Protein AF-A0AAP4X4M7-F1 (afdb_monomer_lite)

Sequence (647 aa):
MRHGDELGTQESTASNMTSALRTALSWCGLPADTWATHHRGFGGEKTPNKGYSDAEEEVLVARLSELFFILAPQLIAAKKENLVLPDELPVVIDLGDHQEIISIKTSLNTKTHGQSKTGTSVKPAAAFNMAMGAAYHLMCFFTSLNDGDVQSIAHPITIHTDERDKSLQVVKVSSFKPRANKEVDAVLTNQSFDVDKRDGVKFIKTLETLSALYGGGEEGSELLFTLNNQGEKSNSFNLPQINQQLTVELNLLSPTRASCLPWFKELFYSYRNQHVIELKKETNTLGRVVVSKVTRPCSKTKASQGATNAAYCILSCYTDLPLKGILLPLTYSDKDAEGNINVSFKYRNGESHHFSVPAADKALIKDIEQFATELADKQESKNYERLLLKRGHQKEAPKDWDGISPISSNLMNTWSIEPNEYFISLQSSRWREMTSNQVYSVSGAGGAQSLLQNLLQTIDKHYANGDPRLNKIIISQALQVMELLDEDTGLELAKEIVAAKLGITMLTHDEWKKKQEEERAKTNPNGIHCNGQQSIAGGKNTQRETNNAMALQLHCAEYDMCHKCQSAKAVDETQSIYKLISFIDVLKEAVNLYPNAQQEVHERIAAFEVTLDSASKDVHDNAIALFNKNGRHPRVSMDHAILALHR

Structure (mmCIF, N/CA/C/O backbone):
data_AF-A0AAP4X4M7-F1
#
_entry.id   AF-A0AAP4X4M7-F1
#
loop_
_atom_site.group_PDB
_atom_site.id
_atom_site.type_symbol
_atom_site.label_atom_id
_atom_site.label_alt_id
_atom_site.label_comp_id
_atom_site.label_asym_id
_atom_site.label_entity_id
_atom_site.label_seq_id
_atom_site.pdbx_PDB_ins_code
_atom_site.Cartn_x
_atom_site.Cartn_y
_atom_site.Cartn_z
_atom_site.occupancy
_atom_site.B_iso_or_equiv
_atom_site.auth_seq_id
_atom_site.auth_comp_id
_atom_site.auth_asym_id
_atom_site.auth_atom_id
_atom_site.pdbx_PDB_model_num
ATOM 1 N N . MET A 1 1 ? 15.063 7.163 -12.693 1.00 66.75 1 MET A N 1
ATOM 2 C CA . MET A 1 1 ? 15.932 8.348 -12.880 1.00 66.75 1 MET A CA 1
ATOM 3 C C . MET A 1 1 ? 17.392 7.945 -12.715 1.00 66.75 1 MET A C 1
ATOM 5 O O . MET A 1 1 ? 17.678 7.015 -11.964 1.00 66.75 1 MET A O 1
ATOM 9 N N . ARG A 1 2 ? 18.301 8.590 -13.442 1.00 80.31 2 ARG A N 1
ATOM 10 C CA . ARG A 1 2 ? 19.753 8.374 -13.430 1.00 80.31 2 ARG A CA 1
ATOM 11 C C . ARG A 1 2 ? 20.457 9.518 -12.698 1.00 80.31 2 ARG A C 1
ATOM 13 O O . ARG A 1 2 ? 19.877 10.566 -12.436 1.00 80.31 2 ARG A O 1
ATOM 20 N N . HIS A 1 3 ? 21.717 9.294 -12.333 1.00 85.56 3 HIS A N 1
ATOM 21 C CA . HIS A 1 3 ? 22.549 10.352 -11.768 1.00 85.56 3 HIS A CA 1
ATOM 22 C C . HIS A 1 3 ? 22.703 11.502 -12.769 1.00 85.56 3 HIS A C 1
ATOM 24 O O . HIS A 1 3 ? 23.022 11.256 -13.930 1.00 85.56 3 HIS A O 1
ATOM 30 N N . GLY A 1 4 ? 22.507 12.734 -12.306 1.00 85.38 4 GLY A N 1
ATOM 31 C CA . GLY A 1 4 ? 22.601 13.940 -13.121 1.00 85.38 4 GLY A CA 1
ATOM 32 C C . GLY A 1 4 ? 21.295 14.343 -13.805 1.00 85.38 4 GLY A C 1
ATOM 33 O O . GLY A 1 4 ? 21.251 15.437 -14.361 1.00 85.38 4 GLY A O 1
ATOM 34 N N . ASP A 1 5 ? 20.237 13.524 -13.730 1.00 87.50 5 ASP A N 1
ATOM 35 C CA . ASP A 1 5 ? 18.921 13.891 -14.261 1.00 87.50 5 ASP A CA 1
ATOM 36 C C . ASP A 1 5 ? 18.409 15.154 -13.553 1.00 87.50 5 ASP A C 1
ATOM 38 O O . ASP A 1 5 ? 18.395 15.224 -12.321 1.00 87.50 5 ASP A O 1
ATOM 42 N N . GLU A 1 6 ? 17.984 16.150 -14.329 1.00 87.31 6 GLU A N 1
ATOM 43 C CA . GLU A 1 6 ? 17.379 17.375 -13.808 1.00 87.31 6 GLU A CA 1
ATOM 44 C C . GLU A 1 6 ? 15.974 17.084 -13.270 1.00 87.31 6 GLU A C 1
ATOM 46 O O . GLU A 1 6 ? 15.133 16.494 -13.949 1.00 87.31 6 GLU A O 1
ATOM 51 N N . LEU A 1 7 ? 15.719 17.503 -12.032 1.00 84.25 7 LEU A N 1
ATOM 52 C CA . LEU A 1 7 ? 14.400 17.459 -11.426 1.00 84.25 7 LEU A CA 1
ATOM 53 C C . LEU A 1 7 ? 13.694 18.779 -11.720 1.00 84.25 7 LEU A C 1
ATOM 55 O O . LEU A 1 7 ? 14.092 19.832 -11.221 1.00 84.25 7 LEU A O 1
ATOM 59 N N . GLY A 1 8 ? 12.630 18.712 -12.520 1.00 82.00 8 GLY A N 1
ATOM 60 C CA . GLY A 1 8 ? 11.757 19.858 -12.752 1.00 82.00 8 GLY A CA 1
ATOM 61 C C . GLY A 1 8 ? 11.046 20.324 -11.475 1.00 82.00 8 GLY A C 1
ATOM 62 O O . GLY A 1 8 ? 10.913 19.585 -10.495 1.00 82.00 8 GLY A O 1
ATOM 63 N N . THR A 1 9 ? 10.544 21.556 -11.501 1.00 77.94 9 THR A N 1
ATOM 64 C CA . THR A 1 9 ? 9.699 22.112 -10.437 1.00 77.94 9 THR A CA 1
ATOM 65 C C . THR A 1 9 ? 8.236 21.815 -10.745 1.00 77.94 9 THR A C 1
ATOM 67 O O . THR A 1 9 ? 7.755 22.144 -11.826 1.00 77.94 9 THR A O 1
ATOM 70 N N . GLN A 1 10 ? 7.510 21.219 -9.795 1.00 78.44 10 GLN A N 1
ATOM 71 C CA . GLN A 1 10 ? 6.062 21.032 -9.934 1.00 78.44 10 GLN A CA 1
ATOM 72 C C . GLN A 1 10 ? 5.355 22.389 -10.036 1.00 78.44 10 GLN A C 1
ATOM 74 O O . GLN A 1 10 ? 5.696 23.318 -9.303 1.00 78.44 10 GLN A O 1
ATOM 79 N N . GLU A 1 11 ? 4.324 22.492 -10.875 1.00 79.06 11 GLU A N 1
ATOM 80 C CA . GLU A 1 11 ? 3.583 23.744 -11.084 1.00 79.06 11 GLU A CA 1
ATOM 81 C C . GLU A 1 11 ? 2.953 24.275 -9.782 1.00 79.06 11 GLU A C 1
ATOM 83 O O . GLU A 1 11 ? 3.012 25.469 -9.491 1.00 79.06 11 GLU A O 1
ATOM 88 N N . SER A 1 12 ? 2.477 23.378 -8.913 1.00 76.44 12 SER A N 1
ATOM 89 C CA . SER A 1 12 ? 2.003 23.708 -7.562 1.00 76.44 12 SER A CA 1
ATOM 90 C C . SER A 1 12 ? 3.095 24.320 -6.670 1.00 76.44 12 SER A C 1
ATOM 92 O O . SER A 1 12 ? 2.843 25.267 -5.924 1.00 76.44 12 SER A O 1
ATOM 94 N N . THR A 1 13 ? 4.327 23.809 -6.764 1.00 81.19 13 THR A N 1
ATOM 95 C CA . THR A 1 13 ? 5.487 24.347 -6.038 1.00 81.19 13 THR A CA 1
ATOM 96 C C . THR A 1 13 ? 5.860 25.720 -6.584 1.00 81.19 13 THR A C 1
ATOM 98 O O . THR A 1 13 ? 6.071 26.644 -5.800 1.00 81.19 13 THR A O 1
ATOM 101 N N . ALA A 1 14 ? 5.861 25.881 -7.910 1.00 82.88 14 ALA A N 1
ATOM 102 C CA . ALA A 1 14 ? 6.090 27.169 -8.554 1.00 82.88 14 ALA A CA 1
ATOM 103 C C . ALA A 1 14 ? 5.033 28.202 -8.124 1.00 82.88 14 ALA A C 1
ATOM 105 O O . ALA A 1 14 ? 5.399 29.298 -7.712 1.00 82.88 14 ALA A O 1
ATOM 106 N N . SER A 1 15 ? 3.748 27.829 -8.088 1.00 82.19 15 SER A N 1
ATOM 107 C CA . SER A 1 15 ? 2.669 28.690 -7.585 1.00 82.19 15 SER A CA 1
ATOM 108 C C . SER A 1 15 ? 2.915 29.145 -6.143 1.00 82.19 15 SER A C 1
ATOM 110 O O . SER A 1 15 ? 2.766 30.328 -5.844 1.00 82.19 15 SER A O 1
ATOM 112 N N . ASN A 1 16 ? 3.316 28.236 -5.248 1.00 82.75 16 ASN A N 1
ATOM 113 C CA . ASN A 1 16 ? 3.625 28.585 -3.858 1.00 82.75 16 ASN A CA 1
ATOM 114 C C . ASN A 1 16 ? 4.826 29.537 -3.757 1.00 82.75 16 ASN A C 1
ATOM 116 O O . ASN A 1 16 ? 4.789 30.495 -2.983 1.00 82.75 16 ASN A O 1
ATOM 120 N N . MET A 1 17 ? 5.876 29.304 -4.553 1.00 84.12 17 MET A N 1
ATOM 121 C CA . MET A 1 17 ? 7.036 30.197 -4.628 1.00 84.12 17 MET A CA 1
ATOM 122 C C . MET A 1 17 ? 6.634 31.588 -5.128 1.00 84.12 17 MET A C 1
ATOM 124 O O . MET A 1 17 ? 7.034 32.586 -4.534 1.00 84.12 17 MET A O 1
ATOM 128 N N . THR A 1 18 ? 5.794 31.670 -6.162 1.00 83.50 18 THR A N 1
ATOM 129 C CA . THR A 1 18 ? 5.247 32.931 -6.679 1.00 83.50 18 THR A CA 1
ATOM 130 C C . THR A 1 18 ? 4.434 33.665 -5.615 1.00 83.50 18 THR A C 1
ATOM 132 O O . THR A 1 18 ? 4.613 34.869 -5.440 1.00 83.50 18 THR A O 1
ATOM 135 N N . SER A 1 19 ? 3.583 32.966 -4.858 1.00 84.06 19 SER A N 1
ATOM 136 C CA . SER A 1 19 ? 2.837 33.562 -3.743 1.00 84.06 19 SER A CA 1
ATOM 137 C C . SER A 1 19 ? 3.766 34.109 -2.656 1.00 84.06 19 SER A C 1
ATOM 139 O O . SER A 1 19 ? 3.585 35.243 -2.220 1.00 84.06 19 SER A O 1
ATOM 141 N N . ALA A 1 20 ? 4.790 33.350 -2.254 1.00 86.88 20 ALA A N 1
ATOM 142 C CA . ALA A 1 20 ? 5.771 33.805 -1.270 1.00 86.88 20 ALA A CA 1
ATOM 143 C C . ALA A 1 20 ? 6.558 35.035 -1.761 1.00 86.88 20 ALA A C 1
ATOM 145 O O . ALA A 1 20 ? 6.757 35.982 -1.001 1.00 86.88 20 ALA A O 1
ATOM 146 N N . LEU A 1 21 ? 6.946 35.055 -3.041 1.00 87.50 21 LEU A N 1
ATOM 147 C CA . LEU A 1 21 ? 7.609 36.197 -3.672 1.00 87.50 21 LEU A CA 1
ATOM 148 C C . LEU A 1 21 ? 6.717 37.440 -3.684 1.00 87.50 21 LEU A C 1
ATOM 150 O O . LEU A 1 21 ? 7.192 38.519 -3.347 1.00 87.50 21 LEU A O 1
ATOM 154 N N . ARG A 1 22 ? 5.424 37.307 -4.005 1.00 86.38 22 ARG A N 1
ATOM 155 C CA . ARG A 1 22 ? 4.474 38.433 -3.955 1.00 86.38 22 ARG A CA 1
ATOM 156 C C . ARG A 1 22 ? 4.367 39.023 -2.554 1.00 86.38 22 ARG A C 1
ATOM 158 O O . ARG A 1 22 ? 4.421 40.242 -2.407 1.00 86.38 22 ARG A O 1
ATOM 165 N N . THR A 1 23 ? 4.263 38.171 -1.537 1.00 88.38 23 THR A N 1
ATOM 166 C CA . THR A 1 23 ? 4.251 38.606 -0.136 1.00 88.38 23 THR A CA 1
ATOM 167 C C . THR A 1 23 ? 5.541 39.343 0.221 1.00 88.38 23 THR A C 1
ATOM 169 O O . THR A 1 23 ? 5.484 40.427 0.794 1.00 88.38 23 THR A O 1
ATOM 172 N N . ALA A 1 24 ? 6.701 38.813 -0.177 1.00 91.56 24 ALA A N 1
ATOM 173 C CA . ALA A 1 24 ? 7.990 39.455 0.070 1.00 91.56 24 ALA A CA 1
ATOM 174 C C . ALA A 1 24 ? 8.119 40.814 -0.644 1.00 91.56 24 ALA A C 1
ATOM 176 O O . ALA A 1 24 ? 8.530 41.791 -0.026 1.00 91.56 24 ALA A O 1
ATOM 177 N N . LEU A 1 25 ? 7.715 40.907 -1.917 1.00 91.44 25 LEU A N 1
ATOM 178 C CA . LEU A 1 25 ? 7.690 42.165 -2.671 1.00 91.44 25 LEU A CA 1
ATOM 179 C C . LEU A 1 25 ? 6.800 43.205 -1.984 1.00 91.44 25 LEU A C 1
ATOM 181 O O . LEU A 1 25 ? 7.214 44.352 -1.826 1.00 91.44 25 LEU A O 1
ATOM 185 N N . SER A 1 26 ? 5.618 42.788 -1.520 1.00 90.94 26 SER A N 1
ATOM 186 C CA . SER A 1 26 ? 4.705 43.645 -0.762 1.00 90.94 26 SER A CA 1
ATOM 187 C C . SER A 1 26 ? 5.343 44.146 0.538 1.00 90.94 26 SER A C 1
ATOM 189 O O . SER A 1 26 ? 5.296 45.343 0.816 1.00 90.94 26 SER A O 1
ATOM 191 N N . TRP A 1 27 ? 6.016 43.273 1.295 1.00 94.00 27 TRP A N 1
ATOM 192 C CA . TRP A 1 27 ? 6.740 43.657 2.514 1.00 94.00 27 TRP A CA 1
ATOM 193 C C . TRP A 1 27 ? 7.904 44.616 2.252 1.00 94.00 27 TRP A C 1
ATOM 195 O O . TRP A 1 27 ? 8.198 45.463 3.092 1.00 94.00 27 TRP A O 1
ATOM 205 N N . CYS A 1 28 ? 8.544 44.526 1.087 1.00 94.75 28 CYS A N 1
ATOM 206 C CA . CYS A 1 28 ? 9.595 45.450 0.663 1.00 94.75 28 CYS A CA 1
ATOM 207 C C . CYS A 1 28 ? 9.063 46.767 0.064 1.00 94.75 28 CYS A C 1
ATOM 209 O O . CYS A 1 28 ? 9.865 47.584 -0.383 1.00 94.75 28 CYS A O 1
ATOM 211 N N . GLY A 1 29 ? 7.741 46.983 0.019 1.00 91.44 29 GLY A N 1
ATOM 212 C CA . GLY A 1 29 ? 7.136 48.175 -0.589 1.00 91.44 29 GLY A CA 1
ATOM 213 C C . GLY A 1 29 ? 7.253 48.224 -2.118 1.00 91.44 29 GLY A C 1
ATOM 214 O O . GLY A 1 29 ? 7.119 49.291 -2.714 1.00 91.44 29 GLY A O 1
ATOM 215 N N . LEU A 1 30 ? 7.523 47.085 -2.760 1.00 91.25 30 LEU A N 1
ATOM 216 C CA . LEU A 1 30 ? 7.621 46.950 -4.212 1.00 91.25 30 LEU A CA 1
ATOM 217 C C . LEU A 1 30 ? 6.248 46.595 -4.821 1.00 91.25 30 LEU A C 1
ATOM 219 O O . LEU A 1 30 ? 5.412 45.989 -4.145 1.00 91.25 30 LEU A O 1
ATOM 223 N N . PRO A 1 31 ? 5.990 46.934 -6.101 1.00 85.19 31 PRO A N 1
ATOM 224 C CA . PRO A 1 31 ? 4.685 46.735 -6.738 1.00 85.19 31 PRO A CA 1
ATOM 225 C C . PRO A 1 31 ? 4.403 45.251 -7.050 1.00 85.19 31 PRO A C 1
ATOM 227 O O . PRO A 1 31 ? 4.596 44.776 -8.170 1.00 85.19 31 PRO A O 1
ATOM 230 N N . ALA A 1 32 ? 3.925 44.513 -6.045 1.00 84.94 32 ALA A N 1
ATOM 231 C CA . ALA A 1 32 ? 3.658 43.075 -6.120 1.00 84.94 32 ALA A CA 1
ATOM 232 C C . ALA A 1 32 ? 2.540 42.696 -7.112 1.00 84.94 32 ALA A C 1
ATOM 234 O O . ALA A 1 32 ? 2.623 41.647 -7.753 1.00 84.94 32 ALA A O 1
ATOM 235 N N . ASP A 1 33 ? 1.512 43.537 -7.262 1.00 79.94 33 ASP A N 1
ATOM 236 C CA . ASP A 1 33 ? 0.373 43.254 -8.149 1.00 79.94 33 ASP A CA 1
ATOM 237 C C . ASP A 1 33 ? 0.713 43.479 -9.622 1.00 79.94 33 ASP A C 1
ATOM 239 O O . ASP A 1 33 ? 0.392 42.636 -10.458 1.00 79.94 33 ASP A O 1
ATOM 243 N N . THR A 1 34 ? 1.454 44.546 -9.936 1.00 80.69 34 THR A N 1
ATOM 244 C CA . THR A 1 34 ? 1.999 44.777 -11.282 1.00 80.69 34 THR A CA 1
ATOM 245 C C . THR A 1 34 ? 2.994 43.686 -11.665 1.00 80.69 34 THR A C 1
ATOM 247 O O . THR A 1 34 ? 3.030 43.234 -12.804 1.00 80.69 34 THR A O 1
ATOM 250 N N . TRP A 1 35 ? 3.799 43.211 -10.710 1.00 81.06 35 TRP A N 1
ATOM 251 C CA . TRP A 1 35 ? 4.676 42.071 -10.954 1.00 81.06 35 TRP A CA 1
ATOM 252 C C . TRP A 1 35 ? 3.865 40.814 -11.301 1.00 81.06 35 TRP A C 1
ATOM 254 O O . TRP A 1 35 ? 4.166 40.155 -12.292 1.00 81.06 35 TRP A O 1
ATOM 264 N N . ALA A 1 36 ? 2.797 40.510 -10.560 1.00 74.44 36 ALA A N 1
ATOM 265 C CA . ALA A 1 36 ? 1.980 39.319 -10.795 1.00 74.44 36 ALA A CA 1
ATOM 266 C C . ALA A 1 36 ? 1.315 39.288 -12.184 1.00 74.44 36 ALA A C 1
ATOM 268 O O . ALA A 1 36 ? 1.225 38.218 -12.778 1.00 74.44 36 ALA A O 1
ATOM 269 N N . THR A 1 37 ? 0.879 40.431 -12.720 1.00 76.31 37 THR A N 1
ATOM 270 C CA . THR A 1 37 ? 0.239 40.506 -14.047 1.00 76.31 37 THR A CA 1
ATOM 271 C C . THR A 1 37 ? 1.218 40.342 -15.211 1.00 76.31 37 THR A C 1
ATOM 273 O O . THR A 1 37 ? 0.807 39.941 -16.298 1.00 76.31 37 THR A O 1
ATOM 276 N N . HIS A 1 38 ? 2.510 40.610 -14.999 1.00 79.56 38 HIS A N 1
ATOM 277 C CA . HIS A 1 38 ? 3.555 40.449 -16.017 1.00 79.56 38 HIS A CA 1
ATOM 278 C C . HIS A 1 38 ? 4.192 39.054 -16.055 1.00 79.56 38 HIS A C 1
ATOM 280 O O . HIS A 1 38 ? 5.031 38.794 -16.918 1.00 79.56 38 HIS A O 1
ATOM 286 N N . HIS A 1 39 ? 3.815 38.153 -15.147 1.00 73.19 39 HIS A N 1
ATOM 287 C CA . HIS A 1 39 ? 4.382 36.809 -15.069 1.00 73.19 39 HIS A CA 1
ATOM 288 C C . HIS A 1 39 ? 3.297 35.757 -15.289 1.00 73.19 39 HIS A C 1
ATOM 290 O O . HIS A 1 39 ? 2.146 35.927 -14.891 1.00 73.19 39 HIS A O 1
ATOM 296 N N . ARG A 1 40 ? 3.672 34.641 -15.926 1.00 72.50 40 ARG A N 1
ATOM 297 C CA . ARG A 1 40 ? 2.772 33.501 -16.114 1.00 72.50 40 ARG A CA 1
ATOM 298 C C . ARG A 1 40 ? 2.268 33.023 -14.748 1.00 72.50 40 ARG A C 1
ATOM 300 O O . ARG A 1 40 ? 3.066 32.703 -13.869 1.00 72.50 40 ARG A O 1
ATOM 307 N N . GLY A 1 41 ? 0.949 32.942 -14.597 1.00 68.81 41 GLY A N 1
ATOM 308 C CA . GLY A 1 41 ? 0.331 32.244 -13.477 1.00 68.81 41 GLY A CA 1
ATOM 309 C C . GLY A 1 41 ? 0.588 30.743 -13.588 1.00 68.81 41 GLY A C 1
ATOM 310 O O . GLY A 1 41 ? 0.472 30.170 -14.671 1.00 68.81 41 GLY A O 1
ATOM 311 N N . PHE A 1 42 ? 0.944 30.116 -12.474 1.00 76.94 42 PHE A N 1
ATOM 312 C CA . PHE A 1 42 ? 1.076 28.667 -12.384 1.00 76.94 42 PHE A CA 1
ATOM 313 C C . PHE A 1 42 ? -0.252 28.084 -11.895 1.00 76.94 42 PHE A C 1
ATOM 315 O O . PHE A 1 42 ? -0.755 28.472 -10.838 1.00 76.94 42 PHE A O 1
ATOM 322 N N . GLY A 1 43 ? -0.839 27.182 -12.677 1.00 63.91 43 GLY A N 1
ATOM 323 C CA . GLY A 1 43 ? -2.038 26.448 -12.303 1.00 63.91 43 GLY A CA 1
ATOM 324 C C . GLY A 1 43 ? -1.700 25.401 -11.249 1.00 63.91 43 GLY A C 1
ATOM 325 O O . GLY A 1 43 ? -0.965 24.454 -11.498 1.00 63.91 43 GLY A O 1
ATOM 326 N N . GLY A 1 44 ? -2.241 25.540 -10.042 1.00 55.62 44 GLY A N 1
ATOM 327 C CA . GLY A 1 44 ? -2.121 24.521 -8.997 1.00 55.62 44 GLY A CA 1
ATOM 328 C C . GLY A 1 44 ? -3.063 23.337 -9.225 1.00 55.62 44 GLY A C 1
ATOM 329 O O . GLY A 1 44 ? -3.778 22.964 -8.292 1.00 55.62 44 GLY A O 1
ATOM 330 N N . GLU A 1 45 ? -3.142 22.794 -10.443 1.00 54.97 45 GLU A N 1
ATOM 331 C CA . GLU A 1 45 ? -3.974 21.622 -10.701 1.00 54.97 45 GLU A CA 1
ATOM 332 C C . GLU A 1 45 ? -3.386 20.440 -9.927 1.00 54.97 45 GLU A C 1
ATOM 334 O O . GLU A 1 45 ? -2.276 19.971 -10.176 1.00 54.97 45 GLU A O 1
ATOM 339 N N . LYS A 1 46 ? -4.096 20.031 -8.876 1.00 55.81 46 LYS A N 1
ATOM 340 C CA . LYS A 1 46 ? -3.736 18.848 -8.106 1.00 55.81 46 LYS A CA 1
ATOM 341 C C . LYS A 1 46 ? -4.324 17.662 -8.836 1.00 55.81 46 LYS A C 1
ATOM 343 O O . LYS A 1 46 ? -5.547 17.572 -8.928 1.00 55.81 46 LYS A O 1
ATOM 348 N N . THR A 1 47 ? -3.465 16.760 -9.293 1.00 57.44 47 THR A N 1
ATOM 349 C CA . THR A 1 47 ? -3.890 15.440 -9.746 1.00 57.44 47 THR A CA 1
ATOM 350 C C . THR A 1 47 ? -4.760 14.818 -8.649 1.00 57.44 47 THR A C 1
ATOM 352 O O . THR A 1 47 ? -4.327 14.791 -7.488 1.00 57.44 47 THR A O 1
ATOM 355 N N . PRO A 1 48 ? -5.994 14.386 -8.961 1.00 61.16 48 PRO A N 1
ATOM 356 C CA . PRO A 1 48 ? -6.829 13.668 -8.009 1.00 61.16 48 PRO A CA 1
ATOM 357 C C . PRO A 1 48 ? -6.080 12.469 -7.424 1.00 61.16 48 PRO A C 1
ATOM 359 O O . PRO A 1 48 ? -5.249 11.848 -8.092 1.00 61.16 48 PRO A O 1
ATOM 362 N N . ASN A 1 49 ? -6.344 12.156 -6.155 1.00 68.25 49 ASN A N 1
ATOM 363 C CA . ASN A 1 49 ? -5.768 10.956 -5.555 1.00 68.25 49 ASN A CA 1
ATOM 364 C C . ASN A 1 49 ? -6.403 9.743 -6.226 1.00 68.25 49 ASN A C 1
ATOM 366 O O . ASN A 1 49 ? -7.620 9.685 -6.320 1.00 68.25 49 ASN A O 1
ATOM 370 N N . LYS A 1 50 ? -5.604 8.759 -6.637 1.00 78.94 50 LYS A N 1
ATOM 371 C CA . LYS A 1 50 ? -6.143 7.516 -7.191 1.00 78.94 50 LYS A CA 1
ATOM 372 C C . LYS A 1 50 ? -6.855 6.714 -6.095 1.00 78.94 50 LYS A C 1
ATOM 374 O O . LYS A 1 50 ? -6.257 6.450 -5.048 1.00 78.94 50 LYS A O 1
ATOM 379 N N . GLY A 1 51 ? -8.094 6.299 -6.351 1.00 83.44 51 GLY A N 1
ATOM 380 C CA . GLY A 1 51 ? -8.842 5.403 -5.467 1.00 83.44 51 GLY A CA 1
ATOM 381 C C . GLY A 1 51 ? -8.129 4.069 -5.231 1.00 83.44 51 GLY A C 1
ATOM 382 O O . GLY A 1 51 ? -7.167 3.722 -5.926 1.00 83.44 51 GLY A O 1
ATOM 383 N N . TYR A 1 52 ? -8.562 3.337 -4.209 1.00 88.44 52 TYR A N 1
ATOM 384 C CA . TYR A 1 52 ? -8.226 1.918 -4.098 1.00 88.44 52 TYR A CA 1
ATOM 385 C C . TYR A 1 52 ? -8.852 1.148 -5.262 1.00 88.44 52 TYR A C 1
ATOM 387 O O . TYR A 1 52 ? -9.967 1.452 -5.677 1.00 88.44 52 TYR A O 1
ATOM 395 N N . SER A 1 53 ? -8.096 0.209 -5.821 1.00 85.50 53 SER A N 1
ATOM 396 C CA . SER A 1 53 ? -8.635 -0.820 -6.717 1.00 85.50 53 SER A CA 1
ATOM 397 C C . SER A 1 53 ? -9.439 -1.852 -5.928 1.00 85.50 53 SER A C 1
ATOM 399 O O . SER A 1 53 ? -9.213 -1.996 -4.730 1.00 85.50 53 SER A O 1
ATOM 401 N N . ASP A 1 54 ? -10.300 -2.615 -6.599 1.00 84.06 54 ASP A N 1
ATOM 402 C CA . ASP A 1 54 ? -11.132 -3.643 -5.955 1.00 84.06 54 ASP A CA 1
ATOM 403 C C . ASP A 1 54 ? -10.288 -4.666 -5.167 1.00 84.06 54 ASP A C 1
ATOM 405 O O . ASP A 1 54 ? -10.606 -5.002 -4.031 1.00 84.06 54 ASP A O 1
ATOM 409 N N . ALA A 1 55 ? -9.137 -5.076 -5.716 1.00 85.81 55 ALA A N 1
ATOM 410 C CA . ALA A 1 55 ? -8.201 -5.972 -5.030 1.00 85.81 55 ALA A CA 1
ATOM 411 C C . ALA A 1 55 ? -7.543 -5.327 -3.792 1.00 85.81 55 ALA A C 1
ATOM 413 O O . ALA A 1 55 ? -7.285 -6.003 -2.799 1.00 85.81 55 ALA A O 1
ATOM 414 N N . GLU A 1 56 ? -7.249 -4.020 -3.832 1.00 91.12 56 GLU A N 1
ATOM 415 C CA . GLU A 1 56 ? -6.776 -3.306 -2.639 1.00 91.12 56 GLU A CA 1
ATOM 416 C C . GLU A 1 56 ? -7.902 -3.187 -1.605 1.00 91.12 56 GLU A C 1
ATOM 418 O O . GLU A 1 56 ? -7.651 -3.400 -0.424 1.00 91.12 56 GLU A O 1
ATOM 423 N N . GLU A 1 57 ? -9.124 -2.852 -2.028 1.00 90.56 57 GLU A N 1
ATOM 424 C CA . GLU A 1 57 ? -10.290 -2.730 -1.150 1.00 90.56 57 GLU A CA 1
ATOM 425 C C . GLU A 1 57 ? -10.546 -4.027 -0.385 1.00 90.56 57 GLU A C 1
ATOM 427 O O . GLU A 1 57 ? -10.619 -3.987 0.842 1.00 90.56 57 GLU A O 1
ATOM 432 N N . GLU A 1 58 ? -10.613 -5.162 -1.081 1.00 88.25 58 GLU A N 1
ATOM 433 C CA . GLU A 1 58 ? -10.863 -6.472 -0.476 1.00 88.25 58 GLU A CA 1
ATOM 434 C C . GLU A 1 58 ? -9.840 -6.784 0.628 1.00 88.25 58 GLU A C 1
ATOM 436 O O . GLU A 1 58 ? -10.208 -7.049 1.776 1.00 88.25 58 GLU A O 1
ATOM 441 N N . VAL A 1 59 ? -8.545 -6.647 0.320 1.00 90.69 59 VAL A N 1
ATOM 442 C CA . VAL A 1 59 ? -7.454 -6.892 1.278 1.00 90.69 59 VAL A CA 1
ATOM 443 C C . VAL A 1 59 ? -7.510 -5.922 2.460 1.00 90.69 59 VAL A C 1
ATOM 445 O O . VAL A 1 59 ? -7.298 -6.320 3.610 1.00 90.69 59 VAL A O 1
ATOM 448 N N . LEU A 1 60 ? -7.769 -4.639 2.198 1.00 94.62 60 LEU A N 1
ATOM 449 C CA . LEU A 1 60 ? -7.830 -3.611 3.232 1.00 94.62 60 LEU A CA 1
ATOM 450 C C . LEU A 1 60 ? -9.009 -3.835 4.178 1.00 94.62 60 LEU A C 1
ATOM 452 O O . LEU A 1 60 ? -8.815 -3.835 5.394 1.00 94.62 60 LEU A O 1
ATOM 456 N N . VAL A 1 61 ? -10.216 -4.017 3.640 1.00 92.38 61 VAL A N 1
ATOM 457 C CA . VAL A 1 61 ? -11.436 -4.193 4.434 1.00 92.38 61 VAL A CA 1
ATOM 458 C C . VAL A 1 61 ? -11.341 -5.469 5.259 1.00 92.38 61 VAL A C 1
ATOM 460 O O . VAL A 1 61 ? -11.614 -5.406 6.459 1.00 92.38 61 VAL A O 1
ATOM 463 N N . ALA A 1 62 ? -10.887 -6.582 4.672 1.00 91.19 62 ALA A N 1
ATOM 464 C CA . ALA A 1 62 ? -10.719 -7.845 5.386 1.00 91.19 62 ALA A CA 1
ATOM 465 C C . ALA A 1 62 ? -9.769 -7.691 6.584 1.00 91.19 62 ALA A C 1
ATOM 467 O O . ALA A 1 62 ? -10.176 -7.863 7.734 1.00 91.19 62 ALA A O 1
ATOM 468 N N . ARG A 1 63 ? -8.527 -7.251 6.348 1.00 93.12 63 ARG A N 1
ATOM 469 C CA . ARG A 1 63 ? -7.492 -7.220 7.397 1.00 93.12 63 ARG A CA 1
ATOM 470 C C . ARG A 1 63 ? -7.724 -6.143 8.453 1.00 93.12 63 ARG A C 1
ATOM 472 O O . ARG A 1 63 ? -7.418 -6.354 9.627 1.00 93.12 63 ARG A O 1
ATOM 479 N N . LEU A 1 64 ? -8.264 -4.982 8.072 1.00 95.62 64 LEU A N 1
ATOM 480 C CA . LEU A 1 64 ? -8.621 -3.940 9.042 1.00 95.62 64 LEU A CA 1
ATOM 481 C C . LEU A 1 64 ? -9.811 -4.375 9.906 1.00 95.62 64 LEU A C 1
ATOM 483 O O . LEU A 1 64 ? -9.805 -4.112 11.112 1.00 95.62 64 LEU A O 1
ATOM 487 N N . SER A 1 65 ? -10.799 -5.058 9.315 1.00 93.75 65 SER A N 1
ATOM 488 C CA . SER A 1 65 ? -11.945 -5.605 10.049 1.00 93.75 65 SER A CA 1
ATOM 489 C C . SER A 1 65 ? -11.516 -6.709 11.005 1.00 93.75 65 SER A C 1
ATOM 491 O O . SER A 1 65 ? -11.887 -6.653 12.174 1.00 93.75 65 SER A O 1
ATOM 493 N N . GLU A 1 66 ? -10.692 -7.662 10.560 1.00 93.00 66 GLU A N 1
ATOM 494 C CA . GLU A 1 66 ? -10.122 -8.714 11.411 1.00 93.00 66 GLU A CA 1
ATOM 495 C C . GLU A 1 66 ? -9.383 -8.119 12.609 1.00 93.00 66 GLU A C 1
ATOM 497 O O . GLU A 1 66 ? -9.708 -8.427 13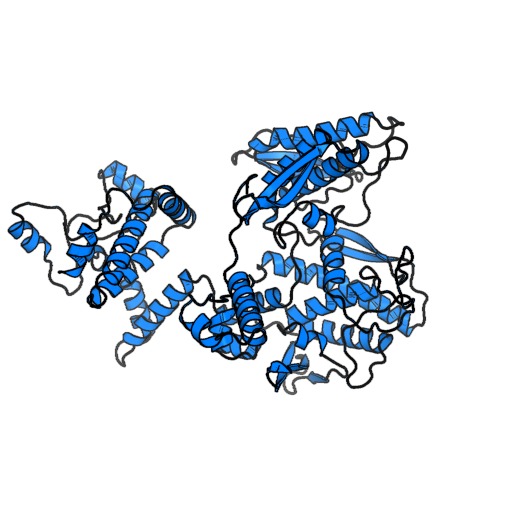.757 1.00 93.00 66 GLU A O 1
ATOM 502 N N . LEU A 1 67 ? -8.453 -7.189 12.365 1.00 95.94 67 LEU A N 1
ATOM 503 C CA . LEU A 1 67 ? -7.707 -6.527 13.432 1.00 95.94 67 LEU A CA 1
ATOM 504 C C . LEU A 1 67 ? -8.646 -5.845 14.438 1.00 95.94 67 LEU A C 1
ATOM 506 O O . LEU A 1 67 ? -8.496 -6.021 15.650 1.00 95.94 67 LEU A O 1
ATOM 510 N N . PHE A 1 68 ? -9.619 -5.069 13.952 1.00 97.06 68 PHE A N 1
ATOM 511 C CA . PHE A 1 68 ? -10.547 -4.342 14.813 1.00 97.06 68 PHE A CA 1
ATOM 512 C C . PHE A 1 68 ? -11.450 -5.287 15.613 1.00 97.06 68 PHE A C 1
ATOM 514 O O . PHE A 1 68 ? -11.539 -5.159 16.834 1.00 97.06 68 PHE A O 1
ATOM 521 N N . PHE A 1 69 ? -12.097 -6.251 14.956 1.00 95.44 69 PHE A N 1
ATOM 522 C CA . PHE A 1 69 ? -13.045 -7.160 15.598 1.00 95.44 69 PHE A CA 1
ATOM 523 C C . PHE A 1 69 ? -12.380 -8.241 16.452 1.00 95.44 69 PHE A C 1
ATOM 525 O O . PHE A 1 69 ? -13.060 -8.821 17.296 1.00 95.44 69 PHE A O 1
ATOM 532 N N . ILE A 1 70 ? -11.075 -8.481 16.314 1.00 94.94 70 ILE A N 1
ATOM 533 C CA . ILE A 1 70 ? -10.319 -9.318 17.252 1.00 94.94 70 ILE A CA 1
ATOM 534 C C . ILE A 1 70 ? -9.877 -8.502 18.473 1.00 94.94 70 ILE A C 1
ATOM 536 O O . ILE A 1 70 ? -10.056 -8.952 19.608 1.00 94.94 70 ILE A O 1
ATOM 540 N N . LEU A 1 71 ? -9.318 -7.302 18.277 1.00 96.88 71 LEU A N 1
ATOM 541 C CA . LEU A 1 71 ? -8.777 -6.505 19.383 1.00 96.88 71 LEU A CA 1
ATOM 542 C C . LEU A 1 71 ? -9.866 -5.825 20.220 1.00 96.88 71 LEU A C 1
ATOM 544 O O . LEU A 1 71 ? -9.804 -5.867 21.449 1.00 96.88 71 LEU A O 1
ATOM 548 N N . ALA A 1 72 ? -10.863 -5.196 19.590 1.00 97.19 72 ALA A N 1
ATOM 549 C CA . ALA A 1 72 ? -11.845 -4.376 20.298 1.00 97.19 72 ALA A CA 1
ATOM 550 C C . ALA A 1 72 ? -12.651 -5.169 21.343 1.00 97.19 72 ALA A C 1
ATOM 552 O O . ALA A 1 72 ? -12.726 -4.699 22.479 1.00 97.19 72 ALA A O 1
ATOM 553 N N . PRO A 1 73 ? -13.190 -6.376 21.063 1.00 95.94 73 PRO A N 1
ATOM 554 C CA . PRO A 1 73 ? -13.910 -7.150 22.074 1.00 95.94 73 PRO A CA 1
ATOM 555 C C . PRO A 1 73 ? -13.034 -7.564 23.259 1.00 95.94 73 PRO A C 1
ATOM 557 O O . PRO A 1 73 ? -13.491 -7.490 24.397 1.00 95.94 73 PRO A O 1
ATOM 560 N N . GLN A 1 74 ? -11.773 -7.941 23.015 1.00 95.38 74 GLN A N 1
ATOM 561 C CA . GLN A 1 74 ? -10.827 -8.301 24.079 1.00 95.38 74 GLN A CA 1
ATOM 562 C C . GLN A 1 74 ? -10.517 -7.097 24.981 1.00 95.38 74 GLN A C 1
ATOM 564 O O . GLN A 1 74 ? -10.521 -7.219 26.206 1.00 95.38 74 GLN A O 1
ATOM 569 N N . LEU A 1 75 ? -10.321 -5.914 24.389 1.00 96.50 75 LEU A N 1
ATOM 570 C CA . LEU A 1 75 ? -10.117 -4.660 25.121 1.00 96.50 75 LEU A CA 1
ATOM 571 C C . LEU A 1 75 ? -11.371 -4.248 25.914 1.00 96.50 75 LEU A C 1
ATOM 573 O O . LEU A 1 75 ? -11.271 -3.879 27.083 1.00 96.50 75 LEU A O 1
ATOM 577 N N . ILE A 1 76 ? -12.557 -4.355 25.306 1.00 96.81 76 ILE A N 1
ATOM 578 C CA . ILE A 1 76 ? -13.847 -4.076 25.956 1.00 96.81 76 ILE A CA 1
ATOM 579 C C . ILE A 1 76 ? -14.052 -4.993 27.163 1.00 96.81 76 ILE A C 1
ATOM 581 O O . ILE A 1 76 ? -14.379 -4.502 28.243 1.00 96.81 76 ILE A O 1
ATOM 585 N N . ALA A 1 77 ? -13.868 -6.305 26.990 1.00 95.25 77 ALA A N 1
ATOM 586 C CA . ALA A 1 77 ? -14.041 -7.289 28.055 1.00 95.25 77 ALA A CA 1
ATOM 587 C C . ALA A 1 77 ? -13.084 -7.004 29.217 1.00 95.25 77 ALA A C 1
ATOM 589 O O . ALA A 1 77 ? -13.527 -6.854 30.355 1.00 95.25 77 ALA A O 1
ATOM 590 N N . ALA A 1 78 ? -11.797 -6.797 28.919 1.00 93.81 78 ALA A N 1
ATOM 591 C CA . ALA A 1 78 ? -10.804 -6.486 29.938 1.00 93.81 78 ALA A CA 1
ATOM 592 C C . ALA A 1 78 ? -11.140 -5.206 30.716 1.00 93.81 78 ALA A C 1
ATOM 594 O O . ALA A 1 78 ? -11.018 -5.177 31.939 1.00 93.81 78 ALA A O 1
ATOM 595 N N . LYS A 1 79 ? -11.613 -4.154 30.035 1.00 93.06 79 LYS A N 1
ATOM 596 C CA . LYS A 1 79 ? -11.976 -2.892 30.690 1.00 93.06 79 LYS A CA 1
ATOM 597 C C . LYS A 1 79 ? -13.262 -3.002 31.517 1.00 93.06 79 LYS A C 1
ATOM 599 O O . LYS A 1 79 ? -13.305 -2.445 32.611 1.00 93.06 79 LYS A O 1
ATOM 604 N N . LYS A 1 80 ? -14.284 -3.721 31.034 1.00 93.25 80 LYS A N 1
ATOM 605 C CA . LYS A 1 80 ? -15.555 -3.940 31.755 1.00 93.25 80 LYS A CA 1
ATOM 606 C C . LYS A 1 80 ? -15.377 -4.788 33.010 1.00 93.25 80 LYS A C 1
ATOM 608 O O . LYS A 1 80 ? -15.976 -4.489 34.037 1.00 93.25 80 LYS A O 1
ATOM 613 N N . GLU A 1 81 ? -14.558 -5.827 32.922 1.00 92.88 81 GLU A N 1
ATOM 614 C CA . GLU A 1 81 ? -14.316 -6.774 34.015 1.00 92.88 81 GLU A CA 1
ATOM 615 C C . GLU A 1 81 ? -13.118 -6.370 34.894 1.00 92.88 81 GLU A C 1
ATOM 617 O O . GLU A 1 81 ? -12.766 -7.080 35.833 1.00 92.88 81 GLU A O 1
ATOM 622 N N . ASN A 1 82 ? -12.502 -5.213 34.612 1.00 89.62 82 ASN A N 1
ATOM 623 C CA . ASN A 1 82 ? -11.312 -4.695 35.290 1.00 89.62 82 ASN A CA 1
ATOM 624 C C . ASN A 1 82 ? -10.160 -5.721 35.352 1.00 89.62 82 ASN A C 1
ATOM 626 O O . ASN A 1 82 ? -9.459 -5.847 36.359 1.00 89.62 82 ASN A O 1
ATOM 630 N N . LEU A 1 83 ? -9.991 -6.479 34.265 1.00 90.62 83 LEU A N 1
ATOM 631 C CA . LEU A 1 83 ? -8.957 -7.496 34.121 1.00 90.62 83 LEU A CA 1
ATOM 632 C C . LEU A 1 83 ? -7.632 -6.865 33.697 1.00 90.62 83 LEU A C 1
ATOM 634 O O . LEU A 1 83 ? -7.580 -5.901 32.929 1.00 90.62 83 LEU A O 1
ATOM 638 N N . VAL A 1 84 ? -6.537 -7.473 34.149 1.00 88.88 84 VAL A N 1
ATOM 639 C CA . VAL A 1 84 ? -5.201 -7.148 33.651 1.00 88.88 84 VAL A CA 1
ATOM 640 C C . VAL A 1 84 ? -5.059 -7.730 32.247 1.00 88.88 84 VAL A C 1
ATOM 642 O O . VAL A 1 84 ? -5.171 -8.941 32.059 1.00 88.88 84 VAL A O 1
ATOM 645 N N . LEU A 1 85 ? -4.820 -6.865 31.261 1.00 91.25 85 LEU A N 1
ATOM 646 C CA . LEU A 1 85 ? -4.534 -7.295 29.894 1.00 91.25 85 LEU A CA 1
ATOM 647 C C . LEU A 1 85 ? -3.219 -8.096 29.850 1.00 91.25 85 LEU A C 1
ATOM 649 O O . LEU A 1 85 ? -2.258 -7.699 30.514 1.00 91.25 85 LEU A O 1
ATOM 653 N N . PRO A 1 86 ? -3.137 -9.173 29.048 1.00 93.31 86 PRO A N 1
ATOM 654 C CA . PRO A 1 86 ? -1.865 -9.843 28.787 1.00 93.31 86 PRO A CA 1
ATOM 655 C C . PRO A 1 86 ? -0.893 -8.890 28.078 1.00 93.31 86 PRO A C 1
ATOM 657 O O . PRO A 1 86 ? -1.317 -7.911 27.463 1.00 93.31 86 PRO A O 1
ATOM 660 N N . ASP A 1 87 ? 0.410 -9.179 28.119 1.00 92.75 87 ASP A N 1
ATOM 661 C CA . ASP A 1 87 ? 1.435 -8.332 27.484 1.00 92.75 87 ASP A CA 1
ATOM 662 C C . ASP A 1 87 ? 1.246 -8.200 25.961 1.00 92.75 87 ASP A C 1
ATOM 664 O O . ASP A 1 87 ? 1.562 -7.160 25.367 1.00 92.75 87 ASP A O 1
ATOM 668 N N . GLU A 1 88 ? 0.706 -9.244 25.332 1.00 93.81 88 GLU A N 1
ATOM 669 C CA . GLU A 1 88 ? 0.441 -9.333 23.899 1.00 93.81 88 GLU A CA 1
ATOM 670 C C . GLU A 1 88 ? -0.924 -9.989 23.651 1.00 93.81 88 GLU A C 1
ATOM 672 O O . GLU A 1 88 ? -1.311 -10.922 24.355 1.00 93.81 88 GLU A O 1
ATOM 677 N N . LEU A 1 89 ? -1.654 -9.492 22.651 1.00 94.19 89 LEU A N 1
ATOM 678 C CA . LEU A 1 89 ? -2.914 -10.058 22.178 1.00 94.19 89 LEU A CA 1
ATOM 679 C C . LEU A 1 89 ? -2.688 -10.720 20.815 1.00 94.19 89 LEU A C 1
ATOM 681 O O . LEU A 1 89 ? -2.153 -10.060 19.917 1.00 94.19 89 LEU A O 1
ATOM 685 N N . PRO A 1 90 ? -3.088 -11.990 20.637 1.00 93.62 90 PRO A N 1
ATOM 686 C CA . PRO A 1 90 ? -2.985 -12.655 19.351 1.00 93.62 90 PRO A CA 1
ATOM 687 C C . PRO A 1 90 ? -4.053 -12.120 18.392 1.00 93.62 90 PRO A C 1
ATOM 689 O O . PRO A 1 90 ? -5.219 -11.959 18.760 1.00 93.62 90 PRO A O 1
ATOM 692 N N . VAL A 1 91 ? -3.650 -11.881 17.151 1.00 92.50 91 VAL A N 1
ATOM 693 C CA . VAL A 1 91 ? -4.526 -11.534 16.033 1.00 92.50 91 VAL A CA 1
ATOM 694 C C . VAL A 1 91 ? -4.231 -12.512 14.909 1.00 92.50 91 VAL A C 1
ATOM 696 O O . VAL A 1 91 ? -3.081 -12.670 14.511 1.00 92.50 91 VAL A O 1
ATOM 699 N N . VAL A 1 92 ? -5.260 -13.204 14.436 1.00 90.31 92 VAL A N 1
ATOM 700 C CA . VAL A 1 92 ? -5.152 -14.088 13.274 1.00 90.31 92 VAL A CA 1
ATOM 701 C C . VAL A 1 92 ? -5.388 -13.235 12.038 1.00 90.31 92 VAL A C 1
ATOM 703 O O . VAL A 1 92 ? -6.399 -12.539 11.984 1.00 90.31 92 VAL A O 1
ATOM 706 N N . ILE A 1 93 ? -4.452 -13.272 11.094 1.00 86.56 93 ILE A N 1
ATOM 707 C CA . ILE A 1 93 ? -4.572 -12.619 9.793 1.00 86.56 93 ILE A CA 1
ATOM 708 C C . ILE A 1 93 ? -4.685 -13.694 8.726 1.00 86.56 93 ILE A C 1
ATOM 710 O O . ILE A 1 93 ? -3.828 -14.581 8.642 1.00 86.56 93 ILE A O 1
ATOM 714 N N . ASP A 1 94 ? -5.725 -13.585 7.908 1.00 84.25 94 ASP A N 1
ATOM 715 C CA . ASP A 1 94 ? -5.896 -14.445 6.749 1.00 84.25 94 ASP A CA 1
ATOM 716 C C . ASP A 1 94 ? -5.011 -13.970 5.578 1.00 84.25 94 ASP A C 1
ATOM 718 O O . ASP A 1 94 ? -5.034 -12.807 5.152 1.00 84.25 94 ASP A O 1
ATOM 722 N N . LEU A 1 95 ? -4.174 -14.880 5.080 1.00 78.94 95 LEU A N 1
ATOM 723 C CA . LEU A 1 95 ? -3.317 -14.706 3.907 1.00 78.94 95 LEU A CA 1
ATOM 724 C C . LEU A 1 95 ? -3.751 -15.645 2.761 1.00 78.94 95 LEU A C 1
ATOM 726 O O . LEU A 1 95 ? -2.937 -15.979 1.901 1.00 78.94 95 LEU A O 1
ATOM 730 N N . GLY A 1 96 ? -5.021 -16.067 2.744 1.00 74.38 96 GLY A N 1
ATOM 731 C CA . GLY A 1 96 ? -5.610 -16.985 1.772 1.00 74.38 96 GLY A CA 1
ATOM 732 C C . GLY A 1 96 ? -5.518 -18.432 2.253 1.00 74.38 96 GLY A C 1
ATOM 733 O O . GLY A 1 96 ? -6.147 -18.828 3.226 1.00 74.38 96 GLY A O 1
ATOM 734 N N . ASP A 1 97 ? -4.684 -19.244 1.603 1.00 68.62 97 ASP A N 1
ATOM 735 C CA . ASP A 1 97 ? -4.484 -20.652 1.992 1.00 68.62 97 ASP A CA 1
ATOM 736 C C . ASP A 1 97 ? -3.677 -20.818 3.301 1.00 68.62 97 ASP A C 1
ATOM 738 O O . ASP A 1 97 ? -3.377 -21.936 3.725 1.00 68.62 97 ASP A O 1
ATOM 742 N N . HIS A 1 98 ? -3.285 -19.712 3.941 1.00 74.25 98 HIS A N 1
ATOM 743 C CA . HIS A 1 98 ? -2.487 -19.691 5.160 1.00 74.25 98 HIS A CA 1
ATOM 744 C C . HIS A 1 98 ? -3.001 -18.633 6.136 1.00 74.25 98 HIS A C 1
ATOM 746 O O . HIS A 1 98 ? -3.308 -17.513 5.741 1.00 74.25 98 HIS A O 1
ATOM 752 N N . GLN A 1 99 ? -2.999 -18.959 7.428 1.00 83.69 99 GLN A N 1
ATOM 753 C CA . GLN A 1 99 ? -3.300 -18.013 8.500 1.00 83.69 99 GLN A CA 1
ATOM 754 C C . GLN A 1 99 ? -2.058 -17.766 9.347 1.00 83.69 99 GLN A C 1
ATOM 756 O O . GLN A 1 99 ? -1.419 -18.710 9.815 1.00 83.69 99 GLN A O 1
ATOM 761 N N . GLU A 1 100 ? -1.745 -16.495 9.589 1.00 83.81 100 GLU A N 1
ATOM 762 C CA . GLU A 1 100 ? -0.629 -16.107 10.445 1.00 83.81 100 GLU A CA 1
ATOM 763 C C . GLU A 1 100 ? -1.140 -15.466 11.738 1.00 83.81 100 GLU A C 1
ATOM 765 O O . GLU A 1 100 ? -1.971 -14.560 11.722 1.00 83.81 100 GLU A O 1
ATOM 770 N N . ILE A 1 101 ? -0.633 -15.938 12.881 1.00 89.56 101 ILE A N 1
ATOM 771 C CA . ILE A 1 101 ? -0.939 -15.351 14.188 1.00 89.56 101 ILE A CA 1
ATOM 772 C C . ILE A 1 101 ? 0.120 -14.297 14.505 1.00 89.56 101 ILE A C 1
ATOM 774 O O . ILE A 1 101 ? 1.285 -14.630 14.737 1.00 89.56 101 ILE A O 1
ATOM 778 N N . ILE A 1 102 ? -0.288 -13.031 14.551 1.00 90.25 102 ILE A N 1
ATOM 779 C CA . ILE A 1 102 ? 0.555 -11.915 14.985 1.00 90.25 102 ILE A CA 1
ATOM 780 C C . ILE A 1 102 ? 0.267 -11.553 16.442 1.00 90.25 102 ILE A C 1
ATOM 782 O O . ILE A 1 102 ? -0.881 -11.532 16.882 1.00 90.25 102 ILE A O 1
ATOM 786 N N . SER A 1 103 ? 1.317 -11.239 17.197 1.00 91.06 103 SER A N 1
ATOM 787 C CA . SER A 1 103 ? 1.212 -10.827 18.599 1.00 91.06 103 SER A CA 1
ATOM 788 C C . SER A 1 103 ? 1.305 -9.307 18.724 1.00 91.06 103 SER A C 1
ATOM 790 O O . SER A 1 103 ? 2.376 -8.724 18.548 1.00 91.06 103 SER A O 1
ATOM 792 N N . ILE A 1 104 ? 0.195 -8.650 19.066 1.00 93.75 104 ILE A N 1
ATOM 793 C CA . ILE A 1 104 ? 0.130 -7.191 19.211 1.00 93.75 104 ILE A CA 1
ATOM 794 C C . ILE A 1 104 ? 0.299 -6.791 20.676 1.00 93.75 104 ILE A C 1
ATOM 796 O O . ILE A 1 104 ? -0.472 -7.188 21.547 1.00 93.75 104 ILE A O 1
ATOM 800 N N . LYS A 1 105 ? 1.288 -5.941 20.963 1.00 94.12 105 LYS A N 1
ATOM 801 C CA . LYS A 1 105 ? 1.608 -5.511 22.335 1.00 94.12 105 LYS A CA 1
ATOM 802 C C . LYS A 1 105 ? 0.515 -4.632 22.931 1.00 94.12 105 LYS A C 1
ATOM 804 O O . LYS A 1 105 ? 0.141 -3.621 22.341 1.00 94.12 105 LYS A O 1
ATOM 809 N N . THR A 1 106 ? 0.086 -4.929 24.153 1.00 94.00 106 THR A N 1
ATOM 810 C CA . THR A 1 106 ? -0.906 -4.114 24.882 1.00 94.00 106 THR A CA 1
ATOM 811 C C . THR A 1 106 ? -0.275 -2.912 25.576 1.00 94.00 106 THR A C 1
ATOM 813 O O . THR A 1 106 ? -0.895 -1.856 25.684 1.00 94.00 106 THR A O 1
ATOM 816 N N . SER A 1 107 ? 0.985 -3.044 26.002 1.00 91.94 107 SER A N 1
ATOM 817 C CA . SER A 1 107 ? 1.693 -1.999 26.739 1.00 91.94 107 SER A CA 1
ATOM 818 C C . SER A 1 107 ? 1.773 -0.687 25.954 1.00 91.94 107 SER A C 1
ATOM 820 O O . SER A 1 107 ? 2.335 -0.651 24.852 1.00 91.94 107 SER A O 1
ATOM 822 N N . LEU A 1 108 ? 1.302 0.395 26.579 1.00 91.62 108 LEU A N 1
ATOM 823 C CA . LEU A 1 108 ? 1.363 1.776 26.085 1.00 91.62 108 LEU A CA 1
ATOM 824 C C . LEU A 1 108 ? 2.741 2.430 26.297 1.00 91.62 108 LEU A C 1
ATOM 826 O O . LEU A 1 108 ? 3.014 3.501 25.756 1.00 91.62 108 LEU A O 1
ATOM 830 N N . ASN A 1 109 ? 3.638 1.777 27.041 1.00 87.06 109 ASN A N 1
ATOM 831 C CA . ASN A 1 109 ? 4.956 2.315 27.357 1.00 87.06 109 ASN A CA 1
ATOM 832 C C . ASN A 1 109 ? 5.830 2.429 26.104 1.00 87.06 109 ASN A C 1
ATOM 834 O O . ASN A 1 109 ? 6.101 1.445 25.406 1.00 87.06 109 ASN A O 1
ATOM 838 N N . THR A 1 110 ? 6.339 3.632 25.847 1.00 78.31 110 THR A N 1
ATOM 839 C CA . THR A 1 110 ? 7.328 3.870 24.794 1.00 78.31 110 THR A CA 1
ATOM 840 C C . THR A 1 110 ? 8.740 3.619 25.307 1.00 78.31 110 THR A C 1
ATOM 842 O O . THR A 1 110 ? 9.104 4.077 26.388 1.00 78.31 110 THR A O 1
ATOM 845 N N . LYS A 1 111 ? 9.594 2.995 24.490 1.00 65.69 111 LYS A N 1
ATOM 846 C CA . LYS A 1 111 ? 11.047 2.986 24.719 1.00 65.69 111 LYS A CA 1
ATOM 847 C C . LYS A 1 111 ? 11.628 4.345 24.314 1.00 65.69 111 LYS A C 1
ATOM 849 O O . LYS A 1 111 ? 12.232 4.483 23.257 1.00 65.69 111 LYS A O 1
ATOM 854 N N . THR A 1 112 ? 11.375 5.387 25.097 1.00 55.25 112 THR A N 1
ATOM 855 C CA . THR A 1 112 ? 11.932 6.719 24.832 1.00 55.25 112 THR A CA 1
ATOM 856 C C . THR A 1 112 ? 13.366 6.789 25.337 1.00 55.25 112 THR A C 1
ATOM 858 O O . THR A 1 112 ? 13.599 6.795 26.542 1.00 55.25 112 THR A O 1
ATOM 861 N N . HIS A 1 113 ? 14.330 6.932 24.426 1.00 49.06 113 HIS A N 1
ATOM 862 C CA . HIS A 1 113 ? 15.688 7.388 24.744 1.00 49.06 113 HIS A CA 1
ATOM 863 C C . HIS A 1 113 ? 15.686 8.897 25.095 1.00 49.06 113 HIS A C 1
ATOM 865 O O . HIS A 1 113 ? 16.332 9.702 24.432 1.00 49.06 113 HIS A O 1
ATOM 871 N N . GLY A 1 114 ? 14.909 9.295 26.111 1.00 48.50 114 GLY A N 1
ATOM 872 C CA . GLY A 1 114 ? 15.024 10.600 26.779 1.00 48.50 114 GLY A CA 1
ATOM 873 C C . GLY A 1 114 ? 14.467 11.847 26.070 1.00 48.50 114 GLY A C 1
ATOM 874 O O . GLY A 1 114 ? 14.918 12.939 26.395 1.00 48.50 114 GLY A O 1
ATOM 875 N N . GLN A 1 115 ? 13.522 11.742 25.122 1.00 47.03 115 GLN A N 1
ATOM 876 C CA . GLN A 1 115 ? 13.106 12.898 24.294 1.00 47.03 115 GLN A CA 1
ATOM 877 C C . GLN A 1 115 ? 11.692 13.476 24.510 1.00 47.03 115 GLN A C 1
ATOM 879 O O . GLN A 1 115 ? 11.365 14.468 23.857 1.00 47.03 115 GLN A O 1
ATOM 884 N N . SER A 1 116 ? 10.852 12.958 25.416 1.00 54.22 116 SER A N 1
ATOM 885 C CA . SER A 1 116 ? 9.597 13.672 25.715 1.00 54.22 116 SER A CA 1
ATOM 886 C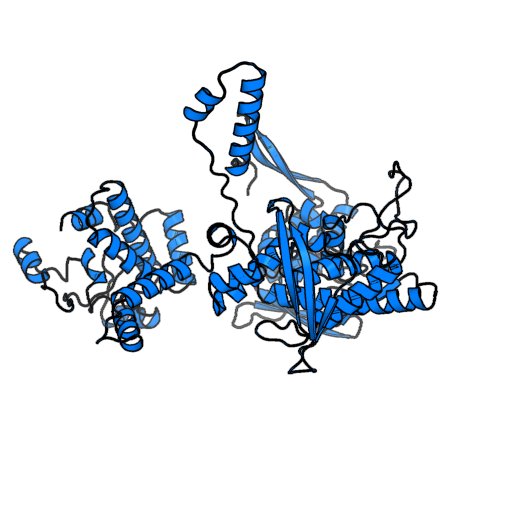 C . SER A 1 116 ? 9.868 14.825 26.681 1.00 54.22 116 SER A C 1
ATOM 888 O O . SER A 1 116 ? 10.190 14.601 27.845 1.00 54.22 116 SER A O 1
ATOM 890 N N . LYS A 1 117 ? 9.715 16.067 26.202 1.00 53.88 117 LYS A N 1
ATOM 891 C CA . LYS A 1 117 ? 9.774 17.282 27.035 1.00 53.88 117 LYS A CA 1
ATOM 892 C C . LYS A 1 117 ? 8.633 17.354 28.065 1.00 53.88 117 LYS A C 1
ATOM 894 O O . LYS A 1 117 ? 8.711 18.173 28.972 1.00 53.88 117 LYS A O 1
ATOM 899 N N . THR A 1 118 ? 7.596 16.522 27.929 1.00 61.31 118 THR A N 1
ATOM 900 C CA . THR A 1 118 ? 6.360 16.561 28.731 1.00 61.31 118 THR A CA 1
ATOM 901 C C . THR A 1 118 ? 6.088 15.273 29.516 1.00 61.31 118 THR A C 1
ATOM 903 O O . THR A 1 118 ? 5.061 15.178 30.175 1.00 61.31 118 THR A O 1
ATOM 906 N N . GLY A 1 119 ? 6.963 14.260 29.450 1.00 69.31 119 GLY A N 1
ATOM 907 C CA . GLY A 1 119 ? 6.776 12.964 30.131 1.00 69.31 119 GLY A CA 1
ATOM 908 C C . GLY A 1 119 ? 5.689 12.055 29.530 1.00 69.31 119 GLY A C 1
ATOM 909 O O . GLY A 1 119 ? 5.708 10.846 29.764 1.00 69.31 119 GLY A O 1
ATOM 910 N N . THR A 1 120 ? 4.798 12.605 28.702 1.00 81.56 120 THR A N 1
ATOM 911 C CA . THR A 1 120 ? 3.762 11.880 27.959 1.00 81.56 120 THR A CA 1
ATOM 912 C C . THR A 1 120 ? 4.240 11.493 26.559 1.00 81.56 120 THR A C 1
ATOM 914 O O . THR A 1 120 ? 4.961 12.245 25.891 1.00 81.56 120 THR A O 1
ATOM 917 N N . SER A 1 121 ? 3.873 10.296 26.110 1.00 87.12 121 SER A N 1
ATOM 918 C CA . SER A 1 121 ? 4.193 9.779 24.775 1.00 87.12 121 SER A CA 1
ATOM 919 C C . SER A 1 121 ? 3.132 8.782 24.311 1.00 87.12 121 SER A C 1
ATOM 921 O O . SER A 1 121 ? 2.520 8.092 25.119 1.00 87.12 121 SER A O 1
ATOM 923 N N . VAL A 1 122 ? 2.906 8.691 23.000 1.00 90.25 122 VAL A N 1
ATOM 924 C CA . VAL A 1 122 ? 1.977 7.721 22.403 1.00 90.25 122 VAL A CA 1
ATOM 925 C C . VAL A 1 122 ? 2.785 6.625 21.727 1.00 90.25 122 VAL A C 1
ATOM 927 O O . VAL A 1 122 ? 3.745 6.912 21.010 1.00 90.25 122 VAL A O 1
ATOM 930 N N . LYS A 1 123 ? 2.392 5.367 21.935 1.00 92.75 123 LYS A N 1
ATOM 931 C CA . LYS A 1 123 ? 2.934 4.214 21.211 1.00 92.75 123 LYS A CA 1
ATOM 932 C C . LYS A 1 123 ? 1.945 3.783 20.119 1.00 92.75 123 LYS A C 1
ATOM 934 O O . LYS A 1 123 ? 0.941 3.155 20.453 1.00 92.75 123 LYS A O 1
ATOM 939 N N . PRO A 1 124 ? 2.211 4.063 18.830 1.00 92.56 124 PRO A N 1
ATOM 940 C CA . PRO A 1 124 ? 1.272 3.752 17.747 1.00 92.56 124 PRO A CA 1
ATOM 941 C C . PRO A 1 124 ? 0.967 2.254 17.607 1.00 92.56 124 PRO A C 1
ATOM 943 O O . PRO A 1 124 ? -0.162 1.886 17.321 1.00 92.56 124 PRO A O 1
ATOM 946 N N . ALA A 1 125 ? 1.957 1.396 17.874 1.00 92.44 125 ALA A N 1
ATOM 947 C CA . ALA A 1 125 ? 1.851 -0.064 17.779 1.00 92.44 125 ALA A CA 1
ATOM 948 C C . ALA A 1 125 ? 1.200 -0.739 19.007 1.00 92.44 125 ALA A C 1
ATOM 950 O O . ALA A 1 125 ? 1.315 -1.949 19.177 1.00 92.44 125 ALA A O 1
ATOM 951 N N . ALA A 1 126 ? 0.620 0.026 19.938 1.00 95.31 126 ALA A N 1
ATOM 952 C CA . ALA A 1 126 ? -0.123 -0.567 21.048 1.00 95.31 126 ALA A CA 1
ATOM 953 C C . ALA A 1 126 ? -1.500 -1.047 20.568 1.00 95.31 126 ALA A C 1
ATOM 955 O O . ALA A 1 126 ? -2.132 -0.349 19.778 1.00 95.31 126 ALA A O 1
ATOM 956 N N . ALA A 1 127 ? -1.989 -2.172 21.096 1.00 96.75 127 ALA A N 1
ATOM 957 C CA . ALA A 1 127 ? -3.241 -2.806 20.669 1.00 96.75 127 ALA A CA 1
ATOM 958 C C . ALA A 1 127 ? -4.425 -1.827 20.577 1.00 96.75 127 ALA A C 1
ATOM 960 O O . ALA A 1 127 ? -5.098 -1.770 19.552 1.00 96.75 127 ALA A O 1
ATOM 961 N N . PHE A 1 128 ? -4.632 -0.993 21.601 1.00 96.94 128 PHE A N 1
ATOM 962 C CA . PHE A 1 128 ? -5.687 0.025 21.584 1.00 96.94 128 PHE A CA 1
ATOM 963 C C . PHE A 1 128 ? -5.498 1.055 20.457 1.00 96.94 128 PHE A C 1
ATOM 965 O O . PHE A 1 128 ? -6.428 1.343 19.708 1.00 96.94 128 PHE A O 1
ATOM 972 N N . ASN A 1 129 ? -4.284 1.593 20.306 1.00 97.00 129 ASN A N 1
ATOM 973 C CA . ASN A 1 129 ? -3.986 2.626 19.311 1.00 97.00 129 ASN A CA 1
ATOM 974 C C . ASN A 1 129 ? -4.074 2.078 17.875 1.00 97.00 129 ASN A C 1
ATOM 976 O O . ASN A 1 129 ? -4.544 2.782 16.982 1.00 97.00 129 ASN A O 1
ATOM 980 N N . MET A 1 130 ? -3.687 0.817 17.658 1.00 96.81 130 MET A N 1
ATOM 981 C CA . MET A 1 130 ? -3.883 0.121 16.384 1.00 96.81 130 MET A CA 1
ATOM 982 C C . MET A 1 130 ? -5.363 -0.139 16.095 1.00 96.81 130 MET A C 1
ATOM 984 O O . MET A 1 130 ? -5.799 0.122 14.976 1.00 96.81 130 MET A O 1
ATOM 988 N N . ALA A 1 131 ? -6.148 -0.576 17.088 1.00 97.75 131 ALA A N 1
ATOM 989 C CA . ALA A 1 131 ? -7.592 -0.760 16.935 1.00 97.75 131 ALA A CA 1
ATOM 990 C C . ALA A 1 131 ? -8.292 0.557 16.556 1.00 97.75 131 ALA A C 1
ATOM 992 O O . ALA A 1 131 ? -9.126 0.565 15.656 1.00 97.75 131 ALA A O 1
ATOM 993 N N . MET A 1 132 ? -7.901 1.682 17.164 1.00 97.69 132 MET A N 1
ATOM 994 C CA . MET A 1 132 ? -8.418 3.009 16.802 1.00 97.69 132 MET A CA 1
ATOM 995 C C . MET A 1 132 ? -7.984 3.458 15.400 1.00 97.69 132 MET A C 1
ATOM 997 O O . MET A 1 132 ? -8.773 4.054 14.671 1.00 97.69 132 MET A O 1
ATOM 1001 N N . GLY A 1 133 ? -6.760 3.133 14.973 1.00 97.19 133 GLY A N 1
ATOM 1002 C CA . GLY A 1 133 ? -6.325 3.356 13.591 1.00 97.19 133 GLY A CA 1
ATOM 1003 C C . GLY A 1 133 ? -7.110 2.534 12.569 1.00 97.19 133 GLY A C 1
ATOM 1004 O O . GLY A 1 133 ? -7.500 3.059 11.529 1.00 97.19 133 GLY A O 1
ATOM 1005 N N . ALA A 1 134 ? -7.375 1.261 12.869 1.00 97.50 134 ALA A N 1
ATOM 1006 C CA . ALA A 1 134 ? -8.213 0.412 12.029 1.00 97.50 134 ALA A CA 1
ATOM 1007 C C . ALA A 1 134 ? -9.650 0.944 11.971 1.00 97.50 134 ALA A C 1
ATOM 1009 O O . ALA A 1 134 ? -10.206 1.089 10.886 1.00 97.50 134 ALA A O 1
ATOM 1010 N N . ALA A 1 135 ? -10.206 1.343 13.120 1.00 97.06 135 ALA A N 1
ATOM 1011 C CA . ALA A 1 135 ? -11.522 1.961 13.205 1.00 97.06 135 ALA A CA 1
ATOM 1012 C C . ALA A 1 135 ? -11.628 3.247 12.377 1.00 97.06 135 ALA A C 1
ATOM 1014 O O . ALA A 1 135 ? -12.642 3.453 11.719 1.00 97.06 135 ALA A O 1
ATOM 1015 N N . TYR A 1 136 ? -10.588 4.086 12.349 1.00 97.19 136 TYR A N 1
ATOM 1016 C CA . TYR A 1 136 ? -10.558 5.265 11.482 1.00 97.19 136 TYR A CA 1
ATOM 1017 C C . TYR A 1 136 ? -10.751 4.884 10.003 1.00 97.19 136 TYR A C 1
ATOM 1019 O O . TYR A 1 136 ? -11.606 5.454 9.327 1.00 97.19 136 TYR A O 1
ATOM 1027 N N . HIS A 1 137 ? -10.001 3.899 9.493 1.00 96.50 137 HIS A N 1
ATOM 1028 C CA . HIS A 1 137 ? -10.095 3.508 8.078 1.00 96.50 137 HIS A CA 1
ATOM 1029 C C . HIS A 1 137 ? -11.394 2.771 7.758 1.00 96.50 137 HIS A C 1
ATOM 1031 O O . HIS A 1 137 ? -11.973 3.012 6.702 1.00 96.50 137 HIS A O 1
ATOM 1037 N N . LEU A 1 138 ? -11.901 1.947 8.679 1.00 94.25 138 LEU A N 1
ATOM 1038 C CA . LEU A 1 138 ? -13.227 1.338 8.551 1.00 94.25 138 LEU A CA 1
ATOM 1039 C C . LEU A 1 138 ? -14.324 2.407 8.529 1.00 94.25 138 LEU A C 1
ATOM 1041 O O . LEU A 1 138 ? -15.230 2.338 7.703 1.00 94.25 138 LEU A O 1
ATOM 1045 N N . MET A 1 139 ? -14.213 3.450 9.355 1.00 91.75 139 MET A N 1
ATOM 1046 C CA . MET A 1 139 ? -15.120 4.595 9.292 1.00 91.75 139 MET A CA 1
ATOM 1047 C C . MET A 1 139 ? -15.050 5.278 7.922 1.00 91.75 139 MET A C 1
ATOM 1049 O O . MET A 1 139 ? -16.098 5.555 7.339 1.00 91.75 139 MET A O 1
ATOM 1053 N N . CYS A 1 140 ? -13.854 5.503 7.363 1.00 91.56 140 CYS A N 1
ATOM 1054 C CA . CYS A 1 140 ? -13.703 6.026 6.000 1.00 91.56 140 CYS A CA 1
ATOM 1055 C C . CYS A 1 140 ? -14.377 5.128 4.954 1.00 91.56 140 CYS A C 1
ATOM 1057 O O . CYS A 1 140 ? -15.071 5.646 4.083 1.00 91.56 140 CYS A O 1
ATOM 1059 N N . PHE A 1 141 ? -14.213 3.808 5.048 1.00 89.75 141 PHE A N 1
ATOM 1060 C CA . PHE A 1 141 ? -14.845 2.845 4.146 1.00 89.75 141 PHE A CA 1
ATOM 1061 C C . PHE A 1 141 ? -16.379 2.902 4.228 1.00 89.75 141 PHE A C 1
ATOM 1063 O O . PHE A 1 141 ? -17.058 3.089 3.213 1.00 89.75 141 PHE A O 1
ATOM 1070 N N . PHE A 1 142 ? -16.945 2.814 5.435 1.00 83.75 142 PHE A N 1
ATOM 1071 C CA . PHE A 1 142 ? -18.396 2.804 5.617 1.00 83.75 142 PHE A CA 1
ATOM 1072 C C . PHE A 1 142 ? -19.038 4.141 5.234 1.00 83.75 142 PHE A C 1
ATOM 1074 O O . PHE A 1 142 ? -20.059 4.144 4.549 1.00 83.75 142 PHE A O 1
ATOM 1081 N N . THR A 1 143 ? -18.420 5.267 5.605 1.00 81.12 143 THR A N 1
ATOM 1082 C CA . THR A 1 143 ? -19.047 6.599 5.518 1.00 81.12 143 THR A CA 1
ATOM 1083 C C . THR A 1 143 ? -18.591 7.450 4.334 1.00 81.12 143 THR A C 1
ATOM 1085 O O . THR A 1 143 ? -19.305 8.361 3.930 1.00 81.12 143 THR A O 1
ATOM 1088 N N . SER A 1 144 ? -17.404 7.192 3.772 1.00 82.19 144 SER A N 1
ATOM 1089 C CA . SER A 1 144 ? -16.762 8.037 2.742 1.00 82.19 144 SER A CA 1
ATOM 1090 C C . SER A 1 144 ? -16.556 9.504 3.152 1.00 82.19 144 SER A C 1
ATOM 1092 O O . SER A 1 144 ? -16.382 10.394 2.310 1.00 82.19 144 SER A O 1
ATOM 1094 N N . LEU A 1 145 ? -16.554 9.771 4.459 1.00 80.88 145 LEU A N 1
ATOM 1095 C CA . LEU A 1 145 ? -16.288 11.088 5.020 1.00 80.88 145 LEU A CA 1
ATOM 1096 C C . LEU A 1 145 ? -14.814 11.482 4.853 1.00 80.88 145 LEU A C 1
ATOM 1098 O O . LEU A 1 145 ? -13.922 10.648 4.673 1.00 80.88 145 LEU A O 1
ATOM 1102 N N . ASN A 1 146 ? -14.555 12.790 4.875 1.00 82.69 146 ASN A N 1
ATOM 1103 C CA . ASN A 1 146 ? -13.189 13.304 4.804 1.00 82.69 146 ASN A CA 1
ATOM 1104 C C . ASN A 1 146 ? -12.465 13.146 6.157 1.00 82.69 146 ASN A C 1
ATOM 1106 O O . ASN A 1 146 ? -13.105 12.936 7.180 1.00 82.69 146 ASN A O 1
ATOM 1110 N N . ASP A 1 147 ? -11.136 13.290 6.165 1.00 86.88 147 ASP A N 1
ATOM 1111 C CA . ASP A 1 147 ? -10.312 13.141 7.376 1.00 86.88 147 ASP A CA 1
ATOM 1112 C C . ASP A 1 147 ? -10.814 13.941 8.590 1.00 86.88 147 ASP A C 1
ATOM 1114 O O . ASP A 1 147 ? -10.972 13.384 9.672 1.00 86.88 147 ASP A O 1
ATOM 1118 N N . GLY A 1 148 ? -11.098 15.232 8.398 1.00 83.38 148 GLY A N 1
ATOM 1119 C CA . GLY A 1 148 ? -11.584 16.093 9.473 1.00 83.38 148 GLY A CA 1
ATOM 1120 C C . GLY A 1 148 ? -12.957 15.656 9.967 1.00 83.38 148 GLY A C 1
ATOM 1121 O O . GLY A 1 148 ? -13.151 15.545 11.170 1.00 83.38 148 GLY A O 1
ATOM 1122 N N . ASP A 1 149 ? -13.863 15.341 9.037 1.00 83.69 149 ASP A N 1
ATOM 1123 C CA . ASP A 1 149 ? -15.227 14.920 9.362 1.00 83.69 149 ASP A CA 1
ATOM 1124 C C . ASP A 1 149 ? -15.227 13.594 10.150 1.00 83.69 149 ASP A C 1
ATOM 1126 O O . ASP A 1 149 ? -16.015 13.446 11.078 1.00 83.69 149 ASP A O 1
ATOM 1130 N N . VAL A 1 150 ? -14.346 12.643 9.808 1.00 88.12 150 VAL A N 1
ATOM 1131 C CA . VAL A 1 150 ? -14.201 11.357 10.519 1.00 88.12 150 VAL A CA 1
ATOM 1132 C C . VAL A 1 150 ? -13.664 11.561 11.934 1.00 88.12 150 VAL A C 1
ATOM 1134 O O . VAL A 1 150 ? -14.151 10.931 12.870 1.00 88.12 150 VAL A O 1
ATOM 1137 N N . GLN A 1 151 ? -12.669 12.435 12.104 1.00 89.44 151 GLN A N 1
ATOM 1138 C CA . GLN A 1 151 ? -12.075 12.696 13.418 1.00 89.44 151 GLN A CA 1
ATOM 1139 C C . GLN A 1 151 ? -13.017 13.465 14.354 1.00 89.44 151 GLN A C 1
ATOM 1141 O O . GLN A 1 151 ? -12.925 13.286 15.564 1.00 89.44 151 GLN A O 1
ATOM 1146 N N . SER A 1 152 ? -13.932 14.282 13.821 1.00 86.31 152 SER A N 1
ATOM 1147 C CA . SER A 1 152 ? -14.887 15.050 14.628 1.00 86.31 152 SER A CA 1
ATOM 1148 C C . SER A 1 152 ? -16.179 14.309 14.980 1.00 86.31 152 SER A C 1
ATOM 1150 O O . SER A 1 152 ? -17.033 14.900 15.638 1.00 86.31 152 SER A O 1
ATOM 1152 N N . ILE A 1 153 ? -16.352 13.045 14.573 1.00 86.69 153 ILE A N 1
ATOM 1153 C CA . ILE A 1 153 ? -17.496 12.245 15.035 1.00 86.69 153 ILE A CA 1
ATOM 1154 C C . ILE A 1 153 ? -17.350 12.020 16.544 1.00 86.69 153 ILE A C 1
ATOM 1156 O O . ILE A 1 153 ? -16.315 11.543 17.021 1.00 86.69 153 ILE A O 1
ATOM 1160 N N . ALA A 1 154 ? -18.400 12.351 17.289 1.00 86.88 154 ALA A N 1
ATOM 1161 C CA . ALA A 1 154 ? -18.410 12.355 18.743 1.00 86.88 154 ALA A CA 1
ATOM 1162 C C . ALA A 1 154 ? -19.589 11.562 19.323 1.00 86.88 154 ALA A C 1
ATOM 1164 O O . ALA A 1 154 ? -20.535 11.216 18.616 1.00 86.88 154 ALA A O 1
ATOM 1165 N N . HIS A 1 155 ? -19.515 11.277 20.621 1.00 84.19 155 HIS A N 1
ATOM 1166 C CA . HIS A 1 155 ? -20.613 10.706 21.401 1.00 84.19 155 HIS A CA 1
ATOM 1167 C C . HIS A 1 155 ? -21.764 11.709 21.601 1.00 84.19 155 HIS A C 1
ATOM 1169 O O . HIS A 1 155 ? -21.502 12.912 21.709 1.00 84.19 155 HIS A O 1
ATOM 1175 N N . PRO A 1 156 ? -23.013 11.232 21.775 1.00 81.50 156 PRO A N 1
ATOM 1176 C CA . PRO A 1 156 ? -23.474 9.848 21.602 1.00 81.50 156 PRO A CA 1
ATOM 1177 C C . PRO A 1 156 ? -23.810 9.521 20.137 1.00 81.50 156 PRO A C 1
ATOM 1179 O O . PRO A 1 156 ? -24.153 10.410 19.357 1.00 81.50 156 PRO A O 1
ATOM 1182 N N . ILE A 1 157 ? -23.785 8.238 19.760 1.00 80.12 157 ILE A N 1
ATOM 1183 C CA . ILE A 1 157 ? -24.208 7.814 18.419 1.00 80.12 157 ILE A CA 1
ATOM 1184 C C . ILE A 1 157 ? -25.684 7.414 18.451 1.00 80.12 157 ILE A C 1
ATOM 1186 O O . ILE A 1 157 ? -26.106 6.568 19.237 1.00 80.12 157 ILE A O 1
ATOM 1190 N N . THR A 1 158 ? -26.494 7.994 17.562 1.00 74.69 158 THR A N 1
ATOM 1191 C CA . THR A 1 158 ? -27.929 7.681 17.510 1.00 74.69 158 THR A CA 1
ATOM 1192 C C . THR A 1 158 ? -28.218 6.563 16.510 1.00 74.69 158 THR A C 1
ATOM 1194 O O . THR A 1 158 ? -27.909 6.656 15.320 1.00 74.69 158 THR A O 1
ATOM 1197 N N . ILE A 1 159 ? -28.844 5.489 16.996 1.00 71.50 159 ILE A N 1
ATOM 1198 C CA . ILE A 1 159 ? -29.216 4.319 16.195 1.00 71.50 159 ILE A CA 1
ATOM 1199 C C . ILE A 1 159 ? -30.709 4.373 15.896 1.00 71.50 159 ILE A C 1
ATOM 1201 O O . ILE A 1 159 ? -31.535 4.320 16.807 1.00 71.50 159 ILE A O 1
ATOM 1205 N N . HIS A 1 160 ? -31.053 4.427 14.614 1.00 71.81 160 HIS A N 1
ATOM 1206 C CA . HIS A 1 160 ? -32.426 4.380 14.136 1.00 71.81 160 HIS A CA 1
ATOM 1207 C C . HIS A 1 160 ? -32.759 2.960 13.649 1.00 71.81 160 HIS A C 1
ATOM 1209 O O . HIS A 1 160 ? -31.933 2.254 13.072 1.00 71.81 160 HIS A O 1
ATOM 1215 N N . THR A 1 161 ? -33.981 2.506 13.909 1.00 65.88 161 THR A N 1
ATOM 1216 C CA . THR A 1 161 ? -34.509 1.249 13.353 1.00 65.88 161 THR A CA 1
ATOM 1217 C C . THR A 1 161 ? -35.691 1.610 12.472 1.00 65.88 161 THR A C 1
ATOM 1219 O O . THR A 1 161 ? -36.489 2.459 12.873 1.00 65.88 161 THR A O 1
ATOM 1222 N N . ASP A 1 162 ? -35.787 1.018 11.282 1.00 61.81 162 ASP A N 1
ATOM 1223 C CA . ASP A 1 162 ? -36.898 1.317 10.380 1.00 61.81 162 ASP A CA 1
ATOM 1224 C C . ASP A 1 162 ? -38.227 0.826 10.984 1.00 61.81 162 ASP A C 1
ATOM 1226 O O . ASP A 1 162 ? -38.324 -0.270 11.544 1.00 61.81 162 ASP A O 1
ATOM 1230 N N . GLU A 1 163 ? -39.262 1.667 10.914 1.00 62.28 163 GLU A N 1
ATOM 1231 C CA . GLU A 1 163 ? -40.575 1.367 11.497 1.00 62.28 163 GLU A CA 1
ATOM 1232 C C . GLU A 1 163 ? -41.322 0.262 10.732 1.00 62.28 163 GLU A C 1
ATOM 1234 O O . GLU A 1 163 ? -42.143 -0.449 11.320 1.00 62.28 163 GLU A O 1
ATOM 1239 N N . ARG A 1 164 ? -41.045 0.112 9.428 1.00 58.19 164 ARG A N 1
ATOM 1240 C CA . ARG A 1 164 ? -41.688 -0.850 8.521 1.00 58.19 164 ARG A CA 1
ATOM 1241 C C . ARG A 1 164 ? -40.922 -2.167 8.460 1.00 58.19 164 ARG A C 1
ATOM 1243 O O . ARG A 1 164 ? -41.558 -3.219 8.473 1.00 58.19 164 ARG A O 1
ATOM 1250 N N . ASP A 1 165 ? -39.592 -2.122 8.450 1.00 64.19 165 ASP A N 1
ATOM 1251 C CA . ASP A 1 165 ? -38.732 -3.305 8.539 1.00 64.19 165 ASP A CA 1
ATOM 1252 C C . ASP A 1 165 ? -37.849 -3.267 9.794 1.00 64.19 165 ASP A C 1
ATOM 1254 O O . ASP A 1 165 ? -36.739 -2.739 9.799 1.00 64.19 165 ASP A O 1
ATOM 1258 N N . LYS A 1 166 ? -38.314 -3.925 10.863 1.00 67.62 166 LYS A N 1
ATOM 1259 C CA . LYS A 1 166 ? -37.576 -4.033 12.136 1.00 67.62 166 LYS A CA 1
ATOM 1260 C C . LYS A 1 166 ? -36.231 -4.764 12.013 1.00 67.62 166 LYS A C 1
ATOM 1262 O O . LYS A 1 166 ? -35.446 -4.734 12.962 1.00 67.62 166 LYS A O 1
ATOM 1267 N N . SER A 1 167 ? -35.981 -5.463 10.902 1.00 64.00 167 SER A N 1
ATOM 1268 C CA . SER A 1 167 ? -34.698 -6.115 10.634 1.00 64.00 167 SER A CA 1
ATOM 1269 C C . SER A 1 167 ? -33.650 -5.147 10.074 1.00 64.00 167 SER A C 1
ATOM 1271 O O . SER A 1 167 ? -32.456 -5.407 10.235 1.00 64.00 167 SER A O 1
ATOM 1273 N N . LEU A 1 168 ? -34.069 -4.014 9.496 1.00 68.69 168 LEU A N 1
ATOM 1274 C CA . LEU A 1 168 ? -33.185 -2.974 8.982 1.00 68.69 168 LEU A CA 1
ATOM 1275 C C . LEU A 1 168 ? -32.793 -2.001 10.106 1.00 68.69 168 LEU A C 1
ATOM 1277 O O . LEU A 1 168 ? -33.605 -1.236 10.632 1.00 68.69 168 LEU A O 1
ATOM 1281 N N . GLN A 1 169 ? -31.513 -2.030 10.468 1.00 68.94 169 GLN A N 1
ATOM 1282 C CA . GLN A 1 169 ? -30.900 -1.094 11.406 1.00 68.94 169 GLN A CA 1
ATOM 1283 C C . GLN A 1 169 ? -30.053 -0.090 10.639 1.00 68.94 169 GLN A C 1
ATOM 1285 O O . GLN A 1 169 ? -29.243 -0.464 9.788 1.00 68.94 169 GLN A O 1
ATOM 1290 N N . VAL A 1 170 ? -30.228 1.182 10.981 1.00 72.62 170 VAL A N 1
ATOM 1291 C CA . VAL A 1 170 ? -29.580 2.305 10.319 1.00 72.62 170 VAL A CA 1
ATOM 1292 C C . VAL A 1 170 ? -28.982 3.221 11.379 1.00 72.62 170 VAL A C 1
ATOM 1294 O O . VAL A 1 170 ? -29.679 3.736 12.248 1.00 72.62 170 VAL A O 1
ATOM 1297 N N . VAL A 1 171 ? -27.677 3.444 11.328 1.00 71.69 171 VAL A N 1
ATOM 1298 C CA . VAL A 1 171 ? -26.995 4.383 12.220 1.00 71.69 171 VAL A CA 1
ATOM 1299 C C . VAL A 1 171 ? -26.664 5.629 11.428 1.00 71.69 171 VAL A C 1
ATOM 1301 O O . VAL A 1 171 ? -25.923 5.559 10.446 1.00 71.69 171 VAL A O 1
ATOM 1304 N N . LYS A 1 172 ? -27.216 6.763 11.857 1.00 75.31 172 LYS A N 1
ATOM 1305 C CA . LYS A 1 172 ? -26.861 8.065 11.308 1.00 75.31 172 LYS A CA 1
ATOM 1306 C C . LYS A 1 172 ? -25.714 8.620 12.146 1.00 75.31 172 LYS A C 1
ATOM 1308 O O . LYS A 1 172 ? -25.867 8.811 13.349 1.00 75.31 172 LYS A O 1
ATOM 1313 N N . VAL A 1 173 ? -24.569 8.851 11.515 1.00 74.25 173 VAL A N 1
ATOM 1314 C CA . VAL A 1 173 ? -23.446 9.565 12.127 1.00 74.25 173 VAL A CA 1
ATOM 1315 C C . VAL A 1 173 ? -23.356 10.945 11.501 1.00 74.25 173 VAL A C 1
ATOM 1317 O O . VAL A 1 173 ? -23.339 11.076 10.279 1.00 74.25 173 VAL A O 1
ATOM 1320 N N . SER A 1 174 ? -23.314 11.968 12.342 1.00 70.81 174 SER A N 1
ATOM 1321 C CA . SER A 1 174 ? -23.263 13.362 11.912 1.00 70.81 174 SER A CA 1
ATOM 1322 C C . SER A 1 174 ? -21.930 13.972 12.315 1.00 70.81 174 SER A C 1
ATOM 1324 O O . SER A 1 174 ? -21.338 13.618 13.336 1.00 70.81 174 SER A O 1
ATOM 1326 N N . SER A 1 175 ? -21.430 14.866 11.474 1.00 69.38 175 SER A N 1
ATOM 1327 C CA . SER A 1 175 ? -20.173 15.570 11.680 1.00 69.38 175 SER A CA 1
ATOM 1328 C C . SER A 1 175 ? -20.277 16.997 11.159 1.00 69.38 175 SER A C 1
ATOM 1330 O O . SER A 1 175 ? -21.084 17.292 10.281 1.00 69.38 175 SER A O 1
ATOM 1332 N N . PHE A 1 176 ? -19.461 17.908 11.684 1.00 66.44 176 PHE A N 1
ATOM 1333 C CA . PHE A 1 176 ? -19.484 19.309 11.280 1.00 66.44 176 PHE A CA 1
ATOM 1334 C C . PHE A 1 176 ? -18.244 19.674 10.470 1.00 66.44 176 PHE A C 1
ATOM 1336 O O . PHE A 1 176 ? -17.120 19.488 10.924 1.00 66.44 176 PHE A O 1
ATOM 1343 N N . LYS A 1 177 ? -18.446 20.267 9.289 1.00 64.19 177 LYS A N 1
ATOM 1344 C CA . LYS A 1 177 ? -17.383 20.693 8.372 1.00 64.19 177 LYS A CA 1
ATOM 1345 C C . LYS A 1 177 ? -17.124 22.199 8.515 1.00 64.19 177 LYS A C 1
ATOM 1347 O O . LYS A 1 177 ? -17.823 22.990 7.873 1.00 64.19 177 LYS A O 1
ATOM 1352 N N . PRO A 1 178 ? -16.068 22.646 9.231 1.00 58.72 178 PRO A N 1
ATOM 1353 C CA . PRO A 1 178 ? -15.901 24.062 9.581 1.00 58.72 178 PRO A CA 1
ATOM 1354 C C . PRO A 1 178 ? -15.692 24.967 8.364 1.00 58.72 178 PRO A C 1
ATOM 1356 O O . PRO A 1 178 ? -16.260 26.048 8.273 1.00 58.72 178 PRO A O 1
ATOM 1359 N N . ARG A 1 179 ? -14.922 24.500 7.370 1.00 53.25 179 ARG A N 1
ATOM 1360 C CA . ARG A 1 179 ? -14.613 25.273 6.149 1.00 53.25 179 ARG A CA 1
ATOM 1361 C C . ARG A 1 179 ? -15.829 25.536 5.262 1.00 53.25 179 ARG A C 1
ATOM 1363 O O . ARG A 1 179 ? -15.814 26.486 4.492 1.00 53.25 179 ARG A O 1
ATOM 1370 N N . ALA A 1 180 ? -16.829 24.661 5.324 1.00 54.09 180 ALA A N 1
ATOM 1371 C CA . ALA A 1 180 ? -18.068 24.791 4.563 1.00 54.09 180 ALA A CA 1
ATOM 1372 C C . ALA A 1 180 ? -19.239 25.257 5.442 1.00 54.09 180 ALA A C 1
ATOM 1374 O O . ALA A 1 180 ? -20.339 25.410 4.923 1.00 54.09 180 ALA A O 1
ATOM 1375 N N . ASN A 1 181 ? -18.992 25.459 6.744 1.00 67.56 181 ASN A N 1
ATOM 1376 C CA . ASN A 1 181 ? -19.972 25.822 7.761 1.00 67.56 181 ASN A CA 1
ATOM 1377 C C . ASN A 1 181 ? -21.270 25.004 7.660 1.00 67.56 181 ASN A C 1
ATOM 1379 O O . ASN A 1 181 ? -22.362 25.566 7.582 1.00 67.56 181 ASN A O 1
ATOM 1383 N N . LYS A 1 182 ? -21.141 23.675 7.578 1.00 68.75 182 LYS A N 1
ATOM 1384 C CA . LYS A 1 182 ? -22.286 22.777 7.405 1.00 68.75 182 LYS A CA 1
ATOM 1385 C C . LYS A 1 182 ? -22.105 21.450 8.123 1.00 68.75 182 LYS A C 1
ATOM 1387 O O . LYS A 1 182 ? -20.982 20.962 8.249 1.00 68.75 182 LYS A O 1
ATOM 1392 N N . GLU A 1 183 ? -23.225 20.866 8.514 1.00 68.25 183 GLU A N 1
ATOM 1393 C CA . GLU A 1 183 ? -23.309 19.483 8.965 1.00 68.25 183 GLU A CA 1
ATOM 1394 C C . GLU A 1 183 ? -23.214 18.528 7.765 1.00 68.25 183 GLU A C 1
ATOM 1396 O O . GLU A 1 183 ? -23.591 18.871 6.638 1.00 68.25 183 GLU A O 1
ATOM 1401 N N . VAL A 1 184 ? -22.625 17.362 7.998 1.00 67.00 184 VAL A N 1
ATOM 1402 C CA . VAL A 1 184 ? -22.434 16.288 7.028 1.00 67.00 184 VAL A CA 1
ATOM 1403 C C . VAL A 1 184 ? -22.860 14.994 7.697 1.00 67.00 184 VAL A C 1
ATOM 1405 O O . VAL A 1 184 ? -22.361 14.651 8.767 1.00 67.00 184 VAL A O 1
ATOM 1408 N N . ASP A 1 185 ? -23.759 14.273 7.040 1.00 72.12 185 ASP A N 1
ATOM 1409 C CA . ASP A 1 185 ? -24.354 13.055 7.581 1.00 72.12 185 ASP A CA 1
ATOM 1410 C C . ASP A 1 185 ? -23.878 11.817 6.827 1.00 72.12 185 ASP A C 1
ATOM 1412 O O . ASP A 1 185 ? -23.832 11.813 5.604 1.00 72.12 185 ASP A O 1
ATOM 1416 N N . ALA A 1 186 ? -23.585 10.724 7.515 1.00 72.75 186 ALA A N 1
ATOM 1417 C CA . ALA A 1 186 ? -23.379 9.433 6.875 1.00 72.75 186 ALA A CA 1
ATOM 1418 C C . ALA A 1 186 ? -24.264 8.370 7.513 1.00 72.75 186 ALA A C 1
ATOM 1420 O O . ALA A 1 186 ? -24.666 8.468 8.673 1.00 72.75 186 ALA A O 1
ATOM 1421 N N . VAL A 1 187 ? -24.581 7.352 6.722 1.00 72.50 187 VAL A N 1
ATOM 1422 C CA . VAL A 1 187 ? -25.512 6.300 7.105 1.00 72.50 187 VAL A CA 1
ATOM 1423 C C . VAL A 1 187 ? -24.797 4.955 7.048 1.00 72.50 187 VAL A C 1
ATOM 1425 O O . VAL A 1 187 ? -24.282 4.575 6.000 1.00 72.50 187 VAL A O 1
ATOM 1428 N N . LEU A 1 188 ? -24.771 4.238 8.172 1.00 71.62 188 LEU A N 1
ATOM 1429 C CA . LEU A 1 188 ? -24.303 2.854 8.250 1.00 71.62 188 LEU A CA 1
ATOM 1430 C C . LEU A 1 188 ? -25.507 1.920 8.377 1.00 71.62 188 LEU A C 1
ATOM 1432 O O . LEU A 1 188 ? -26.407 2.181 9.173 1.00 71.62 188 LEU A O 1
ATOM 1436 N N . THR A 1 189 ? -25.515 0.818 7.632 1.00 68.56 189 THR A N 1
ATOM 1437 C CA . THR A 1 189 ? -26.636 -0.135 7.598 1.00 68.56 189 THR A CA 1
ATOM 1438 C C . THR A 1 189 ? -26.170 -1.543 7.949 1.00 68.56 189 THR A C 1
ATOM 1440 O O . THR A 1 189 ? -24.976 -1.840 7.926 1.00 68.56 189 THR A O 1
ATOM 1443 N N . ASN A 1 190 ? -27.108 -2.410 8.333 1.00 70.56 190 ASN A N 1
ATOM 1444 C CA . ASN A 1 190 ? -26.850 -3.839 8.548 1.00 70.56 190 ASN A CA 1
ATOM 1445 C C . ASN A 1 190 ? -27.219 -4.720 7.336 1.00 70.56 190 ASN A C 1
ATOM 1447 O O . ASN A 1 190 ? -27.214 -5.945 7.432 1.00 70.56 190 ASN A O 1
ATOM 1451 N N . GLN A 1 191 ? -27.557 -4.098 6.204 1.00 59.38 191 GLN A N 1
ATOM 1452 C CA . GLN A 1 191 ? -27.902 -4.741 4.935 1.00 59.38 191 GLN A CA 1
ATOM 1453 C C . GLN A 1 191 ? -27.051 -4.136 3.810 1.00 59.38 191 GLN A C 1
ATOM 1455 O O . GLN A 1 191 ? -26.753 -2.938 3.845 1.00 59.38 191 GLN A O 1
ATOM 1460 N N . SER A 1 192 ? -26.651 -4.957 2.835 1.00 56.16 192 SER A N 1
ATOM 1461 C CA . SER A 1 192 ? -25.939 -4.524 1.630 1.00 56.16 192 SER A CA 1
ATOM 1462 C C . SER A 1 192 ? -26.945 -4.175 0.542 1.00 56.16 192 SER A C 1
ATOM 1464 O O . SER A 1 192 ? -27.817 -4.981 0.225 1.00 56.16 192 SER A O 1
ATOM 1466 N N . PHE A 1 193 ? -26.802 -2.986 -0.034 1.00 48.91 193 PHE A N 1
ATOM 1467 C CA . PHE A 1 193 ? -27.598 -2.558 -1.185 1.00 48.91 193 PHE A CA 1
ATOM 1468 C C . PHE A 1 193 ? -26.755 -2.569 -2.473 1.00 48.91 193 PHE A C 1
ATOM 1470 O O . PHE A 1 193 ? -27.237 -3.089 -3.468 1.00 48.91 193 PHE A O 1
ATOM 1477 N N . ASP A 1 194 ? -25.478 -2.146 -2.409 1.00 44.03 194 ASP A N 1
ATOM 1478 C CA . ASP A 1 194 ? -24.551 -2.114 -3.565 1.00 44.03 194 ASP A CA 1
ATOM 1479 C C . ASP A 1 194 ? -23.105 -2.560 -3.234 1.00 44.03 194 ASP A C 1
ATOM 1481 O O . ASP A 1 194 ? -22.493 -3.298 -3.997 1.00 44.03 194 ASP A O 1
ATOM 1485 N N . VAL A 1 195 ? -22.560 -2.155 -2.076 1.00 53.66 195 VAL A N 1
ATOM 1486 C CA . VAL A 1 195 ? -21.233 -2.558 -1.552 1.00 53.66 195 VAL A CA 1
ATOM 1487 C C . VAL A 1 195 ? -21.447 -3.376 -0.276 1.00 53.66 195 VAL A C 1
ATOM 1489 O O . VAL A 1 195 ? -22.365 -3.060 0.493 1.00 53.66 195 VAL A O 1
ATOM 1492 N N . ASP A 1 196 ? -20.642 -4.416 -0.021 1.00 60.06 196 ASP A N 1
ATOM 1493 C CA . ASP A 1 196 ? -20.791 -5.260 1.175 1.00 60.06 196 ASP A CA 1
ATOM 1494 C C . ASP A 1 196 ? -20.403 -4.509 2.459 1.00 60.06 196 ASP A C 1
ATOM 1496 O O . ASP A 1 196 ? -19.294 -4.591 2.979 1.00 60.06 196 ASP A O 1
ATOM 1500 N N . LYS A 1 197 ? -21.357 -3.723 2.961 1.00 71.12 197 LYS A N 1
ATOM 1501 C CA . LYS A 1 197 ? -21.239 -2.891 4.161 1.00 71.12 197 LYS A CA 1
ATOM 1502 C C . LYS A 1 197 ? -22.118 -3.392 5.306 1.00 71.12 197 LYS A C 1
ATOM 1504 O O . LYS A 1 197 ? -22.408 -2.636 6.231 1.00 71.12 197 LYS A O 1
ATOM 1509 N N . ARG A 1 198 ? -22.532 -4.665 5.262 1.00 73.31 198 ARG A N 1
ATOM 1510 C CA . ARG A 1 198 ? -23.473 -5.282 6.221 1.00 73.31 198 ARG A CA 1
ATOM 1511 C C . ARG A 1 198 ? -23.007 -5.202 7.674 1.00 73.31 198 ARG A C 1
ATOM 1513 O O . ARG A 1 198 ? -23.829 -5.175 8.586 1.00 73.31 198 ARG A O 1
ATOM 1520 N N . ASP A 1 199 ? -21.702 -5.110 7.898 1.00 81.75 199 ASP A N 1
ATOM 1521 C CA . ASP A 1 199 ? -21.128 -5.001 9.237 1.00 81.75 199 ASP A CA 1
ATOM 1522 C C . ASP A 1 199 ? -21.080 -3.569 9.793 1.00 81.75 199 ASP A C 1
ATOM 1524 O O . ASP A 1 199 ? -20.652 -3.382 10.933 1.00 81.75 199 ASP A O 1
ATOM 1528 N N . GLY A 1 200 ? -21.563 -2.553 9.066 1.00 83.69 200 GLY A N 1
ATOM 1529 C CA . GLY A 1 200 ? -21.463 -1.147 9.479 1.00 83.69 200 GLY A CA 1
ATOM 1530 C C . GLY A 1 200 ? -22.089 -0.862 10.850 1.00 83.69 200 GLY A C 1
ATOM 1531 O O . GLY A 1 200 ? -21.475 -0.217 11.702 1.00 83.69 200 GLY A O 1
ATOM 1532 N N . VAL A 1 201 ? -23.280 -1.409 11.116 1.00 84.56 201 VAL A N 1
ATOM 1533 C CA . VAL A 1 201 ? -23.965 -1.252 12.417 1.00 84.56 201 VAL A CA 1
ATOM 1534 C C . VAL A 1 201 ? -23.227 -1.983 13.544 1.00 84.56 201 VAL A C 1
ATOM 1536 O O . VAL A 1 201 ? -23.125 -1.477 14.664 1.00 84.56 201 VAL A O 1
ATOM 1539 N N . LYS A 1 202 ? -22.702 -3.181 13.271 1.00 89.50 202 LYS A N 1
ATOM 1540 C CA . LYS A 1 202 ? -21.930 -3.962 14.249 1.00 89.50 202 LYS A CA 1
ATOM 1541 C C . LYS A 1 202 ? -20.618 -3.254 14.589 1.00 89.50 202 LYS A C 1
ATOM 1543 O O . LYS A 1 202 ? -20.255 -3.156 15.763 1.00 89.50 202 LYS A O 1
ATOM 1548 N N . PHE A 1 203 ? -19.941 -2.734 13.569 1.00 92.75 203 PHE A N 1
ATOM 1549 C CA . PHE A 1 203 ? -18.723 -1.945 13.684 1.00 92.75 203 PHE A CA 1
ATOM 1550 C C . PHE A 1 203 ? -18.939 -0.726 14.584 1.00 92.75 203 PHE A C 1
ATOM 1552 O O . PHE A 1 203 ? -18.265 -0.601 15.608 1.00 92.75 203 PHE A O 1
ATOM 1559 N N . ILE A 1 204 ? -19.915 0.128 14.261 1.00 90.62 204 ILE A N 1
ATOM 1560 C CA . ILE A 1 204 ? -20.095 1.400 14.968 1.00 90.62 204 ILE A CA 1
ATOM 1561 C C . ILE A 1 204 ? -20.517 1.211 16.428 1.00 90.62 204 ILE A C 1
ATOM 1563 O O . ILE A 1 204 ? -19.972 1.878 17.299 1.00 90.62 204 ILE A O 1
ATOM 1567 N N . LYS A 1 205 ? -21.377 0.226 16.727 1.00 91.50 205 LYS A N 1
ATOM 1568 C CA . LYS A 1 205 ? -21.738 -0.145 18.111 1.00 91.50 205 LYS A CA 1
ATOM 1569 C C . LYS A 1 205 ? -20.527 -0.616 18.919 1.00 91.50 205 LYS A C 1
ATOM 1571 O O . LYS A 1 205 ? -20.387 -0.300 20.103 1.00 91.50 205 LYS A O 1
ATOM 1576 N N . THR A 1 206 ? -19.647 -1.391 18.284 1.00 95.06 206 THR A N 1
ATOM 1577 C CA . THR A 1 206 ? -18.415 -1.879 18.919 1.00 95.06 206 THR A CA 1
ATOM 1578 C C . THR A 1 206 ? -17.457 -0.720 19.186 1.00 95.06 206 THR A C 1
ATOM 1580 O O . THR A 1 206 ? -16.912 -0.624 20.285 1.00 95.06 206 THR A O 1
ATOM 1583 N N . LEU A 1 207 ? -17.295 0.187 18.216 1.00 95.25 207 LEU A N 1
ATOM 1584 C CA . LEU A 1 207 ? -16.461 1.378 18.355 1.00 95.25 207 LEU A CA 1
ATOM 1585 C C . LEU A 1 207 ? -16.987 2.321 19.439 1.00 95.25 207 LEU A C 1
ATOM 1587 O O . LEU A 1 207 ? -16.205 2.756 20.277 1.00 95.25 207 LEU A O 1
ATOM 1591 N N . GLU A 1 208 ? -18.290 2.597 19.462 1.00 92.94 208 GLU A N 1
ATOM 1592 C CA . GLU A 1 208 ? -18.934 3.416 20.494 1.00 92.94 208 GLU A CA 1
ATOM 1593 C C . GLU A 1 208 ? -18.679 2.833 21.887 1.00 92.94 208 GLU A C 1
ATOM 1595 O O . GLU A 1 208 ? -18.199 3.532 22.777 1.00 92.94 208 GLU A O 1
ATOM 1600 N N . THR A 1 209 ? -18.896 1.524 22.055 1.00 94.50 209 THR A N 1
ATOM 1601 C CA . THR A 1 209 ? -18.654 0.835 23.330 1.00 94.50 209 THR A CA 1
ATOM 1602 C C . THR A 1 209 ? -17.187 0.929 23.753 1.00 94.50 209 THR A C 1
ATOM 1604 O O . THR A 1 209 ? -16.896 1.252 24.904 1.00 94.50 209 THR A O 1
ATOM 1607 N N . LEU A 1 210 ? -16.251 0.648 22.839 1.00 96.25 210 LEU A N 1
ATOM 1608 C CA . LEU A 1 210 ? -14.814 0.738 23.112 1.00 96.25 210 LEU A CA 1
ATOM 1609 C C . LEU A 1 210 ? -14.416 2.172 23.486 1.00 96.25 210 LEU A C 1
ATOM 1611 O O . LEU A 1 210 ? -13.715 2.387 24.473 1.00 96.25 210 LEU A O 1
ATOM 1615 N N . SER A 1 211 ? -14.878 3.145 22.707 1.00 94.75 211 SER A N 1
ATOM 1616 C CA . SER A 1 211 ? -14.580 4.560 22.891 1.00 94.75 211 SER A CA 1
ATOM 1617 C C . SER A 1 211 ? -15.114 5.078 24.226 1.00 94.75 211 SER A C 1
ATOM 1619 O O . SER A 1 211 ? -14.356 5.671 24.989 1.00 94.75 211 SER A O 1
ATOM 1621 N N . ALA A 1 212 ? -16.366 4.774 24.580 1.00 93.25 212 ALA A N 1
ATOM 1622 C CA . ALA A 1 212 ? -16.964 5.190 25.847 1.00 93.25 212 ALA A CA 1
ATOM 1623 C C . ALA A 1 212 ? -16.212 4.618 27.063 1.00 93.25 212 ALA A C 1
ATOM 1625 O O . ALA A 1 212 ? -15.939 5.336 28.023 1.00 93.25 212 ALA A O 1
ATOM 1626 N N . LEU A 1 213 ? -15.798 3.345 27.005 1.00 94.19 213 LEU A N 1
ATOM 1627 C CA . LEU A 1 213 ? -15.087 2.680 28.107 1.00 94.19 213 LEU A CA 1
ATOM 1628 C C . LEU A 1 213 ? -13.689 3.248 28.388 1.00 94.19 213 LEU A C 1
ATOM 1630 O O . LEU A 1 213 ? -13.203 3.152 29.517 1.00 94.19 213 LEU A O 1
ATOM 1634 N N . TYR A 1 214 ? -13.022 3.790 27.370 1.00 93.12 214 TYR A N 1
ATOM 1635 C CA . TYR A 1 214 ? -11.662 4.321 27.493 1.00 93.12 214 TYR A CA 1
ATOM 1636 C C . TYR A 1 214 ? -11.599 5.854 27.487 1.00 93.12 214 TYR A C 1
ATOM 1638 O O . TYR A 1 214 ? -10.614 6.409 27.965 1.00 93.12 214 TYR A O 1
ATOM 1646 N N . GLY A 1 215 ? -12.624 6.527 26.961 1.00 87.31 215 GLY A N 1
ATOM 1647 C CA . GLY A 1 215 ? -12.681 7.978 26.764 1.00 87.31 215 GLY A CA 1
ATOM 1648 C C . GLY A 1 215 ? -13.765 8.698 27.569 1.00 87.31 215 GLY A C 1
ATOM 1649 O O . GLY A 1 215 ? -13.838 9.917 27.489 1.00 87.31 215 GLY A O 1
ATOM 1650 N N . GLY A 1 216 ? -14.595 7.982 28.336 1.00 80.25 216 GLY A N 1
ATOM 1651 C CA . GLY A 1 216 ? -15.589 8.561 29.250 1.00 80.25 216 GLY A CA 1
ATOM 1652 C C . GLY A 1 216 ? -17.006 8.690 28.683 1.00 80.25 216 GLY A C 1
ATOM 1653 O O . GLY A 1 216 ? -17.945 8.797 29.464 1.00 80.25 216 GLY A O 1
ATOM 1654 N N . GLY A 1 217 ? -17.186 8.622 27.357 1.00 79.94 217 GLY A N 1
ATOM 1655 C CA . GLY A 1 217 ? -18.508 8.639 26.709 1.00 79.94 217 GLY A CA 1
ATOM 1656 C C . GLY A 1 217 ? -19.305 9.930 26.925 1.00 79.94 217 GLY A C 1
ATOM 1657 O O . GLY A 1 217 ? -20.523 9.931 26.768 1.00 79.94 217 GLY A O 1
ATOM 1658 N N . GLU A 1 218 ? -18.634 11.014 27.324 1.00 85.19 218 GLU A N 1
ATOM 1659 C CA . GLU A 1 218 ? -19.260 12.317 27.546 1.00 85.19 218 GLU A CA 1
ATOM 1660 C C . GLU A 1 218 ? -19.795 12.884 26.226 1.00 85.19 218 GLU A C 1
ATOM 1662 O O . GLU A 1 218 ? -19.192 12.694 25.166 1.00 85.19 218 GLU A O 1
ATOM 1667 N N . GLU A 1 219 ? -20.918 13.596 26.281 1.00 83.75 219 GLU A N 1
ATOM 1668 C CA . GLU A 1 219 ? -21.497 14.248 25.106 1.00 83.75 219 GLU A CA 1
ATOM 1669 C C . GLU A 1 219 ? -20.480 15.204 24.461 1.00 83.75 219 GLU A C 1
ATOM 1671 O O . GLU A 1 219 ? -19.840 16.012 25.135 1.00 83.75 219 GLU A O 1
ATOM 1676 N N . GLY A 1 220 ? -20.292 15.082 23.146 1.00 80.88 220 GLY A N 1
ATOM 1677 C CA . GLY A 1 220 ? -19.301 15.852 22.394 1.00 80.88 220 GLY A CA 1
ATOM 1678 C C . GLY A 1 220 ? -17.866 15.316 22.471 1.00 80.88 220 GLY A C 1
ATOM 1679 O O . GLY A 1 220 ? -16.981 15.874 21.822 1.00 80.88 220 GLY A O 1
ATOM 1680 N N . SER A 1 221 ? -17.606 14.224 23.200 1.00 85.62 221 SER A N 1
ATOM 1681 C CA . SER A 1 221 ? -16.285 13.584 23.201 1.00 85.62 221 SER A CA 1
ATOM 1682 C C . SER A 1 221 ? -16.041 12.779 21.918 1.00 85.62 221 SER A C 1
ATOM 1684 O O . SER A 1 221 ? -16.882 11.996 21.484 1.00 85.62 221 SER A O 1
ATOM 1686 N N . GLU A 1 222 ? -14.877 12.976 21.294 1.00 89.06 222 GLU A N 1
ATOM 1687 C CA . GLU A 1 222 ? -14.512 12.317 20.028 1.00 89.06 222 GLU A CA 1
ATOM 1688 C C . GLU A 1 222 ? -14.467 10.788 20.166 1.00 89.06 222 GLU A C 1
ATOM 1690 O O . GLU A 1 222 ? -13.912 10.260 21.137 1.00 89.06 222 GLU A O 1
ATOM 1695 N N . LEU A 1 223 ? -14.962 10.077 19.148 1.00 91.25 223 LEU A N 1
ATOM 1696 C CA . LEU A 1 223 ? -14.948 8.614 19.114 1.00 91.25 223 LEU A CA 1
ATOM 1697 C C . LEU A 1 223 ? -13.538 8.038 18.961 1.00 91.25 223 LEU A C 1
ATOM 1699 O O . LEU A 1 223 ? -13.213 7.024 19.582 1.00 91.25 223 LEU A O 1
ATOM 1703 N N . LEU A 1 224 ? -12.726 8.670 18.112 1.00 94.38 224 LEU A N 1
ATOM 1704 C CA . LEU A 1 224 ? -11.403 8.202 17.715 1.00 94.38 224 LEU A CA 1
ATOM 1705 C C . LEU A 1 224 ? -10.329 8.985 18.461 1.00 94.38 224 LEU A C 1
ATOM 1707 O O . LEU A 1 224 ? -10.250 10.206 18.373 1.00 94.38 224 LEU A O 1
ATOM 1711 N N . PHE A 1 225 ? -9.469 8.275 19.181 1.00 95.00 225 PHE A N 1
ATOM 1712 C CA . PHE A 1 225 ? -8.357 8.878 19.903 1.00 95.00 225 PHE A CA 1
ATOM 1713 C C . PHE A 1 225 ? -7.232 7.869 20.127 1.00 95.00 225 PHE A C 1
ATOM 1715 O O . PHE A 1 225 ? -7.369 6.679 19.858 1.00 95.00 225 PHE A O 1
ATOM 1722 N N . THR A 1 226 ? -6.092 8.350 20.622 1.00 95.31 226 THR A N 1
ATOM 1723 C CA . THR A 1 226 ? -5.012 7.477 21.103 1.00 95.31 226 THR A CA 1
ATOM 1724 C C . THR A 1 226 ? -4.843 7.615 22.602 1.00 95.31 226 THR A C 1
ATOM 1726 O O . THR A 1 226 ? -5.146 8.663 23.172 1.00 95.31 226 THR A O 1
ATOM 1729 N N . LEU A 1 227 ? -4.317 6.567 23.227 1.00 94.44 227 LEU A N 1
ATOM 1730 C CA . LEU A 1 227 ? -3.869 6.597 24.611 1.00 94.44 227 LEU A CA 1
ATOM 1731 C C . LEU A 1 227 ? -2.363 6.844 24.680 1.00 94.44 227 LEU A C 1
ATOM 1733 O O . LEU A 1 227 ? -1.579 6.279 23.903 1.00 94.44 227 LEU A O 1
ATOM 1737 N N . ASN A 1 228 ? -1.969 7.687 25.632 1.00 92.81 228 ASN A N 1
ATOM 1738 C CA . ASN A 1 228 ? -0.576 7.910 25.993 1.00 92.81 228 ASN A CA 1
ATOM 1739 C C . ASN A 1 228 ? -0.042 6.774 26.896 1.00 92.81 228 ASN A C 1
ATOM 1741 O O . ASN A 1 228 ? -0.764 5.861 27.291 1.00 92.81 228 ASN A O 1
ATOM 1745 N N . ASN A 1 229 ? 1.238 6.833 27.247 1.00 90.69 229 ASN A N 1
ATOM 1746 C CA . ASN A 1 229 ? 1.920 5.907 28.153 1.00 90.69 229 ASN A CA 1
ATOM 1747 C C . ASN A 1 229 ? 1.328 5.829 29.576 1.00 90.69 229 ASN A C 1
ATOM 1749 O O . ASN A 1 229 ? 1.656 4.894 30.299 1.00 90.69 229 ASN A O 1
ATOM 1753 N N . GLN A 1 230 ? 0.475 6.771 29.977 1.00 89.44 230 GLN A N 1
ATOM 1754 C CA . GLN A 1 230 ? -0.233 6.787 31.262 1.00 89.44 230 GLN A CA 1
ATOM 1755 C C . GLN A 1 230 ? -1.658 6.213 31.158 1.00 89.44 230 GLN A C 1
ATOM 1757 O O . GLN A 1 230 ? -2.341 6.087 32.169 1.00 89.44 230 GLN A O 1
ATOM 1762 N N . GLY A 1 231 ? -2.105 5.820 29.959 1.00 89.38 231 GLY A N 1
ATOM 1763 C CA . GLY A 1 231 ? -3.465 5.323 29.733 1.00 89.38 231 GLY A CA 1
ATOM 1764 C C . GLY A 1 231 ? -4.514 6.426 29.606 1.00 89.38 231 GLY A C 1
ATOM 1765 O O . GLY A 1 231 ? -5.705 6.129 29.646 1.00 89.38 231 GLY A O 1
ATOM 1766 N N . GLU A 1 232 ? -4.086 7.675 29.438 1.00 91.31 232 GLU A N 1
ATOM 1767 C CA . GLU A 1 232 ? -4.961 8.833 29.272 1.00 91.31 232 GLU A CA 1
ATOM 1768 C C . GLU A 1 232 ? -5.122 9.181 27.791 1.00 91.31 232 GLU A C 1
ATOM 1770 O O . GLU A 1 232 ? -4.235 8.916 26.967 1.00 91.31 232 GLU A O 1
ATOM 1775 N N . LYS A 1 233 ? -6.245 9.819 27.449 1.00 91.56 233 LYS A N 1
ATOM 1776 C CA . LYS A 1 233 ? -6.505 10.318 26.098 1.00 91.56 233 LYS A CA 1
ATOM 1777 C C . LYS A 1 233 ? -5.436 11.343 25.694 1.00 91.56 233 LYS A C 1
ATOM 1779 O O . LYS A 1 233 ? -5.175 12.313 26.397 1.00 91.56 233 LYS A O 1
ATOM 1784 N N . SER A 1 234 ? -4.813 11.121 24.540 1.00 88.31 234 SER A N 1
ATOM 1785 C CA . SER A 1 234 ? -3.836 12.034 23.948 1.00 88.31 234 SER A CA 1
ATOM 1786 C C . SER A 1 234 ? -4.524 13.197 23.234 1.00 88.31 234 SER A C 1
ATOM 1788 O O . SER A 1 234 ? -5.531 13.003 22.556 1.00 88.31 234 SER A O 1
ATOM 1790 N N . ASN A 1 235 ? -3.914 14.383 23.289 1.00 82.69 235 ASN A N 1
ATOM 1791 C CA . ASN A 1 235 ? -4.404 15.600 22.624 1.00 82.69 235 ASN A CA 1
ATOM 1792 C C . ASN A 1 235 ? -4.304 15.562 21.090 1.00 82.69 235 ASN A C 1
ATOM 1794 O O . ASN A 1 235 ? -4.722 16.503 20.422 1.00 82.69 235 ASN A O 1
ATOM 1798 N N . SER A 1 236 ? -3.672 14.535 20.517 1.00 82.88 236 SER A N 1
ATOM 1799 C CA . SER A 1 236 ? -3.500 14.418 19.071 1.00 82.88 236 SER A CA 1
ATOM 1800 C C . SER A 1 236 ? -3.669 12.980 18.611 1.00 82.88 236 SER A C 1
ATOM 1802 O O . SER A 1 236 ? -3.062 12.067 19.182 1.00 82.88 236 SER A O 1
ATOM 1804 N N . PHE A 1 237 ? -4.399 12.792 17.517 1.00 89.50 237 PHE A N 1
ATOM 1805 C CA . PHE A 1 237 ? -4.513 11.519 16.820 1.00 89.50 237 PHE A CA 1
ATOM 1806 C C . PHE A 1 237 ? -3.465 11.442 15.696 1.00 89.50 237 PHE A C 1
ATOM 1808 O O . PHE A 1 237 ? -3.702 11.866 14.568 1.00 89.50 237 PHE A O 1
ATOM 1815 N N . ASN A 1 238 ? -2.254 10.951 16.004 1.00 86.75 238 ASN A N 1
ATOM 1816 C CA . ASN A 1 238 ? -1.159 10.860 15.023 1.00 86.75 238 ASN A CA 1
ATOM 1817 C C . ASN A 1 238 ? -1.352 9.671 14.067 1.00 86.75 238 ASN A C 1
ATOM 1819 O O . ASN A 1 238 ? -0.637 8.665 14.123 1.00 86.75 238 ASN A O 1
ATOM 1823 N N . LEU A 1 239 ? -2.329 9.811 13.175 1.00 91.81 239 LEU A N 1
ATOM 1824 C CA . LEU A 1 239 ? -2.688 8.813 12.179 1.00 91.81 239 LEU A CA 1
ATOM 1825 C C . LEU A 1 239 ? -1.511 8.393 11.274 1.00 91.81 239 LEU A C 1
ATOM 1827 O O . LEU A 1 239 ? -1.364 7.192 11.058 1.00 91.81 239 LEU A O 1
ATOM 1831 N N . PRO A 1 240 ? -0.614 9.286 10.794 1.00 91.56 240 PRO A N 1
ATOM 1832 C CA . PRO A 1 240 ? 0.522 8.869 9.969 1.00 91.56 240 PRO A CA 1
ATOM 1833 C C . PRO A 1 240 ? 1.414 7.808 10.623 1.00 91.56 240 PRO A C 1
ATOM 1835 O O . PRO A 1 240 ? 1.831 6.861 9.958 1.00 91.56 240 PRO A O 1
ATOM 1838 N N . GLN A 1 241 ? 1.696 7.933 11.923 1.00 90.56 241 GLN A N 1
ATOM 1839 C CA . GLN A 1 241 ? 2.507 6.940 12.630 1.00 90.56 241 GLN A CA 1
ATOM 1840 C C . GLN A 1 241 ? 1.756 5.626 12.860 1.00 90.56 241 GLN A C 1
ATOM 1842 O O . GLN A 1 241 ? 2.376 4.567 12.804 1.00 90.56 241 GLN A O 1
ATOM 1847 N N . ILE A 1 242 ? 0.442 5.679 13.098 1.00 94.25 242 ILE A N 1
ATOM 1848 C CA . ILE A 1 242 ? -0.393 4.479 13.242 1.00 94.25 242 ILE A CA 1
ATOM 1849 C C . ILE A 1 242 ? -0.482 3.740 11.904 1.00 94.25 242 ILE A C 1
ATOM 1851 O O . ILE A 1 242 ? -0.247 2.536 11.861 1.00 94.25 242 ILE A O 1
ATOM 1855 N N . ASN A 1 243 ? -0.703 4.460 10.800 1.00 94.69 243 ASN A N 1
ATOM 1856 C CA . ASN A 1 243 ? -0.752 3.890 9.453 1.00 94.69 243 ASN A CA 1
ATOM 1857 C C . ASN A 1 243 ? 0.548 3.161 9.101 1.00 94.69 243 ASN A C 1
ATOM 1859 O O . ASN A 1 243 ? 0.499 2.065 8.557 1.00 94.69 243 ASN A O 1
ATOM 1863 N N . GLN A 1 244 ? 1.709 3.716 9.470 1.00 91.12 244 GLN A N 1
ATOM 1864 C CA . GLN A 1 244 ? 2.993 3.035 9.267 1.00 91.12 244 GLN A CA 1
ATOM 1865 C C . GLN A 1 244 ? 3.078 1.679 9.975 1.00 91.12 244 GLN A C 1
ATOM 1867 O O . GLN A 1 244 ? 3.773 0.805 9.463 1.00 91.12 244 GLN A O 1
ATOM 1872 N N . GLN A 1 245 ? 2.425 1.522 11.134 1.00 92.31 245 GLN A N 1
ATOM 1873 C CA . GLN A 1 245 ? 2.365 0.247 11.852 1.00 92.31 245 GLN A CA 1
ATOM 1874 C C . GLN A 1 245 ? 1.332 -0.686 11.222 1.00 92.31 245 GLN A C 1
ATOM 1876 O O . GLN A 1 245 ? 1.674 -1.818 10.910 1.00 92.31 245 GLN A O 1
ATOM 1881 N N . LEU A 1 246 ? 0.110 -0.201 10.965 1.00 94.94 246 LEU A N 1
ATOM 1882 C CA . LEU A 1 246 ? -0.965 -0.988 10.346 1.00 94.94 246 LEU A CA 1
ATOM 1883 C C . LEU A 1 246 ? -0.514 -1.626 9.032 1.00 94.94 246 LEU A C 1
ATOM 1885 O O . LEU A 1 246 ? -0.668 -2.825 8.841 1.00 94.94 246 LEU A O 1
ATOM 1889 N N . THR A 1 247 ? 0.100 -0.836 8.154 1.00 93.44 247 THR A N 1
ATOM 1890 C CA . THR A 1 247 ? 0.584 -1.306 6.856 1.00 93.44 247 THR A CA 1
ATOM 1891 C C . THR A 1 247 ? 1.612 -2.436 6.969 1.00 93.44 247 THR A C 1
ATOM 1893 O O . THR A 1 247 ? 1.599 -3.347 6.144 1.00 93.44 247 THR A O 1
ATOM 1896 N N . VAL A 1 248 ? 2.485 -2.398 7.979 1.00 91.31 248 VAL A N 1
ATOM 1897 C CA . VAL A 1 248 ? 3.546 -3.400 8.171 1.00 91.31 248 VAL A CA 1
ATOM 1898 C C . VAL A 1 248 ? 3.015 -4.641 8.885 1.00 91.31 248 VAL A C 1
ATOM 1900 O O . VAL A 1 248 ? 3.216 -5.749 8.394 1.00 91.31 248 VAL A O 1
ATOM 1903 N N . GLU A 1 249 ? 2.319 -4.460 10.009 1.00 91.81 249 GLU A N 1
ATOM 1904 C CA . GLU A 1 249 ? 1.802 -5.556 10.842 1.00 91.81 249 GLU A CA 1
ATOM 1905 C C . GLU A 1 249 ? 0.743 -6.379 10.103 1.00 91.81 249 GLU A C 1
ATOM 1907 O O . GLU A 1 249 ? 0.735 -7.602 10.200 1.00 91.81 249 GLU A O 1
ATOM 1912 N N . LEU A 1 250 ? -0.098 -5.721 9.298 1.00 92.19 250 LEU A N 1
ATOM 1913 C CA . LEU A 1 250 ? -1.101 -6.382 8.458 1.00 92.19 250 LEU A CA 1
ATOM 1914 C C . LEU A 1 250 ? -0.568 -6.745 7.067 1.00 92.19 250 LEU A C 1
ATOM 1916 O O . LEU A 1 250 ? -1.342 -7.192 6.226 1.00 92.19 250 LEU A O 1
ATOM 1920 N N . ASN A 1 251 ? 0.723 -6.523 6.791 1.00 91.44 251 ASN A N 1
ATOM 1921 C CA . ASN A 1 251 ? 1.380 -6.818 5.514 1.00 91.44 251 ASN A CA 1
ATOM 1922 C C . ASN A 1 251 ? 0.585 -6.340 4.280 1.00 91.44 251 ASN A C 1
ATOM 1924 O O . ASN A 1 251 ? 0.345 -7.109 3.348 1.00 91.44 251 ASN A O 1
ATOM 1928 N N . LEU A 1 252 ? 0.128 -5.082 4.290 1.00 93.12 252 LEU A N 1
ATOM 1929 C CA . LEU A 1 252 ? -0.725 -4.502 3.243 1.00 93.12 252 LEU A CA 1
ATOM 1930 C C . LEU A 1 252 ? 0.099 -4.223 1.976 1.00 93.12 252 LEU A C 1
ATOM 1932 O O . LEU A 1 252 ? 0.496 -3.087 1.710 1.00 93.12 252 LEU A O 1
ATOM 1936 N N . LEU A 1 253 ? 0.426 -5.279 1.232 1.00 92.19 253 LEU A N 1
ATOM 1937 C CA . LEU A 1 253 ? 1.245 -5.229 0.024 1.00 92.19 253 LEU A CA 1
ATOM 1938 C C . LEU A 1 253 ? 0.447 -4.698 -1.164 1.00 92.19 253 LEU A C 1
ATOM 1940 O O . LEU A 1 253 ? -0.690 -5.089 -1.397 1.00 92.19 253 LEU A O 1
ATOM 1944 N N . SER A 1 254 ? 1.073 -3.819 -1.939 1.00 91.44 254 SER A N 1
ATOM 1945 C CA . SER A 1 254 ? 0.484 -3.288 -3.160 1.00 91.44 254 SER A CA 1
ATOM 1946 C C . SER A 1 254 ? 0.465 -4.355 -4.262 1.00 91.44 254 SER A C 1
ATOM 1948 O O . SER A 1 254 ? 1.463 -5.073 -4.433 1.00 91.44 254 SER A O 1
ATOM 1950 N N . PRO A 1 255 ? -0.609 -4.442 -5.069 1.00 87.88 255 PRO A N 1
ATOM 1951 C CA . PRO A 1 255 ? -0.638 -5.312 -6.244 1.00 87.88 255 PRO A CA 1
ATOM 1952 C C . PRO A 1 255 ? 0.373 -4.872 -7.313 1.00 87.88 255 PRO A C 1
ATOM 1954 O O . PRO A 1 255 ? 0.786 -5.672 -8.146 1.00 87.88 255 PRO A O 1
ATOM 1957 N N . THR A 1 256 ? 0.834 -3.616 -7.284 1.00 87.50 256 THR A N 1
ATOM 1958 C CA . THR A 1 256 ? 1.797 -3.097 -8.265 1.00 87.50 256 THR A CA 1
ATOM 1959 C C . THR A 1 256 ? 3.255 -3.297 -7.866 1.00 87.50 256 THR A C 1
ATOM 1961 O O . THR A 1 256 ? 4.131 -2.898 -8.625 1.00 87.50 256 THR A O 1
ATOM 1964 N N . ARG A 1 257 ? 3.553 -3.926 -6.720 1.00 92.94 257 ARG A N 1
ATOM 1965 C CA . ARG A 1 257 ? 4.921 -4.044 -6.166 1.00 92.94 257 ARG A CA 1
ATOM 1966 C C . ARG A 1 257 ? 5.949 -4.679 -7.097 1.00 92.94 257 ARG A C 1
ATOM 1968 O O . ARG A 1 257 ? 7.138 -4.392 -6.976 1.00 92.94 257 ARG A O 1
ATOM 1975 N N . ALA A 1 258 ? 5.507 -5.482 -8.063 1.00 91.75 258 ALA A N 1
ATOM 1976 C CA . ALA A 1 258 ? 6.369 -6.017 -9.111 1.00 91.75 258 ALA A CA 1
ATOM 1977 C C . ALA A 1 258 ? 7.060 -4.913 -9.942 1.00 91.75 258 ALA A C 1
ATOM 1979 O O . ALA A 1 258 ? 8.144 -5.146 -10.475 1.00 91.75 258 ALA A O 1
ATOM 1980 N N . SER A 1 259 ? 6.514 -3.690 -10.003 1.00 92.19 259 SER A N 1
ATOM 1981 C CA . SER A 1 259 ? 7.175 -2.542 -10.642 1.00 92.19 259 SER A CA 1
ATOM 1982 C C . SER A 1 259 ? 8.473 -2.130 -9.934 1.00 92.19 259 SER A C 1
ATOM 1984 O O . SER A 1 259 ? 9.392 -1.626 -10.581 1.00 92.19 259 SER A O 1
ATOM 1986 N N . CYS A 1 260 ? 8.600 -2.402 -8.628 1.00 95.19 260 CYS A N 1
ATOM 1987 C CA . CYS A 1 260 ? 9.799 -2.119 -7.835 1.00 95.19 260 CYS A CA 1
ATOM 1988 C C . CYS A 1 260 ? 10.929 -3.131 -8.073 1.00 95.19 260 CYS A C 1
ATOM 1990 O O . CYS A 1 260 ? 12.072 -2.905 -7.663 1.00 95.19 260 CYS A O 1
ATOM 1992 N N . LEU A 1 261 ? 10.632 -4.259 -8.723 1.00 95.69 261 LEU A N 1
ATOM 1993 C CA . LEU A 1 261 ? 11.541 -5.389 -8.863 1.00 95.69 261 LEU A CA 1
ATOM 1994 C C . LEU A 1 261 ? 12.911 -5.008 -9.473 1.00 95.69 261 LEU A C 1
ATOM 1996 O O . LEU A 1 261 ? 13.925 -5.421 -8.904 1.00 95.69 261 LEU A O 1
ATOM 2000 N N . PRO A 1 262 ? 13.021 -4.200 -10.554 1.00 95.50 262 PRO A N 1
ATOM 2001 C CA . PRO A 1 262 ? 14.323 -3.785 -11.086 1.00 95.50 262 PRO A CA 1
ATOM 2002 C C . PRO A 1 262 ? 15.190 -3.050 -10.058 1.00 95.50 262 PRO A C 1
ATOM 2004 O O . PRO A 1 262 ? 16.405 -3.241 -10.011 1.00 95.50 262 PRO A O 1
ATOM 2007 N N . TRP A 1 263 ? 14.566 -2.239 -9.204 1.00 95.56 263 TRP A N 1
ATOM 2008 C CA . TRP A 1 263 ? 15.272 -1.489 -8.176 1.00 95.56 263 TRP A CA 1
ATOM 2009 C C . TRP A 1 263 ? 15.687 -2.375 -6.997 1.00 95.56 263 TRP A C 1
ATOM 2011 O O . TRP A 1 263 ? 16.827 -2.288 -6.538 1.00 95.56 263 TRP A O 1
ATOM 2021 N N . PHE A 1 264 ? 14.833 -3.308 -6.564 1.00 97.69 264 PHE A N 1
ATOM 2022 C CA . PHE A 1 264 ? 15.226 -4.287 -5.547 1.00 97.69 264 PHE A CA 1
ATOM 2023 C C . PHE A 1 264 ? 16.369 -5.197 -6.016 1.00 97.69 264 PHE A C 1
ATOM 2025 O O . PHE A 1 264 ? 17.252 -5.501 -5.212 1.00 97.69 264 PHE A O 1
ATOM 2032 N N . LYS A 1 265 ? 16.416 -5.567 -7.308 1.00 97.31 265 LYS A N 1
ATOM 2033 C CA . LYS A 1 265 ? 17.570 -6.272 -7.904 1.00 97.31 265 LYS A CA 1
ATOM 2034 C C . LYS A 1 265 ? 18.853 -5.459 -7.735 1.00 97.31 265 LYS A C 1
ATOM 2036 O O . LYS A 1 265 ? 19.861 -5.991 -7.270 1.00 97.31 265 LYS A O 1
ATOM 2041 N N . GLU A 1 266 ? 18.817 -4.169 -8.068 1.00 96.81 266 GLU A N 1
ATOM 2042 C CA . GLU A 1 266 ? 19.984 -3.293 -7.934 1.00 96.81 266 GLU A CA 1
ATOM 2043 C C . GLU A 1 266 ? 20.454 -3.184 -6.473 1.00 96.81 266 GLU A C 1
ATOM 2045 O O . GLU A 1 266 ? 21.648 -3.319 -6.185 1.00 96.81 266 GLU A O 1
ATOM 2050 N N . LEU A 1 267 ? 19.516 -3.016 -5.536 1.00 97.25 267 LEU A N 1
ATOM 2051 C CA . LEU A 1 267 ? 19.809 -2.980 -4.104 1.00 97.25 267 LEU A CA 1
ATOM 2052 C C . LEU A 1 267 ? 20.426 -4.295 -3.616 1.00 97.25 267 LEU A C 1
ATOM 2054 O O . LEU A 1 267 ? 21.443 -4.260 -2.923 1.00 97.25 267 LEU A O 1
ATOM 2058 N N . PHE A 1 268 ? 19.862 -5.445 -3.998 1.00 98.31 268 PHE A N 1
ATOM 2059 C CA . PHE A 1 268 ? 20.369 -6.762 -3.606 1.00 98.31 268 PHE A CA 1
ATOM 2060 C C . PHE A 1 268 ? 21.837 -6.947 -4.006 1.00 98.31 268 PHE A C 1
ATOM 2062 O O . PHE A 1 268 ? 22.671 -7.260 -3.151 1.00 98.31 268 PHE A O 1
ATOM 2069 N N . TYR A 1 269 ? 22.180 -6.691 -5.272 1.00 98.25 269 TYR A N 1
ATOM 2070 C CA . TYR A 1 269 ? 23.559 -6.832 -5.742 1.00 98.25 269 TYR A CA 1
ATOM 2071 C C . TYR A 1 269 ? 24.500 -5.778 -5.145 1.00 98.25 269 TYR A C 1
ATOM 2073 O O . TYR A 1 269 ? 25.644 -6.102 -4.819 1.00 98.25 269 TYR A O 1
ATOM 2081 N N . SER A 1 270 ? 24.035 -4.543 -4.927 1.00 97.44 270 SER A N 1
ATOM 2082 C CA . SER A 1 270 ? 24.831 -3.514 -4.244 1.00 97.44 270 SER A CA 1
ATOM 2083 C C . SER A 1 270 ? 25.198 -3.942 -2.820 1.00 97.44 270 SER A C 1
ATOM 2085 O O . SER A 1 270 ? 26.375 -3.931 -2.446 1.00 97.44 270 SER A O 1
ATOM 2087 N N . TYR A 1 271 ? 24.222 -4.444 -2.059 1.00 97.81 271 TYR A N 1
ATOM 2088 C CA . TYR A 1 271 ? 24.451 -4.960 -0.712 1.00 97.81 271 TYR A CA 1
ATOM 2089 C C . TYR A 1 271 ? 25.329 -6.214 -0.699 1.00 97.81 271 TYR A C 1
ATOM 2091 O O . TYR A 1 271 ? 26.208 -6.316 0.158 1.00 97.81 271 TYR A O 1
ATOM 2099 N N . ARG A 1 272 ? 25.172 -7.135 -1.661 1.00 96.25 272 ARG A N 1
ATOM 2100 C CA . ARG A 1 272 ? 26.077 -8.289 -1.823 1.00 96.25 272 ARG A CA 1
ATOM 2101 C C . ARG A 1 272 ? 27.531 -7.855 -2.009 1.00 96.25 272 ARG A C 1
ATOM 2103 O O . ARG A 1 272 ? 28.433 -8.449 -1.424 1.00 96.25 272 ARG A O 1
ATOM 2110 N N . ASN A 1 273 ? 27.739 -6.759 -2.733 1.00 96.56 273 ASN A N 1
ATOM 2111 C CA . ASN A 1 273 ? 29.043 -6.133 -2.930 1.00 96.56 273 ASN A CA 1
ATOM 2112 C C . ASN A 1 273 ? 29.481 -5.236 -1.756 1.00 96.56 273 ASN A C 1
ATOM 2114 O O . ASN A 1 273 ? 30.455 -4.503 -1.891 1.00 96.56 273 ASN A O 1
ATOM 2118 N N . GLN A 1 274 ? 28.795 -5.276 -0.608 1.00 96.81 274 GLN A N 1
ATOM 2119 C CA . GLN A 1 274 ? 29.043 -4.441 0.578 1.00 96.81 274 GLN A CA 1
ATOM 2120 C C . GLN A 1 274 ? 28.940 -2.932 0.324 1.00 96.81 274 GLN A C 1
ATOM 2122 O O . GLN A 1 274 ? 29.613 -2.135 0.980 1.00 96.81 274 GLN A O 1
ATOM 2127 N N . HIS A 1 275 ? 28.045 -2.522 -0.570 1.00 96.81 275 HIS A N 1
ATOM 2128 C CA . HIS A 1 275 ? 27.750 -1.123 -0.842 1.00 96.81 275 HIS A CA 1
ATOM 2129 C C . HIS A 1 275 ? 26.301 -0.761 -0.489 1.00 96.81 275 HIS A C 1
ATOM 2131 O O . HIS A 1 275 ? 25.413 -1.607 -0.420 1.00 96.81 275 HIS A O 1
ATOM 2137 N N . VAL A 1 276 ? 26.076 0.524 -0.220 1.00 94.75 276 VAL A N 1
ATOM 2138 C CA . VAL A 1 276 ? 24.755 1.148 -0.085 1.00 94.75 276 VAL A CA 1
ATOM 2139 C C . VAL A 1 276 ? 24.622 2.180 -1.190 1.00 94.75 276 VAL A C 1
ATOM 2141 O O . VAL A 1 276 ? 25.561 2.941 -1.434 1.00 94.75 276 VAL A O 1
ATOM 2144 N N . ILE A 1 277 ? 23.448 2.226 -1.811 1.00 94.19 277 ILE A N 1
ATOM 2145 C CA . ILE A 1 277 ? 23.081 3.275 -2.757 1.00 94.19 277 ILE A CA 1
ATOM 2146 C C . ILE A 1 277 ? 22.307 4.352 -2.001 1.00 94.19 277 ILE A C 1
ATOM 2148 O O . ILE A 1 277 ? 21.346 4.053 -1.296 1.00 94.19 277 ILE A O 1
ATOM 2152 N N . GLU A 1 278 ? 22.729 5.600 -2.152 1.00 89.81 278 GLU A N 1
ATOM 2153 C CA . GLU A 1 278 ? 22.040 6.771 -1.626 1.00 89.81 278 GLU A CA 1
ATOM 2154 C C . GLU A 1 278 ? 21.525 7.621 -2.775 1.00 89.81 278 GLU A C 1
ATOM 2156 O O . GLU A 1 278 ? 22.279 7.979 -3.683 1.00 89.81 278 GLU A O 1
ATOM 2161 N N . LEU A 1 279 ? 20.238 7.947 -2.710 1.00 89.75 279 LEU A N 1
ATOM 2162 C CA . LEU A 1 279 ? 19.580 8.865 -3.624 1.00 89.75 279 LEU A CA 1
ATOM 2163 C C . LEU A 1 279 ? 19.289 10.160 -2.872 1.00 89.75 279 LEU A C 1
ATOM 2165 O O . LEU A 1 279 ? 18.671 10.151 -1.809 1.00 89.75 279 LEU A O 1
ATOM 2169 N N . LYS A 1 280 ? 19.753 11.284 -3.413 1.00 87.81 280 LYS A N 1
ATOM 2170 C CA . LYS A 1 280 ? 19.486 12.615 -2.862 1.00 87.81 280 LYS A CA 1
ATOM 2171 C C . LYS A 1 280 ? 19.319 13.638 -3.977 1.00 87.81 280 LYS A C 1
ATOM 2173 O O . LYS A 1 280 ? 19.699 13.404 -5.121 1.00 87.81 280 LYS A O 1
ATOM 2178 N N . LYS A 1 281 ? 18.748 14.785 -3.625 1.00 89.81 281 LYS A N 1
ATOM 2179 C CA . LYS A 1 281 ? 18.666 15.953 -4.504 1.00 89.81 281 LYS A CA 1
ATOM 2180 C C . LYS A 1 281 ? 19.887 16.830 -4.250 1.00 89.81 281 LYS A C 1
ATOM 2182 O O . LYS A 1 281 ? 20.191 17.116 -3.093 1.00 89.81 281 LYS A O 1
ATOM 2187 N N . GLU A 1 282 ? 20.578 17.246 -5.302 1.00 91.00 282 GLU A N 1
ATOM 2188 C CA . GLU A 1 282 ? 21.682 18.207 -5.221 1.00 91.00 282 GLU A CA 1
ATOM 2189 C C . GLU A 1 282 ? 21.427 19.372 -6.167 1.00 91.00 282 GLU A C 1
ATOM 2191 O O . GLU A 1 282 ? 20.809 19.202 -7.212 1.00 91.00 282 GLU A O 1
ATOM 2196 N N . THR A 1 283 ? 21.901 20.560 -5.806 1.00 90.94 283 THR A N 1
ATOM 2197 C CA . THR A 1 283 ? 21.876 21.712 -6.705 1.00 90.94 283 THR A CA 1
ATOM 2198 C C . THR A 1 283 ? 23.191 21.748 -7.468 1.00 90.94 283 THR A C 1
ATOM 2200 O O . THR A 1 283 ? 24.259 21.801 -6.857 1.00 90.94 283 THR A O 1
ATOM 2203 N N . ASN A 1 284 ? 23.130 21.692 -8.795 1.00 87.69 284 ASN A N 1
ATOM 2204 C CA . ASN A 1 284 ? 24.324 21.794 -9.626 1.00 87.69 284 ASN A CA 1
ATOM 2205 C C . ASN A 1 284 ? 24.861 23.239 -9.668 1.00 87.69 284 ASN A C 1
ATOM 2207 O O . ASN A 1 284 ? 24.258 24.175 -9.142 1.00 87.69 284 ASN A O 1
ATOM 2211 N N . THR A 1 285 ? 25.997 23.441 -10.337 1.00 89.44 285 THR A N 1
ATOM 2212 C CA . THR A 1 285 ? 26.645 24.759 -10.470 1.00 89.44 285 THR A CA 1
ATOM 2213 C C . THR A 1 285 ? 25.785 25.812 -11.177 1.00 89.44 285 THR A C 1
ATOM 2215 O O . THR A 1 285 ? 26.056 27.001 -11.045 1.00 89.44 285 THR A O 1
ATOM 2218 N N . LEU A 1 286 ? 24.741 25.395 -11.900 1.00 85.69 286 LEU A N 1
ATOM 2219 C CA . LEU A 1 286 ? 23.792 26.262 -12.601 1.00 85.69 286 LEU A CA 1
ATOM 2220 C C . LEU A 1 286 ? 22.546 26.585 -11.759 1.00 85.69 286 LEU A C 1
ATOM 2222 O O . LEU A 1 286 ? 21.597 27.166 -12.281 1.00 85.69 286 LEU A O 1
ATOM 2226 N N . GLY A 1 287 ? 22.507 26.185 -10.484 1.00 84.69 287 GLY A N 1
ATOM 2227 C CA . GLY A 1 287 ? 21.355 26.409 -9.607 1.00 84.69 287 GLY A CA 1
ATOM 2228 C C . GLY A 1 287 ? 20.183 25.450 -9.843 1.00 84.69 287 GLY A C 1
ATOM 2229 O O . GLY A 1 287 ? 19.109 25.660 -9.284 1.00 84.69 287 GLY A O 1
ATOM 2230 N N . ARG A 1 288 ? 20.362 24.398 -10.653 1.00 86.38 288 ARG A N 1
ATOM 2231 C CA . ARG A 1 288 ? 19.304 23.433 -10.986 1.00 86.38 288 ARG A CA 1
ATOM 2232 C C . ARG A 1 288 ? 19.345 22.239 -10.048 1.00 86.38 288 ARG A C 1
ATOM 2234 O O . ARG A 1 288 ? 20.424 21.744 -9.724 1.00 86.38 288 ARG A O 1
ATOM 2241 N N . VAL A 1 289 ? 18.174 21.758 -9.645 1.00 89.62 289 VAL A N 1
ATOM 2242 C CA . VAL A 1 289 ? 18.056 20.565 -8.804 1.00 89.62 289 VAL A CA 1
ATOM 2243 C C . VAL A 1 289 ? 18.241 19.328 -9.681 1.00 89.62 289 VAL A C 1
ATOM 2245 O O . VAL A 1 289 ? 17.532 19.155 -10.664 1.00 89.62 289 VAL A O 1
ATOM 2248 N N . VAL A 1 290 ? 19.185 18.461 -9.330 1.00 92.25 290 VAL A N 1
ATOM 2249 C CA . VAL A 1 290 ? 19.511 17.226 -10.051 1.00 92.25 290 VAL A CA 1
ATOM 2250 C C . VAL A 1 290 ? 19.508 16.017 -9.115 1.00 92.25 290 VAL A C 1
ATOM 2252 O O . VAL A 1 290 ? 19.659 16.142 -7.895 1.00 92.25 290 VAL A O 1
ATOM 2255 N N . VAL A 1 291 ? 19.352 14.824 -9.687 1.00 90.12 291 VAL A N 1
ATOM 2256 C CA . VAL A 1 291 ? 19.446 13.551 -8.965 1.00 90.12 291 VAL A CA 1
ATOM 2257 C C . VAL A 1 291 ? 20.907 13.195 -8.698 1.00 90.12 291 VAL A C 1
ATOM 2259 O O . VAL A 1 291 ? 21.713 12.998 -9.609 1.00 90.12 291 VAL A O 1
ATOM 2262 N N . SER A 1 292 ? 21.248 13.015 -7.428 1.00 91.00 292 SER A N 1
ATOM 2263 C CA . SER A 1 292 ? 22.541 12.501 -6.991 1.00 91.00 292 SER A CA 1
ATOM 2264 C C . SER A 1 292 ? 22.390 11.057 -6.527 1.00 91.00 292 SER A C 1
ATOM 2266 O O . SER A 1 292 ? 21.660 10.783 -5.574 1.00 91.00 292 SER A O 1
ATOM 2268 N N . LYS A 1 293 ? 23.052 10.130 -7.228 1.00 92.25 293 LYS A N 1
ATOM 2269 C CA . LYS A 1 293 ? 23.088 8.703 -6.891 1.00 92.25 293 LYS A CA 1
ATOM 2270 C C . LYS A 1 293 ? 24.514 8.346 -6.518 1.00 92.25 293 LYS A C 1
ATOM 2272 O O . LYS A 1 293 ? 25.378 8.251 -7.386 1.00 92.25 293 LYS A O 1
ATOM 2277 N N . VAL A 1 294 ? 24.753 8.158 -5.227 1.00 91.00 294 VAL A N 1
ATOM 2278 C CA . VAL A 1 294 ? 26.084 7.881 -4.684 1.00 91.00 294 VAL A CA 1
ATOM 2279 C C . VAL A 1 294 ? 26.108 6.467 -4.133 1.00 91.00 294 VAL A C 1
ATOM 2281 O O . VAL A 1 294 ? 25.214 6.059 -3.399 1.00 91.00 294 VAL A O 1
ATOM 2284 N N . THR A 1 295 ? 27.148 5.716 -4.480 1.00 93.31 295 THR A N 1
ATOM 2285 C CA . THR A 1 295 ? 27.384 4.384 -3.921 1.00 93.31 295 THR A CA 1
ATOM 2286 C C . THR A 1 295 ? 28.521 4.474 -2.916 1.00 93.31 295 THR A C 1
ATOM 2288 O O . THR A 1 295 ? 29.586 4.998 -3.240 1.00 93.31 295 THR A O 1
ATOM 2291 N N . ARG A 1 296 ? 28.307 3.980 -1.692 1.00 94.06 296 ARG A N 1
ATOM 2292 C CA . ARG A 1 296 ? 29.324 4.000 -0.631 1.00 94.06 296 ARG A CA 1
ATOM 2293 C C . ARG A 1 296 ? 29.502 2.634 0.031 1.00 94.06 296 ARG A C 1
ATOM 2295 O O . ARG A 1 296 ? 28.505 1.928 0.196 1.00 94.06 296 ARG A O 1
ATOM 2302 N N . PRO A 1 297 ? 30.725 2.262 0.447 1.00 96.69 297 PRO A N 1
ATOM 2303 C CA . PRO A 1 297 ? 30.947 1.042 1.213 1.00 96.69 297 PRO A CA 1
ATOM 2304 C C . PRO A 1 297 ? 30.147 1.033 2.520 1.00 96.69 297 PRO A C 1
ATOM 2306 O O . PRO A 1 297 ? 29.898 2.076 3.132 1.00 96.69 297 PRO A O 1
ATOM 2309 N N . CYS A 1 298 ? 29.765 -0.154 2.979 1.00 95.88 298 CYS A N 1
ATOM 2310 C CA . CYS A 1 298 ? 29.079 -0.354 4.249 1.00 95.88 298 CYS A CA 1
ATOM 2311 C C . CYS A 1 298 ? 29.647 -1.546 5.028 1.00 95.88 298 CYS A C 1
ATOM 2313 O O . CYS A 1 298 ? 30.441 -2.332 4.518 1.00 95.88 298 CYS A O 1
ATOM 2315 N N . SER A 1 299 ? 29.263 -1.672 6.301 1.00 96.00 299 SER A N 1
ATOM 2316 C CA . SER A 1 299 ? 29.709 -2.791 7.134 1.00 96.00 299 SER A CA 1
ATOM 2317 C C . SER A 1 299 ? 29.110 -4.118 6.660 1.00 96.00 299 SER A C 1
ATOM 2319 O O . SER A 1 299 ? 27.987 -4.157 6.160 1.00 96.00 299 SER A O 1
ATOM 2321 N N . LYS A 1 300 ? 29.811 -5.232 6.910 1.00 92.56 300 LYS A N 1
ATOM 2322 C CA . LYS A 1 300 ? 29.323 -6.590 6.597 1.00 92.56 300 LYS A CA 1
ATOM 2323 C C . LYS A 1 300 ? 27.940 -6.882 7.185 1.00 92.56 300 LYS A C 1
ATOM 2325 O O . LYS A 1 300 ? 27.124 -7.532 6.541 1.00 92.56 300 LYS A O 1
ATOM 2330 N N . THR A 1 301 ? 27.660 -6.382 8.387 1.00 91.75 301 THR A N 1
ATOM 2331 C CA . THR A 1 301 ? 26.350 -6.538 9.035 1.00 91.75 301 THR A CA 1
ATOM 2332 C C . THR A 1 301 ? 25.256 -5.813 8.259 1.00 91.75 301 THR A C 1
ATOM 2334 O O . THR A 1 301 ? 24.221 -6.407 7.970 1.00 91.75 301 THR A O 1
ATOM 2337 N N . LYS A 1 302 ? 25.498 -4.552 7.871 1.00 93.25 302 LYS A N 1
ATOM 2338 C CA . LYS A 1 302 ? 24.543 -3.756 7.088 1.00 93.25 302 LYS A CA 1
ATOM 2339 C C . LYS A 1 302 ? 24.354 -4.332 5.684 1.00 93.25 302 LYS A C 1
ATOM 2341 O O . LYS A 1 302 ? 23.227 -4.386 5.209 1.00 93.25 302 LYS A O 1
ATOM 2346 N N . ALA A 1 303 ? 25.437 -4.803 5.067 1.00 95.31 303 ALA A N 1
ATOM 2347 C CA . ALA A 1 303 ? 25.426 -5.513 3.795 1.00 95.31 303 ALA A CA 1
ATOM 2348 C C . ALA A 1 303 ? 24.542 -6.765 3.855 1.00 95.31 303 ALA A C 1
ATOM 2350 O O . ALA A 1 303 ? 23.626 -6.915 3.055 1.00 95.31 303 ALA A O 1
ATOM 2351 N N . SER A 1 304 ? 24.756 -7.617 4.861 1.00 94.19 304 SER A N 1
ATOM 2352 C CA . SER A 1 304 ? 23.970 -8.837 5.046 1.00 94.19 304 SER A CA 1
ATOM 2353 C C . SER A 1 304 ? 22.488 -8.531 5.280 1.00 94.19 304 SER A C 1
ATOM 2355 O O . SER A 1 304 ? 21.629 -9.059 4.582 1.00 94.19 304 SER A O 1
ATOM 2357 N N . GLN A 1 305 ? 22.179 -7.601 6.192 1.00 93.75 305 GLN A N 1
ATOM 2358 C CA . GLN A 1 305 ? 20.800 -7.200 6.479 1.00 93.75 305 GLN A CA 1
ATOM 2359 C C . GLN A 1 305 ? 20.100 -6.599 5.252 1.00 93.75 305 GLN A C 1
ATOM 2361 O O . GLN A 1 305 ? 18.946 -6.930 4.984 1.00 93.75 305 GLN A O 1
ATOM 2366 N N . GLY A 1 306 ? 20.790 -5.728 4.511 1.00 95.75 306 GLY A N 1
ATOM 2367 C CA . GLY A 1 306 ? 20.272 -5.114 3.293 1.00 95.75 306 GLY A CA 1
ATOM 2368 C C . GLY A 1 306 ? 20.009 -6.140 2.195 1.00 95.75 306 GLY A C 1
ATOM 2369 O O . GLY A 1 306 ? 18.930 -6.125 1.611 1.00 95.75 306 GLY A O 1
ATOM 2370 N N . ALA A 1 307 ? 20.934 -7.081 1.979 1.00 97.19 307 ALA A N 1
ATOM 2371 C CA . ALA A 1 307 ? 20.765 -8.163 1.013 1.00 97.19 307 ALA A CA 1
ATOM 2372 C C . ALA A 1 307 ? 19.604 -9.096 1.394 1.00 97.19 307 ALA A C 1
ATOM 2374 O O . ALA A 1 307 ? 18.777 -9.401 0.542 1.00 97.19 307 ALA A O 1
ATOM 2375 N N . THR A 1 308 ? 19.470 -9.488 2.667 1.00 96.44 308 THR A N 1
ATOM 2376 C CA . THR A 1 308 ? 18.329 -10.300 3.135 1.00 96.44 308 THR A CA 1
ATOM 2377 C C . THR A 1 308 ? 16.997 -9.561 2.983 1.00 96.44 308 THR A C 1
ATOM 2379 O O . THR A 1 308 ? 16.013 -10.157 2.557 1.00 96.44 308 THR A O 1
ATOM 2382 N N . ASN A 1 309 ? 16.943 -8.262 3.298 1.00 96.88 309 ASN A N 1
ATOM 2383 C CA . ASN A 1 309 ? 15.720 -7.472 3.132 1.00 96.88 309 ASN A CA 1
ATOM 2384 C C . ASN A 1 309 ? 15.361 -7.275 1.652 1.00 96.88 309 ASN A C 1
ATOM 2386 O O . ASN A 1 309 ? 14.187 -7.347 1.300 1.00 96.88 309 ASN A O 1
ATOM 2390 N N . ALA A 1 310 ? 16.353 -7.044 0.788 1.00 97.94 310 ALA A N 1
ATOM 2391 C CA . ALA A 1 310 ? 16.132 -6.911 -0.648 1.00 97.94 310 ALA A CA 1
ATOM 2392 C C . ALA A 1 310 ? 15.670 -8.247 -1.246 1.00 97.94 310 ALA A C 1
ATOM 2394 O O . ALA A 1 310 ? 14.719 -8.263 -2.016 1.00 97.94 310 ALA A O 1
ATOM 2395 N N . ALA A 1 311 ? 16.265 -9.367 -0.819 1.00 98.12 311 ALA A N 1
ATOM 2396 C CA . ALA A 1 311 ? 15.826 -10.707 -1.194 1.00 98.12 311 ALA A CA 1
ATOM 2397 C C . ALA A 1 311 ? 14.368 -10.973 -0.787 1.00 98.12 311 ALA A C 1
ATOM 2399 O O . ALA A 1 311 ? 13.602 -11.458 -1.612 1.00 98.12 311 ALA A O 1
ATOM 2400 N N . TYR A 1 312 ? 13.959 -10.598 0.433 1.00 97.50 312 TYR A N 1
ATOM 2401 C CA . TYR A 1 312 ? 12.552 -10.678 0.845 1.00 97.50 312 TYR A CA 1
ATOM 2402 C C . TYR A 1 312 ? 11.638 -9.887 -0.104 1.00 97.50 312 TYR A C 1
ATOM 2404 O O . TYR A 1 312 ? 10.649 -10.430 -0.579 1.00 97.50 312 TYR A O 1
ATOM 2412 N N . CYS A 1 313 ? 11.988 -8.633 -0.418 1.00 97.44 313 CYS A N 1
ATOM 2413 C CA . CYS A 1 313 ? 11.169 -7.787 -1.296 1.00 97.44 313 CYS A CA 1
ATOM 2414 C C . CYS A 1 313 ? 11.120 -8.308 -2.740 1.00 97.44 313 CYS A C 1
ATOM 2416 O O . CYS A 1 313 ? 10.101 -8.179 -3.404 1.00 97.44 313 CYS A O 1
ATOM 2418 N N . ILE A 1 314 ? 12.208 -8.905 -3.236 1.00 98.12 314 ILE A N 1
ATOM 2419 C CA . ILE A 1 314 ? 12.242 -9.554 -4.554 1.00 98.12 314 ILE A CA 1
ATOM 2420 C C . ILE A 1 314 ? 11.298 -10.754 -4.572 1.00 98.12 314 ILE A C 1
ATOM 2422 O O . ILE A 1 314 ? 10.489 -10.878 -5.483 1.00 98.12 314 ILE A O 1
ATOM 2426 N N . LEU A 1 315 ? 11.402 -11.637 -3.577 1.00 97.38 315 LEU A N 1
ATOM 2427 C CA . LEU A 1 315 ? 10.580 -12.842 -3.502 1.00 97.38 315 LEU A CA 1
ATOM 2428 C C . LEU A 1 315 ? 9.099 -12.490 -3.336 1.00 97.38 315 LEU A C 1
ATOM 2430 O O . LEU A 1 315 ? 8.267 -13.065 -4.031 1.00 97.38 315 LEU A O 1
ATOM 2434 N N . SER A 1 316 ? 8.774 -11.491 -2.509 1.00 95.19 316 SER A N 1
ATOM 2435 C CA . SER A 1 316 ? 7.391 -11.043 -2.325 1.00 95.19 316 SER A CA 1
ATOM 2436 C C . SER A 1 316 ? 6.788 -10.459 -3.604 1.00 95.19 316 SER A C 1
ATOM 2438 O O . SER A 1 316 ? 5.574 -10.479 -3.756 1.00 95.19 316 SER A O 1
ATOM 2440 N N . CYS A 1 317 ? 7.589 -9.980 -4.564 1.00 95.50 317 CYS A N 1
ATOM 2441 C CA . CYS A 1 317 ? 7.079 -9.549 -5.871 1.00 95.50 317 CYS A CA 1
ATOM 2442 C C . CYS A 1 317 ? 6.565 -10.705 -6.746 1.00 95.50 317 CYS A C 1
ATOM 2444 O O . CYS A 1 317 ? 5.810 -10.439 -7.675 1.00 95.50 317 CYS A O 1
ATOM 2446 N N . TYR A 1 318 ? 6.969 -11.952 -6.481 1.00 94.88 318 TYR A N 1
ATOM 2447 C CA . TYR A 1 318 ? 6.549 -13.125 -7.259 1.00 94.88 318 TYR A CA 1
ATOM 2448 C C . TYR A 1 318 ? 5.489 -13.980 -6.569 1.00 94.88 318 TYR A C 1
ATOM 2450 O O . TYR A 1 318 ? 4.904 -14.856 -7.199 1.00 94.88 318 TYR A O 1
ATOM 2458 N N . THR A 1 319 ? 5.283 -13.793 -5.267 1.00 91.94 319 THR A N 1
ATOM 2459 C CA . THR A 1 319 ? 4.361 -14.624 -4.499 1.00 91.94 319 THR A CA 1
ATOM 2460 C C . THR A 1 319 ? 3.801 -13.875 -3.301 1.00 91.94 319 THR A C 1
ATOM 2462 O O . THR A 1 319 ? 4.483 -13.039 -2.705 1.00 91.94 319 THR A O 1
ATOM 2465 N N . ASP A 1 320 ? 2.564 -14.203 -2.947 1.00 88.19 320 ASP A N 1
ATOM 2466 C CA . ASP A 1 320 ? 1.924 -13.803 -1.692 1.00 88.19 320 ASP A CA 1
ATOM 2467 C C . ASP A 1 320 ? 2.094 -14.869 -0.591 1.00 88.19 320 ASP A C 1
ATOM 2469 O O . ASP A 1 320 ? 1.675 -14.655 0.544 1.00 88.19 320 ASP A O 1
ATOM 2473 N N . LEU A 1 321 ? 2.753 -15.999 -0.895 1.00 90.31 321 LEU A N 1
ATOM 2474 C CA . LEU A 1 321 ? 3.036 -17.046 0.086 1.00 90.31 321 LEU A CA 1
ATOM 2475 C C . LEU A 1 321 ? 3.948 -16.529 1.216 1.00 90.31 321 LEU A C 1
ATOM 2477 O O . LEU A 1 321 ? 4.883 -15.756 0.960 1.00 90.31 321 LEU A O 1
ATOM 2481 N N . PRO A 1 322 ? 3.767 -17.012 2.461 1.00 90.19 322 PRO A N 1
ATOM 2482 C CA . PRO A 1 322 ? 4.647 -16.667 3.570 1.00 90.19 322 PRO A CA 1
ATOM 2483 C C . PRO A 1 322 ? 6.108 -17.009 3.260 1.00 90.19 322 PRO A C 1
ATOM 2485 O O . PRO A 1 322 ? 6.465 -18.158 3.020 1.00 90.19 322 PRO A O 1
ATOM 2488 N N . LEU A 1 323 ? 7.001 -16.022 3.310 1.00 92.75 323 LEU A N 1
ATOM 2489 C CA . LEU A 1 323 ? 8.437 -16.257 3.090 1.00 92.75 323 LEU A CA 1
ATOM 2490 C C . LEU A 1 323 ? 9.179 -16.702 4.361 1.00 92.75 323 LEU A C 1
ATOM 2492 O O . LEU A 1 323 ? 10.378 -16.991 4.333 1.00 92.75 323 LEU A O 1
ATOM 2496 N N . LYS A 1 324 ? 8.472 -16.705 5.491 1.00 91.25 324 LYS A N 1
ATOM 2497 C CA . LYS A 1 324 ? 8.975 -17.096 6.804 1.00 91.25 324 LYS A CA 1
ATOM 2498 C C . LYS A 1 324 ? 9.163 -18.613 6.870 1.00 91.25 324 LYS A C 1
ATOM 2500 O O . LYS A 1 324 ? 8.335 -19.359 6.364 1.00 91.25 324 LYS A O 1
ATOM 2505 N N . GLY A 1 325 ? 10.240 -19.087 7.498 1.00 92.31 325 GLY A N 1
ATOM 2506 C CA . GLY A 1 325 ? 10.432 -20.523 7.736 1.00 92.31 325 GLY A CA 1
ATOM 2507 C C . GLY A 1 325 ? 10.692 -21.393 6.495 1.00 92.31 325 GLY A C 1
ATOM 2508 O O . GLY A 1 325 ? 10.670 -22.618 6.619 1.00 92.31 325 GLY A O 1
ATOM 2509 N N . ILE A 1 326 ? 10.945 -20.804 5.319 1.00 95.56 326 ILE A N 1
ATOM 2510 C CA . ILE A 1 326 ? 11.310 -21.554 4.108 1.00 95.56 326 ILE A CA 1
ATOM 2511 C C . ILE A 1 326 ? 12.693 -22.197 4.281 1.00 95.56 326 ILE A C 1
ATOM 2513 O O . ILE A 1 326 ? 13.673 -21.511 4.594 1.00 95.56 326 ILE A O 1
ATOM 2517 N N . LEU A 1 327 ? 12.775 -23.503 4.027 1.00 96.69 327 LEU A N 1
ATOM 2518 C CA . LEU A 1 327 ? 13.987 -24.314 4.117 1.00 96.69 327 LEU A CA 1
ATOM 2519 C C . LEU A 1 327 ? 14.736 -24.399 2.779 1.00 96.69 327 LEU A C 1
ATOM 2521 O O . LEU A 1 327 ? 14.138 -24.458 1.706 1.00 96.69 327 LEU A O 1
ATOM 2525 N N . LEU A 1 328 ? 16.064 -24.458 2.870 1.00 96.25 328 LEU A N 1
ATOM 2526 C CA . LEU A 1 328 ? 16.983 -24.768 1.774 1.00 96.25 328 LEU A CA 1
ATOM 2527 C C . LEU A 1 328 ? 17.238 -26.286 1.666 1.00 96.25 328 LEU A C 1
ATOM 2529 O O . LEU A 1 328 ? 17.229 -26.974 2.692 1.00 96.25 328 LEU A O 1
ATOM 2533 N N . PRO A 1 329 ? 17.591 -26.806 0.472 1.00 96.44 329 PRO A N 1
ATOM 2534 C CA . PRO A 1 329 ? 17.701 -26.100 -0.810 1.00 96.44 329 PRO A CA 1
ATOM 2535 C C . PRO A 1 329 ? 16.341 -25.884 -1.490 1.00 96.44 329 PRO A C 1
ATOM 2537 O O . PRO A 1 329 ? 15.369 -26.583 -1.199 1.00 96.44 329 PRO A O 1
ATOM 2540 N N . LEU A 1 330 ? 16.298 -24.941 -2.428 1.00 97.81 330 LEU A N 1
ATOM 2541 C CA . LEU A 1 330 ? 15.171 -24.768 -3.340 1.00 97.81 330 LEU A CA 1
ATOM 2542 C C . LEU A 1 330 ? 15.276 -25.775 -4.493 1.00 97.81 330 LEU A C 1
ATOM 2544 O O . LEU A 1 330 ? 16.350 -26.276 -4.830 1.00 97.81 330 LEU A O 1
ATOM 2548 N N . THR A 1 331 ? 14.148 -26.062 -5.132 1.00 97.44 331 THR A N 1
ATOM 2549 C CA . THR A 1 331 ? 14.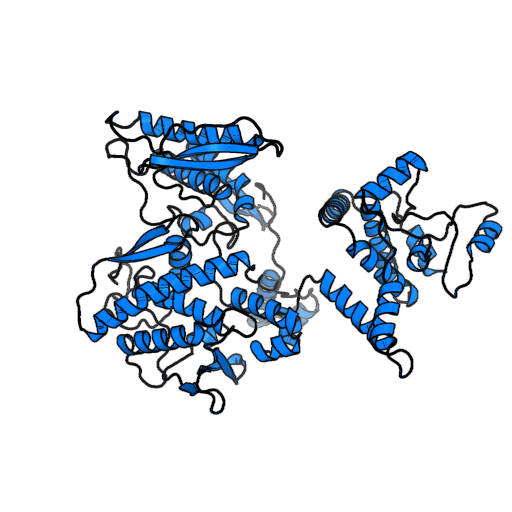091 -26.921 -6.321 1.00 97.44 331 THR A CA 1
ATOM 2550 C C . THR A 1 331 ? 13.454 -26.171 -7.480 1.00 97.44 331 THR A C 1
ATOM 2552 O O . THR A 1 331 ? 12.582 -25.330 -7.281 1.00 97.44 331 THR A O 1
ATOM 2555 N N . TYR A 1 332 ? 13.920 -26.440 -8.698 1.00 97.56 332 TYR A N 1
ATOM 2556 C CA . TYR A 1 332 ? 13.554 -25.671 -9.886 1.00 97.56 332 TYR A CA 1
ATOM 2557 C C . TYR A 1 332 ? 13.048 -26.608 -10.970 1.00 97.56 332 TYR A C 1
ATOM 2559 O O . TYR A 1 332 ? 13.751 -27.558 -11.319 1.00 97.56 332 TYR A O 1
ATOM 2567 N N . SER A 1 333 ? 11.887 -26.305 -11.540 1.00 96.31 333 SER A N 1
ATOM 2568 C CA . SER A 1 333 ? 11.394 -27.010 -12.720 1.00 96.31 333 SER A CA 1
ATOM 2569 C C . SER A 1 333 ? 12.124 -26.582 -14.001 1.00 96.31 333 SER A C 1
ATOM 2571 O O . SER A 1 333 ? 12.906 -25.612 -14.038 1.00 96.31 333 SER A O 1
ATOM 2573 N N . ASP A 1 334 ? 11.822 -27.311 -15.073 1.00 94.50 334 ASP A N 1
ATOM 2574 C CA . ASP A 1 334 ? 12.017 -26.843 -16.440 1.00 94.50 334 ASP A CA 1
ATOM 2575 C C . ASP A 1 334 ? 11.035 -25.715 -16.780 1.00 94.50 334 ASP A C 1
ATOM 2577 O O . ASP A 1 334 ? 10.143 -25.391 -15.988 1.00 94.50 334 ASP A O 1
ATOM 2581 N N . LYS A 1 335 ? 11.250 -25.079 -17.937 1.00 94.94 335 LYS A N 1
ATOM 2582 C CA . LYS A 1 335 ? 10.376 -24.005 -18.408 1.00 94.94 335 LYS A CA 1
ATOM 2583 C C . LYS A 1 335 ? 9.005 -24.562 -18.782 1.00 94.94 335 LYS A C 1
ATOM 2585 O O . LYS A 1 335 ? 8.945 -25.567 -19.489 1.00 94.94 335 LYS A O 1
ATOM 2590 N N . ASP A 1 336 ? 7.949 -23.898 -18.334 1.00 92.00 336 ASP A N 1
ATOM 2591 C CA . ASP A 1 336 ? 6.581 -24.170 -18.776 1.00 92.00 336 ASP A CA 1
ATOM 2592 C C . ASP A 1 336 ? 6.284 -23.529 -20.147 1.00 92.00 336 ASP A C 1
ATOM 2594 O O . ASP A 1 336 ? 7.170 -22.967 -20.804 1.00 92.00 336 ASP A O 1
ATOM 2598 N N . ALA A 1 337 ? 5.039 -23.672 -20.610 1.00 88.94 337 ALA A N 1
ATOM 2599 C CA . ALA A 1 337 ? 4.593 -23.159 -21.903 1.00 88.94 337 ALA A CA 1
ATOM 2600 C C . ALA A 1 337 ? 4.606 -21.621 -21.953 1.00 88.94 337 ALA A C 1
ATOM 2602 O O . ALA A 1 337 ? 4.839 -21.035 -23.010 1.00 88.94 337 ALA A O 1
ATOM 2603 N N . GLU A 1 338 ? 4.416 -20.979 -20.803 1.00 88.19 338 GLU A N 1
ATOM 2604 C CA . GLU A 1 338 ? 4.421 -19.533 -20.606 1.00 88.19 338 GLU A CA 1
ATOM 2605 C C . GLU A 1 338 ? 5.847 -18.961 -20.475 1.00 88.19 338 GLU A C 1
ATOM 2607 O O . GLU A 1 338 ? 6.039 -17.744 -20.438 1.00 88.19 338 GLU A O 1
ATOM 2612 N N . GLY A 1 339 ? 6.872 -19.820 -20.445 1.00 92.06 339 GLY A N 1
ATOM 2613 C CA . GLY A 1 339 ? 8.274 -19.427 -20.323 1.00 92.06 339 GLY A CA 1
ATOM 2614 C C . GLY A 1 339 ? 8.713 -19.109 -18.890 1.00 92.06 339 GLY A C 1
ATOM 2615 O O . GLY A 1 339 ? 9.790 -18.529 -18.693 1.00 92.06 339 GLY A O 1
ATOM 2616 N N . ASN A 1 340 ? 7.922 -19.506 -17.897 1.00 95.69 340 ASN A N 1
ATOM 2617 C CA . ASN A 1 340 ? 8.223 -19.407 -16.478 1.00 95.69 340 ASN A CA 1
ATOM 2618 C C . ASN A 1 340 ? 8.829 -20.712 -15.948 1.00 95.69 340 ASN A C 1
ATOM 2620 O O . ASN A 1 340 ? 8.933 -21.719 -16.646 1.00 95.69 340 ASN A O 1
ATOM 2624 N N . ILE A 1 341 ? 9.312 -20.676 -14.711 1.00 96.94 341 ILE A N 1
ATOM 2625 C CA . ILE A 1 341 ? 9.759 -21.847 -13.959 1.00 96.94 341 ILE A CA 1
ATOM 2626 C C . ILE A 1 341 ? 9.086 -21.845 -12.592 1.00 96.94 341 ILE A C 1
ATOM 2628 O O . ILE A 1 341 ? 8.904 -20.790 -11.982 1.00 96.94 341 ILE A O 1
ATOM 2632 N N . ASN A 1 342 ? 8.826 -23.033 -12.065 1.00 97.06 342 ASN A N 1
ATOM 2633 C CA . ASN A 1 342 ? 8.364 -23.207 -10.700 1.00 97.06 342 ASN A CA 1
ATOM 2634 C C . ASN A 1 342 ? 9.558 -23.367 -9.761 1.00 97.06 342 ASN A C 1
ATOM 2636 O O . ASN A 1 342 ? 10.415 -24.240 -9.948 1.00 97.06 342 ASN A O 1
ATOM 2640 N N . VAL A 1 343 ? 9.596 -22.522 -8.735 1.00 97.75 343 VAL A N 1
ATOM 2641 C CA . VAL A 1 343 ? 10.536 -22.599 -7.616 1.00 97.75 343 VAL A CA 1
ATOM 2642 C C . VAL A 1 343 ? 9.797 -23.244 -6.454 1.00 97.75 343 VAL A C 1
ATOM 2644 O O . VAL A 1 343 ? 8.900 -22.634 -5.877 1.00 97.75 343 VAL A O 1
ATOM 2647 N N . SER A 1 344 ? 10.148 -24.487 -6.130 1.00 97.56 344 SER A N 1
ATOM 2648 C CA . SER A 1 344 ? 9.489 -25.261 -5.073 1.00 97.56 344 SER A CA 1
ATOM 2649 C C . SER A 1 344 ? 10.356 -25.348 -3.823 1.00 97.56 344 SER A C 1
ATOM 2651 O O . SER A 1 344 ? 11.584 -25.467 -3.906 1.00 97.56 344 SER A O 1
ATOM 2653 N N . PHE A 1 345 ? 9.710 -25.306 -2.663 1.00 96.88 345 PHE A N 1
ATOM 2654 C CA . PHE A 1 345 ? 10.356 -25.233 -1.359 1.00 96.88 345 PHE A CA 1
ATOM 2655 C C . PHE A 1 345 ? 9.539 -25.955 -0.278 1.00 96.88 345 PHE A C 1
ATOM 2657 O O . PHE A 1 345 ? 8.399 -26.358 -0.512 1.00 96.88 345 PHE A O 1
ATOM 2664 N N . LYS A 1 346 ? 10.132 -26.119 0.913 1.00 96.44 346 LYS A N 1
ATOM 2665 C CA . LYS A 1 346 ? 9.476 -26.720 2.084 1.00 96.44 346 LYS A CA 1
ATOM 2666 C C . LYS A 1 346 ? 9.478 -25.776 3.277 1.00 96.44 346 LYS A C 1
ATOM 2668 O O . LYS A 1 346 ? 10.474 -25.095 3.514 1.00 96.44 346 LYS A O 1
ATOM 2673 N N . TYR A 1 347 ? 8.400 -25.787 4.047 1.00 93.81 347 TYR A N 1
ATOM 2674 C CA . TYR A 1 347 ? 8.330 -25.151 5.360 1.00 93.81 347 TYR A CA 1
ATOM 2675 C C . TYR A 1 347 ? 8.796 -26.106 6.467 1.00 93.81 347 TYR A C 1
ATOM 2677 O O . TYR A 1 347 ? 8.917 -27.318 6.271 1.00 93.81 347 TYR A O 1
ATOM 2685 N N . ARG A 1 348 ? 9.029 -25.567 7.670 1.00 90.88 348 ARG A N 1
ATOM 2686 C CA . ARG A 1 348 ? 9.412 -26.358 8.856 1.00 90.88 348 ARG A CA 1
ATOM 2687 C C . ARG A 1 348 ? 8.396 -27.425 9.261 1.00 90.88 348 ARG A C 1
ATOM 2689 O O . ARG A 1 348 ? 8.783 -28.440 9.829 1.00 90.88 348 ARG A O 1
ATOM 2696 N N . ASN A 1 349 ? 7.115 -27.195 8.984 1.00 88.56 349 ASN A N 1
ATOM 2697 C CA . ASN A 1 349 ? 6.035 -28.148 9.250 1.00 88.56 349 ASN A CA 1
ATOM 2698 C C . ASN A 1 349 ? 5.991 -29.306 8.226 1.00 88.56 349 ASN A C 1
ATOM 2700 O O . ASN A 1 349 ? 5.185 -30.218 8.377 1.00 88.56 349 ASN A O 1
ATOM 2704 N N . GLY A 1 350 ? 6.862 -29.292 7.209 1.00 89.69 350 GLY A N 1
ATOM 2705 C CA . GLY A 1 350 ? 6.933 -30.304 6.156 1.00 89.69 350 GLY A CA 1
ATOM 2706 C C . GLY A 1 350 ? 6.062 -30.010 4.932 1.00 89.69 350 GLY A C 1
ATOM 2707 O O . GLY A 1 350 ? 6.213 -30.700 3.920 1.00 89.69 350 GLY A O 1
ATOM 2708 N N . GLU A 1 351 ? 5.208 -28.984 4.983 1.00 91.56 351 GLU A N 1
ATOM 2709 C CA . GLU A 1 351 ? 4.402 -28.555 3.838 1.00 91.56 351 GLU A CA 1
ATOM 2710 C C . GLU A 1 351 ? 5.303 -28.087 2.696 1.00 91.56 351 GLU A C 1
ATOM 2712 O O . GLU A 1 351 ? 6.361 -27.487 2.904 1.00 91.56 351 GLU A O 1
ATOM 2717 N N . SER A 1 352 ? 4.897 -28.417 1.473 1.00 93.62 352 SER A N 1
ATOM 2718 C CA . SER A 1 352 ? 5.647 -28.117 0.257 1.00 93.62 352 SER A CA 1
ATOM 2719 C C . SER A 1 352 ? 4.810 -27.214 -0.632 1.00 93.62 352 SER A C 1
ATOM 2721 O O . SER A 1 352 ? 3.683 -27.560 -0.970 1.00 93.62 352 SER A O 1
ATOM 2723 N N . HIS A 1 353 ? 5.380 -26.085 -1.033 1.00 94.56 353 HIS A N 1
ATOM 2724 C CA . HIS A 1 353 ? 4.730 -25.111 -1.904 1.00 94.56 353 HIS A CA 1
ATOM 2725 C C . HIS A 1 353 ? 5.672 -24.709 -3.034 1.00 94.56 353 HIS A C 1
ATOM 2727 O O . HIS A 1 353 ? 6.858 -25.053 -3.042 1.00 94.56 353 HIS A O 1
ATOM 2733 N N . HIS A 1 354 ? 5.133 -23.991 -4.011 1.00 95.06 354 HIS A N 1
ATOM 2734 C CA . HIS A 1 354 ? 5.909 -23.427 -5.099 1.00 95.06 354 HIS A CA 1
ATOM 2735 C C . HIS A 1 354 ? 5.337 -22.081 -5.527 1.00 95.06 354 HIS A C 1
ATOM 2737 O O . HIS A 1 354 ? 4.177 -21.775 -5.263 1.00 95.06 354 HIS A O 1
ATOM 2743 N N . PHE A 1 355 ? 6.161 -21.291 -6.202 1.00 95.12 355 PHE A N 1
ATOM 2744 C CA . PHE A 1 355 ? 5.735 -20.087 -6.905 1.00 95.12 355 PHE A CA 1
ATOM 2745 C C . PHE A 1 355 ? 6.391 -20.030 -8.281 1.00 95.12 355 PHE A C 1
ATOM 2747 O O . PHE A 1 355 ? 7.456 -20.620 -8.497 1.00 95.12 355 PHE A O 1
ATOM 2754 N N . SER A 1 356 ? 5.741 -19.329 -9.204 1.00 95.94 356 SER A N 1
ATOM 2755 C CA . SER A 1 356 ? 6.199 -19.189 -10.583 1.00 95.94 356 SER A CA 1
ATOM 2756 C C . SER A 1 356 ? 7.037 -17.920 -10.746 1.00 95.94 356 SER A C 1
ATOM 2758 O O . SER A 1 356 ? 6.700 -16.866 -10.205 1.00 95.94 356 SER A O 1
ATOM 2760 N N . VAL A 1 357 ? 8.147 -18.015 -11.481 1.00 96.12 357 VAL A N 1
ATOM 2761 C CA . VAL A 1 357 ? 8.983 -16.865 -11.858 1.00 96.12 357 VAL A CA 1
ATOM 2762 C C . VAL A 1 357 ? 9.349 -16.923 -13.339 1.00 96.12 357 VAL A C 1
ATOM 2764 O O . VAL A 1 357 ? 9.590 -18.017 -13.857 1.00 96.12 357 VAL A O 1
ATOM 2767 N N . PRO A 1 358 ? 9.501 -15.777 -14.027 1.00 95.75 358 PRO A N 1
ATOM 2768 C CA . PRO A 1 358 ? 10.020 -15.758 -15.388 1.00 95.75 358 PRO A CA 1
ATOM 2769 C C . PRO A 1 358 ? 11.369 -16.464 -15.476 1.00 95.75 358 PRO A C 1
ATOM 2771 O O . PRO A 1 358 ? 12.259 -16.232 -14.653 1.00 95.75 358 PRO A O 1
ATOM 2774 N N . ALA A 1 359 ? 11.585 -17.283 -16.509 1.00 94.31 359 ALA A N 1
ATOM 2775 C CA . ALA A 1 359 ? 12.846 -18.013 -16.636 1.00 94.31 359 ALA A CA 1
ATOM 2776 C C . ALA A 1 359 ? 14.077 -17.090 -16.740 1.00 94.31 359 ALA A C 1
ATOM 2778 O O . ALA A 1 359 ? 15.185 -17.505 -16.392 1.00 94.31 359 ALA A O 1
ATOM 2779 N N . ALA A 1 360 ? 13.888 -15.843 -17.189 1.00 93.88 360 ALA A N 1
ATOM 2780 C CA . ALA A 1 360 ? 14.916 -14.801 -17.190 1.00 93.88 360 ALA A CA 1
ATOM 2781 C C . ALA A 1 360 ? 15.436 -14.476 -15.776 1.00 93.88 360 ALA A C 1
ATOM 2783 O O . ALA A 1 360 ? 16.609 -14.148 -15.611 1.00 93.88 360 ALA A O 1
ATOM 2784 N N . ASP A 1 361 ? 14.595 -14.645 -14.755 1.00 95.44 361 ASP A N 1
ATOM 2785 C CA . ASP A 1 361 ? 14.904 -14.344 -13.359 1.00 95.44 361 ASP A CA 1
ATOM 2786 C C . ASP A 1 361 ? 15.359 -15.570 -12.553 1.00 95.44 361 ASP A C 1
ATOM 2788 O O . ASP A 1 361 ? 15.709 -15.451 -11.378 1.00 95.44 361 ASP A O 1
ATOM 2792 N N . LYS A 1 362 ? 15.509 -16.738 -13.198 1.00 95.75 362 LYS A N 1
ATOM 2793 C CA . LYS A 1 362 ? 16.087 -17.952 -12.586 1.00 95.75 362 LYS A CA 1
ATOM 2794 C C . LYS A 1 362 ? 17.445 -17.691 -11.934 1.00 95.75 362 LYS A C 1
ATOM 2796 O O . LYS A 1 362 ? 17.720 -18.205 -10.852 1.00 95.75 362 LYS A O 1
ATOM 2801 N N . ALA A 1 363 ? 18.304 -16.922 -12.606 1.00 96.75 363 ALA A N 1
ATOM 2802 C CA . ALA A 1 363 ? 19.641 -16.604 -12.111 1.00 96.75 363 ALA A CA 1
ATOM 2803 C C . ALA A 1 363 ? 19.581 -15.782 -10.817 1.00 96.75 363 ALA A C 1
ATOM 2805 O O . ALA A 1 363 ? 20.302 -16.084 -9.872 1.00 96.75 363 ALA A O 1
ATOM 2806 N N . LEU A 1 364 ? 18.658 -14.820 -10.743 1.00 97.81 364 LEU A N 1
ATOM 2807 C CA . LEU A 1 364 ? 18.441 -14.001 -9.556 1.00 97.81 364 LEU A CA 1
ATOM 2808 C C . LEU A 1 364 ? 17.976 -14.838 -8.358 1.00 97.81 364 LEU A C 1
ATOM 2810 O O . LEU A 1 364 ? 18.478 -14.655 -7.252 1.00 97.81 364 LEU A O 1
ATOM 2814 N N . ILE A 1 365 ? 17.038 -15.770 -8.562 1.00 98.00 365 ILE A N 1
ATOM 2815 C CA . ILE A 1 365 ? 16.566 -16.637 -7.471 1.00 98.00 365 ILE A CA 1
ATOM 2816 C C . ILE A 1 365 ? 17.687 -17.561 -6.985 1.00 98.00 365 ILE A C 1
ATOM 2818 O O . ILE A 1 365 ? 17.897 -17.680 -5.779 1.00 98.00 365 ILE A O 1
ATOM 2822 N N . LYS A 1 366 ? 18.474 -18.135 -7.904 1.00 98.00 366 LYS A N 1
ATOM 2823 C CA . LYS A 1 366 ? 19.668 -18.919 -7.549 1.00 98.00 366 LYS A CA 1
ATOM 2824 C C . LYS A 1 366 ? 20.711 -18.095 -6.804 1.00 98.00 366 LYS A C 1
ATOM 2826 O O . LYS A 1 366 ? 21.352 -18.600 -5.890 1.00 98.00 366 LYS A O 1
ATOM 2831 N N . ASP A 1 367 ? 20.871 -16.829 -7.165 1.00 98.38 367 ASP A N 1
ATOM 2832 C CA . ASP A 1 367 ? 21.744 -15.904 -6.457 1.00 98.38 367 ASP A CA 1
ATOM 2833 C C . ASP A 1 367 ? 21.262 -15.658 -5.021 1.00 98.38 367 ASP A C 1
ATOM 2835 O O . ASP A 1 367 ? 22.062 -15.688 -4.087 1.00 98.38 367 ASP A O 1
ATOM 2839 N N . ILE A 1 368 ? 19.960 -15.472 -4.810 1.00 98.44 368 ILE A N 1
ATOM 2840 C CA . ILE A 1 368 ? 19.381 -15.359 -3.465 1.00 98.44 368 ILE A CA 1
ATOM 2841 C C . ILE A 1 368 ? 19.597 -16.655 -2.670 1.00 98.44 368 ILE A C 1
ATOM 2843 O O . ILE A 1 368 ? 20.059 -16.605 -1.528 1.00 98.44 368 ILE A O 1
ATOM 2847 N N . GLU A 1 369 ? 19.330 -17.812 -3.278 1.00 98.31 369 GLU A N 1
ATOM 2848 C CA . GLU A 1 369 ? 19.551 -19.126 -2.668 1.00 98.31 369 GLU A CA 1
ATOM 2849 C C . GLU A 1 369 ? 21.021 -19.337 -2.278 1.00 98.31 369 GLU A C 1
ATOM 2851 O O . GLU A 1 369 ? 21.326 -19.759 -1.159 1.00 98.31 369 GLU A O 1
ATOM 2856 N N . GLN A 1 370 ? 21.950 -19.004 -3.174 1.00 98.06 370 GLN A N 1
ATOM 2857 C CA . GLN A 1 370 ? 23.382 -19.090 -2.916 1.00 98.06 370 GLN A CA 1
ATOM 2858 C C . GLN A 1 370 ? 23.777 -18.183 -1.748 1.00 98.06 370 GLN A C 1
ATOM 2860 O O . GLN A 1 370 ? 24.500 -18.615 -0.853 1.00 98.06 370 GLN A O 1
ATOM 2865 N N . PHE A 1 371 ? 23.284 -16.942 -1.714 1.00 97.44 371 PHE A N 1
ATOM 2866 C CA . PHE A 1 371 ? 23.550 -16.032 -0.601 1.00 97.44 371 PHE A CA 1
ATOM 2867 C C . PHE A 1 371 ? 23.060 -16.613 0.733 1.00 97.44 371 PHE A C 1
ATOM 2869 O O . PHE A 1 371 ? 23.787 -16.593 1.727 1.00 97.44 371 PHE A O 1
ATOM 2876 N N . ALA A 1 372 ? 21.854 -17.180 0.753 1.00 96.88 372 ALA A N 1
ATOM 2877 C CA . ALA A 1 372 ? 21.298 -17.828 1.935 1.00 96.88 372 ALA A CA 1
ATOM 2878 C C . ALA A 1 372 ? 22.120 -19.060 2.361 1.00 96.88 372 ALA A C 1
ATOM 2880 O O . ALA A 1 372 ? 22.403 -19.245 3.547 1.00 96.88 372 ALA A O 1
ATOM 2881 N N . THR A 1 373 ? 22.583 -19.851 1.391 1.00 96.56 373 THR A N 1
ATOM 2882 C CA . THR A 1 373 ? 23.453 -21.023 1.584 1.00 96.56 373 THR A CA 1
ATOM 2883 C C . THR A 1 373 ? 24.783 -20.621 2.221 1.00 96.56 373 THR A C 1
ATOM 2885 O O . THR A 1 373 ? 25.170 -21.192 3.238 1.00 96.56 373 THR A O 1
ATOM 2888 N N . GLU A 1 374 ? 25.430 -19.569 1.713 1.00 95.06 374 GLU A N 1
ATOM 2889 C CA . GLU A 1 374 ? 26.675 -19.015 2.266 1.00 95.06 374 GLU A CA 1
ATOM 2890 C C . GLU A 1 374 ? 26.501 -18.506 3.706 1.00 95.06 374 GLU A C 1
ATOM 2892 O O . GLU A 1 374 ? 27.425 -18.585 4.522 1.00 95.06 374 GLU A O 1
ATOM 2897 N N . LEU A 1 375 ? 25.331 -17.947 4.033 1.00 92.94 375 LEU A N 1
ATOM 2898 C CA . LEU A 1 375 ? 25.001 -17.529 5.396 1.00 92.94 375 LEU A CA 1
ATOM 2899 C C . LEU A 1 375 ? 24.739 -18.722 6.320 1.00 92.94 375 LEU A C 1
ATOM 2901 O O . LEU A 1 375 ? 25.101 -18.658 7.498 1.00 92.94 375 LEU A O 1
ATOM 2905 N N . ALA A 1 376 ? 24.115 -19.784 5.811 1.00 93.25 376 ALA A N 1
ATOM 2906 C CA . ALA A 1 376 ? 23.897 -21.024 6.543 1.00 93.25 376 ALA A CA 1
ATOM 2907 C C . ALA A 1 376 ? 25.219 -21.772 6.789 1.00 93.25 376 ALA A C 1
ATOM 2909 O O . ALA A 1 376 ? 25.456 -22.264 7.886 1.00 93.25 376 ALA A O 1
ATOM 2910 N N . ASP A 1 377 ? 26.141 -21.777 5.826 1.00 93.19 377 ASP A N 1
ATOM 2911 C CA . ASP A 1 377 ? 27.437 -22.454 5.960 1.00 93.19 377 ASP A CA 1
ATOM 2912 C C . ASP A 1 377 ? 28.325 -21.849 7.048 1.00 93.19 377 ASP A C 1
ATOM 2914 O O . ASP A 1 377 ? 29.141 -22.554 7.648 1.00 93.19 377 ASP A O 1
ATOM 2918 N N . LYS A 1 378 ? 28.136 -20.559 7.337 1.00 91.06 378 LYS A N 1
ATOM 2919 C CA . LYS A 1 378 ? 28.832 -19.836 8.410 1.00 91.06 378 LYS A CA 1
ATOM 2920 C C . LYS A 1 378 ? 28.250 -20.096 9.802 1.00 91.06 378 LYS A C 1
ATOM 2922 O O . LYS A 1 378 ? 28.828 -19.613 10.773 1.00 91.06 378 LYS A O 1
ATOM 2927 N N . GLN A 1 379 ? 27.124 -20.804 9.917 1.00 91.12 379 GLN A N 1
ATOM 2928 C CA . GLN A 1 379 ? 26.543 -21.159 11.214 1.00 91.12 379 GLN A CA 1
ATOM 2929 C C . GLN A 1 379 ? 27.495 -22.058 12.015 1.00 91.12 379 GLN A C 1
ATOM 2931 O O . GLN A 1 379 ? 28.164 -22.932 11.460 1.00 91.12 379 GLN A O 1
ATOM 2936 N N . GLU A 1 380 ? 27.536 -21.835 13.330 1.00 89.12 380 GLU A N 1
ATOM 2937 C CA . GLU A 1 380 ? 28.425 -22.550 14.253 1.00 89.12 380 GLU A CA 1
ATOM 2938 C C . GLU A 1 380 ? 28.089 -24.045 14.366 1.00 89.12 380 GLU A C 1
ATOM 2940 O O . GLU A 1 380 ? 28.989 -24.883 14.371 1.00 89.12 380 GLU A O 1
ATOM 2945 N N . SER A 1 381 ? 26.799 -24.390 14.388 1.00 88.44 381 SER A N 1
ATOM 2946 C CA . SER A 1 381 ? 26.333 -25.778 14.393 1.00 88.44 381 SER A CA 1
ATOM 2947 C C . SER A 1 381 ? 25.820 -26.183 13.019 1.00 88.44 381 SER A C 1
ATOM 2949 O O . SER A 1 381 ? 24.963 -25.515 12.444 1.00 88.44 381 SER A O 1
ATOM 2951 N N . LYS A 1 382 ? 26.291 -27.328 12.519 1.00 87.12 382 LYS A N 1
ATOM 2952 C CA . LYS A 1 382 ? 25.799 -27.932 11.269 1.00 87.12 382 LYS A CA 1
ATOM 2953 C C . LYS A 1 382 ? 24.445 -28.628 11.418 1.00 87.12 382 LYS A C 1
ATOM 2955 O O . LYS A 1 382 ? 23.843 -28.975 10.411 1.00 87.12 382 LYS A O 1
ATOM 2960 N N . ASN A 1 383 ? 23.968 -28.796 12.652 1.00 87.44 383 ASN A N 1
ATOM 2961 C CA . ASN A 1 383 ? 22.649 -29.361 12.937 1.00 87.44 383 ASN A CA 1
ATOM 2962 C C . ASN A 1 383 ? 21.538 -28.307 12.872 1.00 87.44 383 ASN A C 1
ATOM 2964 O O . ASN A 1 383 ? 20.365 -28.651 12.982 1.00 87.44 383 ASN A O 1
ATOM 2968 N N . TYR A 1 384 ? 21.896 -27.027 12.755 1.00 90.38 384 TYR A N 1
ATOM 2969 C CA . TYR A 1 384 ? 20.911 -25.974 12.597 1.00 90.38 384 TYR A CA 1
ATOM 2970 C C . TYR A 1 384 ? 20.247 -26.047 11.227 1.00 90.38 384 TYR A C 1
ATOM 2972 O O . TYR A 1 384 ? 20.858 -26.381 10.212 1.00 90.38 384 TYR A O 1
ATOM 2980 N N . GLU A 1 385 ? 18.961 -25.717 11.220 1.00 91.88 385 GLU A N 1
ATOM 2981 C CA . GLU A 1 385 ? 18.186 -25.611 9.998 1.00 91.88 385 GLU A CA 1
ATOM 2982 C C . GLU A 1 385 ? 18.738 -24.521 9.067 1.00 91.88 385 GLU A C 1
ATOM 2984 O O . GLU A 1 385 ? 19.294 -23.493 9.475 1.00 91.88 385 GLU A O 1
ATOM 2989 N N . ARG A 1 386 ? 18.567 -24.742 7.767 1.00 94.56 386 ARG A N 1
ATOM 2990 C CA . ARG A 1 386 ? 19.062 -23.841 6.728 1.00 94.56 386 ARG A CA 1
ATOM 2991 C C . ARG A 1 386 ? 17.877 -23.073 6.163 1.00 94.56 386 ARG A C 1
ATOM 2993 O O . ARG A 1 386 ? 17.160 -23.588 5.316 1.00 94.56 386 ARG A O 1
ATOM 3000 N N . LEU A 1 387 ? 17.661 -21.861 6.665 1.00 95.88 387 LEU A N 1
ATOM 3001 C CA . LEU A 1 387 ? 16.561 -20.994 6.235 1.00 95.88 387 LEU A CA 1
ATOM 3002 C C . LEU A 1 387 ? 16.961 -20.131 5.037 1.00 95.88 387 LEU A C 1
ATOM 3004 O O . LEU A 1 387 ? 18.066 -19.581 5.016 1.00 95.88 387 LEU A O 1
ATOM 3008 N N . LEU A 1 388 ? 16.029 -19.929 4.105 1.00 97.06 388 LEU A N 1
ATOM 3009 C CA . LEU A 1 388 ? 16.206 -19.033 2.958 1.00 97.06 388 LEU A CA 1
ATOM 3010 C C . LEU A 1 388 ? 16.430 -17.576 3.402 1.00 97.06 388 LEU A C 1
ATOM 3012 O O . LEU A 1 388 ? 17.299 -16.888 2.873 1.00 97.06 388 LEU A O 1
ATOM 3016 N N . LEU A 1 389 ? 15.683 -17.106 4.406 1.00 95.25 389 LEU A N 1
ATOM 3017 C CA . LEU A 1 389 ? 15.736 -15.725 4.907 1.00 95.25 389 LEU A CA 1
ATOM 3018 C C . LEU A 1 389 ? 16.013 -15.671 6.417 1.00 95.25 389 LEU A C 1
ATOM 3020 O O . LEU A 1 389 ? 15.255 -15.081 7.189 1.00 95.25 389 LEU A O 1
ATOM 3024 N N . LYS A 1 390 ? 17.118 -16.287 6.858 1.00 91.56 390 LYS A N 1
ATOM 3025 C CA . LYS A 1 390 ? 17.473 -16.339 8.287 1.00 91.56 390 LYS A CA 1
ATOM 3026 C C . LYS A 1 390 ? 17.687 -14.946 8.898 1.00 91.56 390 LYS A C 1
ATOM 3028 O O . LYS A 1 390 ? 18.312 -14.069 8.295 1.00 91.56 390 LYS A O 1
ATOM 3033 N N . ARG A 1 391 ? 17.299 -14.781 10.163 1.00 89.12 391 ARG A N 1
ATOM 3034 C CA . ARG A 1 391 ? 17.703 -13.663 11.031 1.00 89.12 391 ARG A CA 1
ATOM 3035 C C . ARG A 1 391 ? 18.709 -14.128 12.086 1.00 89.12 391 ARG A C 1
ATOM 3037 O O . ARG A 1 391 ? 18.914 -15.320 12.299 1.00 89.12 391 ARG A O 1
ATOM 3044 N N . GLY A 1 392 ? 19.367 -13.163 12.726 1.00 82.25 392 GLY A N 1
ATOM 3045 C CA . GLY A 1 392 ? 20.321 -13.415 13.809 1.00 82.25 392 GLY A CA 1
ATOM 3046 C C . GLY A 1 392 ? 21.764 -13.670 13.364 1.00 82.25 392 GLY A C 1
ATOM 3047 O O . GLY A 1 392 ? 22.087 -13.811 12.175 1.00 82.25 392 GLY A O 1
ATOM 3048 N N . HIS A 1 393 ? 22.653 -13.684 14.358 1.00 83.06 393 HIS A N 1
ATOM 3049 C CA . HIS A 1 393 ? 24.092 -13.839 14.160 1.00 83.06 393 HIS A CA 1
ATOM 3050 C C . HIS A 1 393 ? 24.467 -15.296 13.834 1.00 83.06 393 HIS A C 1
ATOM 3052 O O . HIS A 1 393 ? 23.678 -16.217 14.000 1.00 83.06 393 HIS A O 1
ATOM 3058 N N . GLN A 1 394 ? 25.693 -15.536 13.367 1.00 82.56 394 GLN A N 1
ATOM 3059 C CA . GLN A 1 394 ? 26.167 -16.887 13.016 1.00 82.56 394 GLN A CA 1
ATOM 3060 C C . GLN A 1 394 ? 26.347 -17.837 14.220 1.00 82.56 394 GLN A C 1
ATOM 3062 O O . GLN A 1 394 ? 26.465 -19.044 14.037 1.00 82.56 394 GLN A O 1
ATOM 3067 N N . LYS A 1 395 ? 26.380 -17.273 15.435 1.00 84.12 395 LYS A N 1
ATOM 3068 C CA . LYS A 1 395 ? 26.548 -17.985 16.716 1.00 84.12 395 LYS A CA 1
ATOM 3069 C C . LYS A 1 395 ? 25.216 -18.320 17.395 1.00 84.12 395 LYS A C 1
ATOM 3071 O O . LYS A 1 395 ? 25.187 -18.909 18.466 1.00 84.12 395 LYS A O 1
ATOM 3076 N N . GLU A 1 396 ? 24.112 -17.874 16.810 1.00 86.31 396 GLU A N 1
ATOM 3077 C CA . GLU A 1 396 ? 22.771 -18.085 17.342 1.00 86.31 396 GLU A CA 1
ATOM 3078 C C . GLU A 1 396 ? 22.053 -19.116 16.478 1.00 86.31 396 GLU A C 1
ATOM 3080 O O . GLU A 1 396 ? 22.344 -19.246 15.282 1.00 86.31 396 GLU A O 1
ATOM 3085 N N . ALA A 1 397 ? 21.102 -19.832 17.078 1.00 87.69 397 ALA A N 1
ATOM 3086 C CA . ALA A 1 397 ? 20.179 -20.644 16.304 1.00 87.69 397 ALA A CA 1
ATOM 3087 C C . ALA A 1 397 ? 19.458 -19.749 15.272 1.00 87.69 397 ALA A C 1
ATOM 3089 O O . ALA A 1 397 ? 19.092 -18.610 15.593 1.00 87.69 397 ALA A O 1
ATOM 3090 N N . PRO A 1 398 ? 19.287 -20.224 14.028 1.00 88.69 398 PRO A N 1
ATOM 3091 C CA . PRO A 1 398 ? 18.551 -19.489 13.011 1.00 88.69 398 PRO A CA 1
ATOM 3092 C C . PRO A 1 398 ? 17.124 -19.237 13.500 1.00 88.69 398 PRO A C 1
ATOM 3094 O O . PRO A 1 398 ? 16.475 -20.117 14.057 1.00 88.69 398 PRO A O 1
ATOM 3097 N N . LYS A 1 399 ? 16.652 -18.010 13.304 1.00 90.25 399 LYS A N 1
ATOM 3098 C CA . LYS A 1 399 ? 15.301 -17.591 13.675 1.00 90.25 399 LYS A CA 1
ATOM 3099 C C . LYS A 1 399 ? 14.700 -16.728 12.582 1.00 90.25 399 LYS A C 1
ATOM 3101 O O . LYS A 1 399 ? 15.433 -16.153 11.772 1.00 90.25 399 LYS A O 1
ATOM 3106 N N . ASP A 1 400 ? 13.383 -16.622 12.587 1.00 89.81 400 ASP A N 1
ATOM 3107 C CA . ASP A 1 400 ? 12.660 -15.685 11.735 1.00 89.81 400 ASP A CA 1
ATOM 3108 C C . ASP A 1 400 ? 12.615 -14.278 12.343 1.00 89.81 400 ASP A C 1
ATOM 3110 O O . ASP A 1 400 ? 13.230 -13.992 13.375 1.00 89.81 400 ASP A O 1
ATOM 3114 N N . TRP A 1 401 ? 11.924 -13.376 11.650 1.00 90.62 401 TRP A N 1
ATOM 3115 C CA . TRP A 1 401 ? 11.524 -12.076 12.175 1.00 90.62 401 TRP A CA 1
ATOM 3116 C C . TRP A 1 401 ? 10.173 -12.163 12.898 1.00 90.62 401 TRP A C 1
ATOM 3118 O O . TRP A 1 401 ? 9.371 -13.063 12.638 1.00 90.62 401 TRP A O 1
ATOM 3128 N N . ASP A 1 402 ? 9.932 -11.191 13.775 1.00 85.25 402 ASP A N 1
ATOM 3129 C CA . ASP A 1 402 ? 8.644 -10.995 14.443 1.00 85.25 402 ASP A CA 1
ATOM 3130 C C . ASP A 1 402 ? 7.630 -10.367 13.466 1.00 85.25 402 ASP A C 1
ATOM 3132 O O . ASP A 1 402 ? 8.011 -9.521 12.653 1.00 85.25 402 ASP A O 1
ATOM 3136 N N . GLY A 1 403 ? 6.353 -10.759 13.555 1.00 86.25 403 GLY A N 1
ATOM 3137 C CA . GLY A 1 403 ? 5.283 -10.288 12.658 1.00 86.25 403 GLY A CA 1
ATOM 3138 C C . GLY A 1 403 ? 5.380 -10.844 11.229 1.00 86.25 403 GLY A C 1
ATOM 3139 O O . GLY A 1 403 ? 6.273 -11.632 10.923 1.00 86.25 403 GLY A O 1
ATOM 3140 N N . ILE A 1 404 ? 4.468 -10.448 10.338 1.00 87.56 404 ILE A N 1
ATOM 3141 C CA . ILE A 1 404 ? 4.369 -11.011 8.974 1.00 87.56 404 ILE A CA 1
ATOM 3142 C C . ILE A 1 404 ? 5.525 -10.533 8.085 1.00 87.56 404 ILE A C 1
ATOM 3144 O O . ILE A 1 404 ? 6.175 -11.321 7.392 1.00 87.56 404 ILE A O 1
ATOM 3148 N N . SER A 1 405 ? 5.831 -9.233 8.128 1.00 88.69 405 SER A N 1
ATOM 3149 C CA . SER A 1 405 ? 6.820 -8.602 7.251 1.00 88.69 405 SER A CA 1
ATOM 3150 C C . SER A 1 405 ? 8.069 -8.156 8.017 1.00 88.69 405 SER A C 1
ATOM 3152 O O . SER A 1 405 ? 7.958 -7.430 9.003 1.00 88.69 405 SER A O 1
ATOM 3154 N N . PRO A 1 406 ? 9.290 -8.481 7.549 1.00 90.19 406 PRO A N 1
ATOM 3155 C CA . PRO A 1 406 ? 10.517 -7.956 8.136 1.00 90.19 406 PRO A CA 1
ATOM 3156 C C . PRO A 1 406 ? 10.835 -6.528 7.669 1.00 90.19 406 PRO A C 1
ATOM 3158 O O . PRO A 1 406 ? 11.906 -5.992 7.982 1.00 90.19 406 PRO A O 1
ATOM 3161 N N . ILE A 1 407 ? 9.975 -5.944 6.834 1.00 93.81 407 ILE A N 1
ATOM 3162 C CA . ILE A 1 407 ? 10.234 -4.695 6.137 1.00 93.81 407 ILE A CA 1
ATOM 3163 C C . ILE A 1 407 ? 9.451 -3.572 6.793 1.00 93.81 407 ILE A C 1
ATOM 3165 O O . ILE A 1 407 ? 8.232 -3.618 6.892 1.00 93.81 407 ILE A O 1
ATOM 3169 N N . SER A 1 408 ? 10.160 -2.527 7.215 1.00 90.62 408 SER A N 1
ATOM 3170 C CA . SER A 1 408 ? 9.520 -1.348 7.789 1.00 90.62 408 SER A CA 1
ATOM 3171 C C . SER A 1 408 ? 9.185 -0.308 6.722 1.00 90.62 408 SER A C 1
ATOM 3173 O O . SER A 1 408 ? 9.924 -0.129 5.750 1.00 90.62 408 SER A O 1
ATOM 3175 N N . SER A 1 409 ? 8.136 0.475 6.971 1.00 86.88 409 SER A N 1
ATOM 3176 C CA . SER A 1 409 ? 7.796 1.670 6.183 1.00 86.88 409 SER A CA 1
ATOM 3177 C C . SER A 1 409 ? 8.980 2.647 6.055 1.00 86.88 409 SER A C 1
ATOM 3179 O O . SER A 1 409 ? 9.199 3.254 5.010 1.00 86.88 409 SER A O 1
ATOM 3181 N N . ASN A 1 410 ? 9.821 2.746 7.091 1.00 89.25 410 ASN A N 1
ATOM 3182 C CA . ASN A 1 410 ? 11.025 3.581 7.065 1.00 89.25 410 ASN A CA 1
ATOM 3183 C C . ASN A 1 410 ? 12.107 3.049 6.117 1.00 89.25 410 ASN A C 1
ATOM 3185 O O . ASN A 1 410 ? 12.847 3.840 5.528 1.00 89.25 410 ASN A O 1
ATOM 3189 N N . LEU A 1 411 ? 12.211 1.726 5.958 1.00 92.38 411 LEU A N 1
ATOM 3190 C CA . LEU A 1 411 ? 13.138 1.135 4.999 1.00 92.38 411 LEU A CA 1
ATOM 3191 C C . LEU A 1 411 ? 12.710 1.449 3.564 1.00 92.38 411 LEU A C 1
ATOM 3193 O O . LEU A 1 411 ? 13.560 1.841 2.773 1.00 92.38 411 LEU A O 1
ATOM 3197 N N . MET A 1 412 ? 11.412 1.363 3.261 1.00 93.31 412 MET A N 1
ATOM 3198 C CA . MET A 1 412 ? 10.868 1.743 1.949 1.00 93.31 412 MET A CA 1
ATOM 3199 C C . MET A 1 412 ? 11.191 3.198 1.601 1.00 93.31 412 MET A C 1
ATOM 3201 O O . MET A 1 412 ? 11.735 3.468 0.532 1.00 93.31 412 MET A O 1
ATOM 3205 N N . ASN A 1 413 ? 11.002 4.114 2.556 1.00 89.00 413 ASN A N 1
ATOM 3206 C CA . ASN A 1 413 ? 11.412 5.513 2.396 1.00 89.00 413 ASN A CA 1
ATOM 3207 C C . ASN A 1 413 ? 12.928 5.658 2.180 1.00 89.00 413 ASN A C 1
ATOM 3209 O O . ASN A 1 413 ? 13.367 6.420 1.323 1.00 89.00 413 ASN A O 1
ATOM 3213 N N . THR A 1 414 ? 13.743 4.910 2.932 1.00 90.75 414 THR A N 1
ATOM 3214 C CA . THR A 1 414 ? 15.212 4.924 2.787 1.00 90.75 414 THR A CA 1
ATOM 3215 C C . THR A 1 414 ? 15.643 4.440 1.404 1.00 90.75 414 THR A C 1
ATOM 3217 O O . THR A 1 414 ? 16.584 4.970 0.818 1.00 90.75 414 THR A O 1
ATOM 3220 N N . TRP A 1 415 ? 14.941 3.449 0.863 1.00 93.31 415 TRP A N 1
ATOM 3221 C CA . TRP A 1 415 ? 15.145 2.935 -0.485 1.00 93.31 415 TRP A CA 1
ATOM 3222 C C . TRP A 1 415 ? 14.455 3.766 -1.564 1.00 93.31 415 TRP A C 1
ATOM 3224 O O . TRP A 1 415 ? 14.535 3.397 -2.728 1.00 93.31 415 TRP A O 1
ATOM 3234 N N . SER A 1 416 ? 13.855 4.908 -1.211 1.00 91.12 416 SER A N 1
ATOM 3235 C CA . SER A 1 416 ? 13.178 5.804 -2.156 1.00 91.12 416 SER A CA 1
ATOM 3236 C C . SER A 1 416 ? 12.095 5.100 -2.982 1.00 91.12 416 SER A C 1
ATOM 3238 O O . SER A 1 416 ? 11.929 5.404 -4.158 1.00 91.12 416 SER A O 1
ATOM 3240 N N . ILE A 1 417 ? 11.391 4.147 -2.369 1.00 91.50 417 ILE A N 1
ATOM 3241 C CA . ILE A 1 417 ? 10.182 3.547 -2.935 1.00 91.50 417 ILE A CA 1
ATOM 3242 C C . ILE A 1 417 ? 9.028 4.517 -2.716 1.00 91.50 417 ILE A C 1
ATOM 3244 O O . ILE A 1 417 ? 8.846 5.005 -1.593 1.00 91.50 417 ILE A O 1
ATOM 3248 N N . GLU A 1 418 ? 8.260 4.812 -3.762 1.00 86.62 418 GLU A N 1
ATOM 3249 C CA . GLU A 1 418 ? 7.148 5.745 -3.626 1.00 86.62 418 GLU A CA 1
ATOM 3250 C C . GLU A 1 418 ? 5.993 5.122 -2.819 1.00 86.62 418 GLU A C 1
ATOM 3252 O O . GLU A 1 418 ? 5.791 3.899 -2.816 1.00 86.62 418 GLU A O 1
ATOM 3257 N N . PRO A 1 419 ? 5.199 5.943 -2.104 1.00 84.25 419 PRO A N 1
ATOM 3258 C CA . PRO A 1 419 ? 3.977 5.459 -1.475 1.00 84.25 419 PRO A CA 1
ATOM 3259 C C . PRO A 1 419 ? 3.077 4.743 -2.493 1.00 84.25 419 PRO A C 1
ATOM 3261 O O . PRO A 1 419 ? 2.914 5.225 -3.609 1.00 84.25 419 PRO A O 1
ATOM 3264 N N . ASN A 1 420 ? 2.436 3.643 -2.088 1.00 86.38 420 ASN A N 1
ATOM 3265 C CA . ASN A 1 420 ? 1.615 2.759 -2.937 1.00 86.38 420 ASN A CA 1
ATOM 3266 C C . ASN A 1 420 ? 2.373 1.852 -3.909 1.00 86.38 420 ASN A C 1
ATOM 3268 O O . ASN A 1 420 ? 1.743 0.960 -4.472 1.00 86.38 420 ASN A O 1
ATOM 3272 N N . GLU A 1 421 ? 3.684 2.008 -4.101 1.00 89.88 421 GLU A N 1
ATOM 3273 C CA . GLU A 1 421 ? 4.403 1.101 -4.999 1.00 89.88 421 GLU A CA 1
ATOM 3274 C C . GLU A 1 421 ? 4.604 -0.273 -4.363 1.00 89.88 421 GLU A C 1
ATOM 3276 O O . GLU A 1 421 ? 4.227 -1.271 -4.965 1.00 89.88 421 GLU A O 1
ATOM 3281 N N . TYR A 1 422 ? 5.131 -0.334 -3.134 1.00 94.12 422 TYR A N 1
ATOM 3282 C CA . TYR A 1 422 ? 5.351 -1.602 -2.424 1.00 94.12 422 TYR A CA 1
ATOM 3283 C C . TYR A 1 422 ? 4.269 -1.915 -1.390 1.00 94.12 422 TYR A C 1
ATOM 3285 O O . TYR A 1 422 ? 3.706 -3.004 -1.386 1.00 94.12 422 TYR A O 1
ATOM 3293 N N . PHE A 1 423 ? 3.967 -0.956 -0.517 1.00 94.00 423 PHE A N 1
ATOM 3294 C CA . PHE A 1 423 ? 2.899 -1.063 0.470 1.00 94.00 423 PHE A CA 1
ATOM 3295 C C . PHE A 1 423 ? 1.722 -0.168 0.085 1.00 94.00 423 PHE A C 1
ATOM 3297 O O . PHE A 1 423 ? 1.933 0.963 -0.361 1.00 94.00 423 PHE A O 1
ATOM 3304 N N . ILE A 1 424 ? 0.499 -0.630 0.338 1.00 93.19 424 ILE A N 1
ATOM 3305 C CA . ILE A 1 424 ? -0.723 0.158 0.173 1.00 93.19 424 ILE A CA 1
ATOM 3306 C C . ILE A 1 424 ? -0.705 1.305 1.191 1.00 93.19 424 ILE A C 1
ATOM 3308 O O . ILE A 1 424 ? -0.640 1.083 2.405 1.00 93.19 424 ILE A O 1
ATOM 3312 N N . SER A 1 425 ? -0.761 2.551 0.713 1.00 90.94 425 SER A N 1
ATOM 3313 C CA . SER A 1 425 ? -0.900 3.702 1.607 1.00 90.94 425 SER A CA 1
ATOM 3314 C C . SER A 1 425 ? -2.344 3.845 2.072 1.00 90.94 425 SER A C 1
ATOM 3316 O O . SER A 1 425 ? -3.282 3.777 1.277 1.00 90.94 425 SER A O 1
ATOM 3318 N N . LEU A 1 426 ? -2.512 4.072 3.370 1.00 93.44 426 LEU A N 1
ATOM 3319 C CA . LEU A 1 426 ? -3.803 4.247 4.022 1.00 93.44 426 LEU A CA 1
ATOM 3320 C C . LEU A 1 426 ? -4.176 5.737 4.079 1.00 93.44 426 LEU A C 1
ATOM 3322 O O . LEU A 1 426 ? -3.528 6.509 4.792 1.00 93.44 426 LEU A O 1
ATOM 3326 N N . GLN A 1 427 ? -5.192 6.156 3.319 1.00 90.88 427 GLN A N 1
ATOM 3327 C CA . GLN A 1 427 ? -5.626 7.552 3.210 1.00 90.88 427 GLN A CA 1
ATOM 3328 C C . GLN A 1 427 ? -7.144 7.648 3.015 1.00 90.88 427 GLN A C 1
ATOM 3330 O O . GLN A 1 427 ? -7.704 7.019 2.118 1.00 90.88 427 GLN A O 1
ATOM 3335 N N . SER A 1 428 ? -7.803 8.520 3.783 1.00 90.25 428 SER A N 1
ATOM 3336 C CA . SER A 1 428 ? -9.241 8.795 3.635 1.00 90.25 428 SER A CA 1
ATOM 3337 C C . SER A 1 428 ? -9.611 9.301 2.241 1.00 90.25 428 SER A C 1
ATOM 3339 O O . SER A 1 428 ? -10.671 8.971 1.719 1.00 90.25 428 SER A O 1
ATOM 3341 N N . SER A 1 429 ? -8.722 10.051 1.587 1.00 86.44 429 SER A N 1
ATOM 3342 C CA . SER A 1 429 ? -8.928 10.520 0.216 1.00 86.44 429 SER A CA 1
ATOM 3343 C C . SER A 1 429 ? -9.030 9.385 -0.805 1.00 86.44 429 SER A C 1
ATOM 3345 O O . SER A 1 429 ? -9.828 9.509 -1.728 1.00 86.44 429 SER A O 1
ATOM 3347 N N . ARG A 1 430 ? -8.265 8.295 -0.643 1.00 89.50 430 ARG A N 1
ATOM 3348 C CA . ARG A 1 430 ? -8.312 7.129 -1.542 1.00 89.50 430 ARG A CA 1
ATOM 3349 C C . ARG A 1 430 ? -9.583 6.305 -1.330 1.00 89.50 430 ARG A C 1
ATOM 3351 O O . ARG A 1 430 ? -10.202 5.918 -2.315 1.00 89.50 430 ARG A O 1
ATOM 3358 N N . TRP A 1 431 ? -10.002 6.109 -0.074 1.00 88.06 431 TRP A N 1
ATOM 3359 C CA . TRP A 1 431 ? -11.298 5.494 0.257 1.00 88.06 431 TRP A CA 1
ATOM 3360 C C . TRP A 1 431 ? -12.437 6.253 -0.407 1.00 88.06 431 TRP A C 1
ATOM 3362 O O . TRP A 1 431 ? -13.273 5.685 -1.096 1.00 88.06 431 TRP A O 1
ATOM 3372 N N . ARG A 1 432 ? -12.415 7.572 -0.243 1.00 83.69 432 ARG A N 1
ATOM 3373 C CA . ARG A 1 432 ? -13.448 8.461 -0.746 1.00 83.69 432 ARG A CA 1
ATOM 3374 C C . ARG A 1 432 ? -13.501 8.517 -2.274 1.00 83.69 432 ARG A C 1
ATOM 3376 O O . ARG A 1 432 ? -14.593 8.586 -2.825 1.00 83.69 432 ARG A O 1
ATOM 3383 N N . GLU A 1 433 ? -12.350 8.490 -2.944 1.00 82.00 433 GLU A N 1
ATOM 3384 C CA . GLU A 1 433 ? -12.278 8.382 -4.406 1.00 82.00 433 GLU A CA 1
ATOM 3385 C C . GLU A 1 433 ? -12.826 7.038 -4.899 1.00 82.00 433 GLU A C 1
ATOM 3387 O O . GLU A 1 433 ? -13.613 7.004 -5.839 1.00 82.00 433 GLU A O 1
ATOM 3392 N N . MET A 1 434 ? -12.446 5.935 -4.248 1.00 85.31 434 MET A N 1
ATOM 3393 C CA . MET A 1 434 ? -12.933 4.599 -4.594 1.00 85.31 434 MET A CA 1
ATOM 3394 C C . MET A 1 434 ? -14.462 4.530 -4.493 1.00 85.31 434 MET A C 1
ATOM 3396 O O . MET A 1 434 ? -15.113 4.232 -5.495 1.00 85.31 434 MET A O 1
ATOM 3400 N N . THR A 1 435 ? -15.052 4.933 -3.358 1.00 78.38 435 THR A N 1
ATOM 3401 C CA . THR A 1 435 ? -16.516 4.914 -3.213 1.00 78.38 435 THR A CA 1
ATOM 3402 C C . THR A 1 435 ? -17.187 5.883 -4.184 1.00 78.38 435 THR A C 1
ATOM 3404 O O . THR A 1 435 ? -18.275 5.604 -4.684 1.00 78.38 435 THR A O 1
ATOM 3407 N N . SER A 1 436 ? -16.552 7.029 -4.470 1.00 74.25 436 SER A N 1
ATOM 3408 C CA . SER A 1 436 ? -17.048 7.962 -5.486 1.00 74.25 436 SER A CA 1
ATOM 3409 C C . SER A 1 436 ? -17.193 7.272 -6.832 1.00 74.25 436 SER A C 1
ATOM 3411 O O . SER A 1 436 ? -18.254 7.354 -7.436 1.00 74.25 436 SER A O 1
ATOM 3413 N N . ASN A 1 437 ? -16.152 6.570 -7.280 1.00 72.88 437 ASN A N 1
ATOM 3414 C CA . ASN A 1 437 ? -16.147 5.889 -8.570 1.00 72.88 437 ASN A CA 1
ATOM 3415 C C . ASN A 1 437 ? -17.183 4.762 -8.619 1.00 72.88 437 ASN A C 1
ATOM 3417 O O . ASN A 1 437 ? -17.921 4.662 -9.599 1.00 72.88 437 ASN A O 1
ATOM 3421 N N . GLN A 1 438 ? -17.305 3.978 -7.544 1.00 71.38 438 GLN A N 1
ATOM 3422 C CA . GLN A 1 438 ? -18.330 2.938 -7.428 1.00 71.38 438 GLN A CA 1
ATOM 3423 C C . GLN A 1 438 ? -19.743 3.528 -7.532 1.00 71.38 438 GLN A C 1
ATOM 3425 O O . GLN A 1 438 ? -20.519 3.123 -8.394 1.00 71.38 438 GLN A O 1
ATOM 3430 N N . VAL A 1 439 ? -20.072 4.548 -6.733 1.00 67.50 439 VAL A N 1
ATOM 3431 C CA . VAL A 1 439 ? -21.411 5.163 -6.760 1.00 67.50 439 VAL A CA 1
ATOM 3432 C C . VAL A 1 439 ? -21.668 5.916 -8.059 1.00 67.50 439 VAL A C 1
ATOM 3434 O O . VAL A 1 439 ? -22.780 5.868 -8.580 1.00 67.50 439 VAL A O 1
ATOM 3437 N N . TYR A 1 440 ? -20.659 6.585 -8.613 1.00 65.88 440 TYR A N 1
ATOM 3438 C CA . TYR A 1 440 ? -20.776 7.262 -9.900 1.00 65.88 440 TYR A CA 1
ATOM 3439 C C . TYR A 1 440 ? -21.110 6.268 -11.018 1.00 65.88 440 TYR A C 1
ATOM 3441 O O . TYR A 1 440 ? -21.951 6.573 -11.859 1.00 65.88 440 TYR A O 1
ATOM 3449 N N . SER A 1 441 ? -20.518 5.067 -11.003 1.00 61.28 441 SER A N 1
ATOM 3450 C CA . SER A 1 441 ? -20.808 4.029 -12.001 1.00 61.28 441 SER A CA 1
ATOM 3451 C C . SER A 1 441 ? -22.266 3.546 -11.978 1.00 61.28 441 SER A C 1
ATOM 3453 O O . SER A 1 441 ? -22.803 3.188 -13.022 1.00 61.28 441 SER A O 1
ATOM 3455 N N . VAL A 1 442 ? -22.921 3.594 -10.812 1.00 59.94 442 VAL A N 1
ATOM 3456 C CA . VAL A 1 442 ? -24.304 3.125 -10.618 1.00 59.94 442 VAL A CA 1
ATOM 3457 C C . VAL A 1 442 ? -25.325 4.257 -10.768 1.00 59.94 442 VAL A C 1
ATOM 3459 O O . VAL A 1 442 ? -26.356 4.097 -11.413 1.00 59.94 442 VAL A O 1
ATOM 3462 N N . SER A 1 443 ? -25.056 5.408 -10.149 1.00 55.84 443 SER A N 1
ATOM 3463 C CA . SER A 1 443 ? -26.023 6.496 -9.922 1.00 55.84 443 SER A CA 1
ATOM 3464 C C . SER A 1 443 ? -25.562 7.858 -10.464 1.00 55.84 443 SER A C 1
ATOM 3466 O O . SER A 1 443 ? -26.186 8.890 -10.195 1.00 55.84 443 SER A O 1
ATOM 3468 N N . GLY A 1 444 ? -24.455 7.891 -11.211 1.00 59.00 444 GLY A N 1
ATOM 3469 C CA . GLY A 1 444 ? -23.904 9.095 -11.827 1.00 59.00 444 GLY A CA 1
ATOM 3470 C C . GLY A 1 444 ? -23.473 10.178 -10.831 1.00 59.00 444 GLY A C 1
ATOM 3471 O O . GLY A 1 444 ? -23.318 9.958 -9.625 1.00 59.00 444 GLY A O 1
ATOM 3472 N N . ALA A 1 445 ? -23.300 11.399 -11.347 1.00 62.03 445 ALA A N 1
ATOM 3473 C CA . ALA A 1 445 ? -22.833 12.543 -10.563 1.00 62.03 445 ALA A CA 1
ATOM 3474 C C . ALA A 1 445 ? -23.771 12.902 -9.396 1.00 62.03 445 ALA A C 1
ATOM 3476 O O . ALA A 1 445 ? -23.294 13.309 -8.340 1.00 62.03 445 ALA A O 1
ATOM 3477 N N . GLY A 1 446 ? -25.087 12.713 -9.559 1.00 56.44 446 GLY A N 1
ATOM 3478 C CA . GLY A 1 446 ? -26.079 12.965 -8.509 1.00 56.44 446 GLY A CA 1
ATOM 3479 C C . GLY A 1 446 ? -25.932 12.016 -7.316 1.00 56.44 446 GLY A C 1
ATOM 3480 O O . GLY A 1 446 ? -25.942 12.468 -6.170 1.00 56.44 446 GLY A O 1
ATOM 3481 N N . GLY A 1 447 ? -25.701 10.722 -7.570 1.00 63.22 447 GLY A N 1
ATOM 3482 C CA . GLY A 1 447 ? -25.409 9.746 -6.518 1.00 63.22 447 GLY A CA 1
ATOM 3483 C C . GLY A 1 447 ? -24.115 10.072 -5.771 1.00 63.22 447 GLY A C 1
ATOM 3484 O O . GLY A 1 447 ? -24.105 10.137 -4.541 1.00 63.22 447 GLY A O 1
ATOM 3485 N N . ALA A 1 448 ? -23.038 10.374 -6.506 1.00 60.69 448 ALA A N 1
ATOM 3486 C CA . ALA A 1 448 ? -21.763 10.774 -5.909 1.00 60.69 448 ALA A CA 1
ATOM 3487 C C . ALA A 1 448 ? -21.890 12.080 -5.103 1.00 60.69 448 ALA A C 1
ATOM 3489 O O . ALA A 1 448 ? -21.338 12.194 -4.009 1.00 60.69 448 ALA A O 1
ATOM 3490 N N . GLN A 1 449 ? -22.659 13.056 -5.595 1.00 64.50 449 GLN A N 1
ATOM 3491 C CA . GLN A 1 449 ? -22.941 14.300 -4.884 1.00 64.50 449 GLN A CA 1
ATOM 3492 C C . GLN A 1 449 ? -23.699 14.048 -3.576 1.00 64.50 449 GLN A C 1
ATOM 3494 O O . GLN A 1 449 ? -23.339 14.636 -2.554 1.00 64.50 449 GLN A O 1
ATOM 3499 N N . SER A 1 450 ? -24.710 13.174 -3.601 1.00 65.81 450 SER A N 1
ATOM 3500 C CA . SER A 1 450 ? -25.502 12.808 -2.424 1.00 65.81 450 SER A CA 1
ATOM 3501 C C . SER A 1 450 ? -24.666 12.070 -1.380 1.00 65.81 450 SER A C 1
ATOM 3503 O O . SER A 1 450 ? -24.733 12.411 -0.204 1.00 65.81 450 SER A O 1
ATOM 3505 N N . LEU A 1 451 ? -23.843 11.102 -1.797 1.00 71.56 451 LEU A N 1
ATOM 3506 C CA . LEU A 1 451 ? -22.959 10.362 -0.893 1.00 71.56 451 LEU A CA 1
ATOM 3507 C C . LEU A 1 451 ? -21.914 11.290 -0.262 1.00 71.56 451 LEU A C 1
ATOM 3509 O O . LEU A 1 451 ? -21.746 11.351 0.953 1.00 71.56 451 LEU A O 1
ATOM 3513 N N . LEU A 1 452 ? -21.182 12.013 -1.108 1.00 70.06 452 LEU A N 1
ATOM 3514 C CA . LEU A 1 452 ? -20.000 12.766 -0.700 1.00 70.06 452 LEU A CA 1
ATOM 3515 C C . LEU A 1 452 ? -20.325 14.148 -0.140 1.00 70.06 452 LEU A C 1
ATOM 3517 O O . LEU A 1 452 ? -19.401 14.825 0.328 1.00 70.06 452 LEU A O 1
ATOM 3521 N N . GLN A 1 453 ? -21.583 14.581 -0.272 1.00 66.81 453 GLN A N 1
ATOM 3522 C CA . GLN A 1 453 ? -22.109 15.887 0.122 1.00 66.81 453 GLN A CA 1
ATOM 3523 C C . GLN A 1 453 ? -21.177 17.030 -0.279 1.00 66.81 453 GLN A C 1
ATOM 3525 O O . GLN A 1 453 ? -20.880 17.936 0.501 1.00 66.81 453 GLN A O 1
ATOM 3530 N N . ASN A 1 454 ? -20.679 17.001 -1.510 1.00 66.94 454 ASN A N 1
ATOM 3531 C CA . ASN A 1 454 ? -19.870 18.074 -2.079 1.00 66.94 454 ASN A CA 1
ATOM 3532 C C . ASN A 1 454 ? -20.682 18.884 -3.097 1.00 66.94 454 ASN A C 1
ATOM 3534 O O . ASN A 1 454 ? -21.767 18.489 -3.505 1.00 66.94 454 ASN A O 1
ATOM 3538 N N . LEU A 1 455 ? -20.162 20.045 -3.500 1.00 63.16 455 LEU A N 1
ATOM 3539 C CA . LEU A 1 455 ? -20.715 20.771 -4.646 1.00 63.16 455 LEU A CA 1
ATOM 3540 C C . LEU A 1 455 ? -20.414 19.994 -5.932 1.00 63.16 455 LEU A C 1
ATOM 3542 O O . LEU A 1 455 ? -19.330 19.420 -6.040 1.00 63.16 455 LEU A O 1
ATOM 3546 N N . LEU A 1 456 ? -21.317 20.042 -6.915 1.00 58.59 456 LEU A N 1
ATOM 3547 C CA . LEU A 1 456 ? -21.140 19.368 -8.208 1.00 58.59 456 LEU A CA 1
ATOM 3548 C C . LEU A 1 456 ? -19.805 19.748 -8.872 1.00 58.59 456 LEU A C 1
ATOM 3550 O O . LEU A 1 456 ? -19.023 18.875 -9.209 1.00 58.59 456 LEU A O 1
ATOM 3554 N N . GLN A 1 457 ? -19.442 21.035 -8.865 1.00 58.66 457 GLN A N 1
ATOM 3555 C CA . GLN A 1 457 ? -18.142 21.509 -9.364 1.00 58.66 457 GLN A CA 1
ATOM 3556 C C . GLN A 1 457 ? -16.934 20.850 -8.667 1.00 58.66 457 GLN A C 1
ATOM 3558 O O . GLN A 1 457 ? -15.875 20.669 -9.261 1.00 58.66 457 GLN A O 1
ATOM 3563 N N . THR A 1 458 ? -17.057 20.516 -7.379 1.00 61.19 458 THR A N 1
ATOM 3564 C CA . THR A 1 458 ? -15.999 19.808 -6.637 1.00 61.19 458 THR A CA 1
ATOM 3565 C C . THR A 1 458 ? -15.950 18.335 -7.030 1.00 61.19 458 THR A C 1
ATOM 3567 O O . THR A 1 458 ? -14.863 17.768 -7.065 1.00 61.19 458 THR A O 1
ATOM 3570 N N . ILE A 1 459 ? -17.104 17.728 -7.319 1.00 59.78 459 ILE A N 1
ATOM 3571 C CA . ILE A 1 459 ? -17.197 16.372 -7.864 1.00 59.78 459 ILE A CA 1
ATOM 3572 C C . ILE A 1 459 ? -16.539 16.338 -9.247 1.00 59.78 459 ILE A C 1
ATOM 3574 O O . ILE A 1 459 ? -15.552 15.630 -9.402 1.00 59.78 459 ILE A O 1
ATOM 3578 N N . ASP A 1 460 ? -16.946 17.214 -10.166 1.00 60.56 460 ASP A N 1
ATOM 3579 C CA . ASP A 1 460 ? -16.378 17.350 -11.518 1.00 60.56 460 ASP A CA 1
ATOM 3580 C C . ASP A 1 460 ? -14.858 17.552 -11.518 1.00 60.56 460 ASP A C 1
ATOM 3582 O O . ASP A 1 460 ? -14.137 17.004 -12.346 1.00 60.56 460 ASP A O 1
ATOM 3586 N N . LYS A 1 461 ? -14.345 18.319 -10.551 1.00 62.72 461 LYS A N 1
ATOM 3587 C CA . LYS A 1 461 ? -12.916 18.628 -10.456 1.00 62.72 461 LYS A CA 1
ATOM 3588 C C . LYS A 1 461 ? -12.070 17.522 -9.820 1.00 62.72 461 LYS A C 1
ATOM 3590 O O . LYS A 1 461 ? -10.891 17.405 -10.144 1.00 62.72 461 LYS A O 1
ATOM 3595 N N . HIS A 1 462 ? -12.610 16.794 -8.843 1.00 60.25 462 HIS A N 1
ATOM 3596 C CA . HIS A 1 462 ? -11.796 15.953 -7.956 1.00 60.25 462 HIS A CA 1
ATOM 3597 C C . HIS A 1 462 ? -12.195 14.482 -7.896 1.00 60.25 462 HIS A C 1
ATOM 3599 O O . HIS A 1 462 ? -11.379 13.720 -7.401 1.00 60.25 462 HIS A O 1
ATOM 3605 N N . TYR A 1 463 ? -13.403 14.117 -8.328 1.00 56.88 463 TYR A N 1
ATOM 3606 C CA . TYR A 1 463 ? -14.020 12.817 -8.031 1.00 56.88 463 TYR A CA 1
ATOM 3607 C C . TYR A 1 463 ? -14.813 12.214 -9.202 1.00 56.88 463 TYR A C 1
ATOM 3609 O O . TYR A 1 463 ? -15.176 11.042 -9.162 1.00 56.88 463 TYR A O 1
ATOM 3617 N N . ALA A 1 464 ? -15.142 13.011 -10.220 1.00 52.12 464 ALA A N 1
ATOM 3618 C CA . ALA A 1 464 ? -15.822 12.563 -11.426 1.00 52.12 464 ALA A CA 1
ATOM 3619 C C . ALA A 1 464 ? -1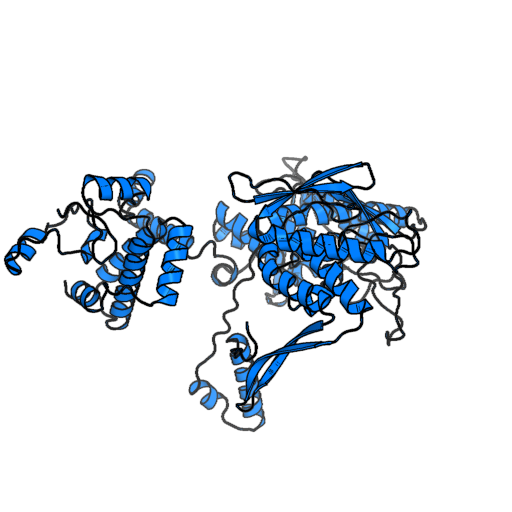4.796 12.417 -12.530 1.00 52.12 464 ALA A C 1
ATOM 3621 O O . ALA A 1 464 ? -14.720 13.240 -13.432 1.00 52.12 464 ALA A O 1
ATOM 3622 N N . ASN A 1 465 ? -13.988 11.371 -12.430 1.00 50.97 465 ASN A N 1
ATOM 3623 C CA . ASN A 1 465 ? -13.338 10.818 -13.595 1.00 50.97 465 ASN A CA 1
ATOM 3624 C C . ASN A 1 465 ? -13.201 9.303 -13.397 1.00 50.97 465 ASN A C 1
ATOM 3626 O O . ASN A 1 465 ? -12.182 8.824 -12.905 1.00 50.97 465 ASN A O 1
ATOM 3630 N N . GLY A 1 466 ? -14.170 8.537 -13.921 1.00 49.19 466 GLY A N 1
ATOM 3631 C CA . GLY A 1 466 ? -13.816 7.280 -14.600 1.00 49.19 466 GLY A CA 1
ATOM 3632 C C . GLY A 1 466 ? -12.732 7.541 -15.660 1.00 49.19 466 GLY A C 1
ATOM 3633 O O . GLY A 1 466 ? -12.327 8.692 -15.833 1.00 49.19 466 GLY A O 1
ATOM 3634 N N . ASP A 1 467 ? -12.250 6.527 -16.384 1.00 42.94 467 ASP A N 1
ATOM 3635 C CA . ASP A 1 467 ? -11.242 6.755 -17.434 1.00 42.94 467 ASP A CA 1
ATOM 3636 C C . ASP A 1 467 ? -11.640 7.988 -18.283 1.00 42.94 467 ASP A C 1
ATOM 3638 O O . ASP A 1 467 ? -12.718 7.978 -18.891 1.00 42.94 467 ASP A O 1
ATOM 3642 N N . PRO A 1 468 ? -10.842 9.080 -18.286 1.00 41.91 468 PRO A N 1
ATOM 3643 C CA . PRO A 1 468 ? -11.200 10.321 -18.971 1.00 41.91 468 PRO A CA 1
ATOM 3644 C C . PRO A 1 468 ? -11.521 10.111 -20.453 1.00 41.91 468 PRO A C 1
ATOM 3646 O O . PRO A 1 468 ? -12.209 10.934 -21.059 1.00 41.91 468 PRO A O 1
ATOM 3649 N N . ARG A 1 469 ? -11.031 9.009 -21.033 1.00 40.41 469 ARG A N 1
ATOM 3650 C CA . ARG A 1 469 ? -11.357 8.532 -22.372 1.00 40.41 469 ARG A CA 1
ATOM 3651 C C . ARG A 1 469 ? -12.772 7.954 -22.427 1.00 40.41 469 ARG A C 1
ATOM 3653 O O . ARG A 1 469 ? -13.592 8.452 -23.190 1.00 40.41 469 ARG A O 1
ATOM 3660 N N . LEU A 1 470 ? -13.103 6.996 -21.556 1.00 39.94 470 LEU A N 1
ATOM 3661 C CA . LEU A 1 470 ? -14.442 6.392 -21.482 1.00 39.94 470 LEU A CA 1
ATOM 3662 C C . LEU A 1 470 ? -15.528 7.423 -21.154 1.00 39.94 470 LEU A C 1
ATOM 3664 O O . LEU A 1 470 ? -16.587 7.401 -21.773 1.00 39.94 470 LEU A O 1
ATOM 3668 N N . ASN A 1 471 ? -15.264 8.376 -20.260 1.00 44.34 471 ASN A N 1
ATOM 3669 C CA . ASN A 1 471 ? -16.257 9.394 -19.906 1.00 44.34 471 ASN A CA 1
ATOM 3670 C C . ASN A 1 471 ? -16.574 10.322 -21.082 1.00 44.34 471 ASN A C 1
ATOM 3672 O O . ASN A 1 471 ? -17.731 10.674 -21.288 1.00 44.34 471 ASN A O 1
ATOM 3676 N N . LYS A 1 472 ? -15.569 10.703 -21.883 1.00 42.16 472 LYS A N 1
ATOM 3677 C CA . LYS A 1 472 ? -15.788 11.517 -23.089 1.00 42.16 472 LYS A CA 1
ATOM 3678 C C . LYS A 1 472 ? -16.609 10.767 -24.134 1.00 42.16 472 LYS A C 1
ATOM 3680 O O . LYS A 1 472 ? -17.501 11.366 -24.731 1.00 42.16 472 LYS A O 1
ATOM 3685 N N . ILE A 1 473 ? -16.354 9.468 -24.304 1.00 42.47 473 ILE A N 1
ATOM 3686 C CA . ILE A 1 473 ? -17.123 8.594 -25.200 1.00 42.47 473 ILE A CA 1
ATOM 3687 C C . ILE A 1 473 ? -18.576 8.485 -24.725 1.00 42.47 473 ILE A C 1
ATOM 3689 O 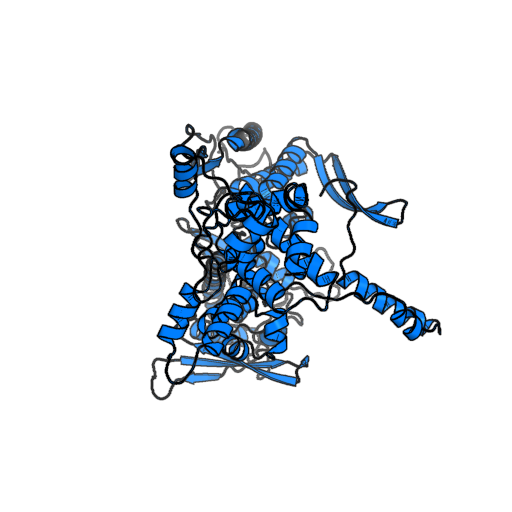O . ILE A 1 473 ? -19.488 8.742 -25.506 1.00 42.47 473 ILE A O 1
ATOM 3693 N N . ILE A 1 474 ? -18.793 8.177 -23.443 1.00 43.59 474 ILE A N 1
ATOM 3694 C CA . ILE A 1 474 ? -20.128 8.010 -22.849 1.00 43.59 474 ILE A CA 1
ATOM 3695 C C . ILE A 1 474 ? -20.925 9.321 -22.918 1.00 43.59 474 ILE A C 1
ATOM 3697 O O . ILE A 1 474 ? -22.092 9.308 -23.301 1.00 43.59 474 ILE A O 1
ATOM 3701 N N . ILE A 1 475 ? -20.305 10.466 -22.610 1.00 45.47 475 ILE A N 1
ATOM 3702 C CA . ILE A 1 475 ? -20.961 11.783 -22.680 1.00 45.47 475 ILE A CA 1
ATOM 3703 C C . ILE A 1 475 ? -21.303 12.150 -24.129 1.00 45.47 475 ILE A C 1
ATOM 3705 O O . ILE A 1 475 ? -22.405 12.624 -24.397 1.00 45.47 475 ILE A O 1
ATOM 3709 N N . SER A 1 476 ? -20.394 11.900 -25.077 1.00 43.66 476 SER A N 1
ATOM 3710 C CA . SER A 1 476 ? -20.639 12.143 -26.504 1.00 43.66 476 SER A CA 1
ATOM 3711 C C . SER A 1 476 ? -21.761 11.256 -27.056 1.00 43.66 476 SER A C 1
ATOM 3713 O O . SER A 1 476 ? -22.610 11.735 -27.807 1.00 43.66 476 SER A O 1
ATOM 3715 N N . GLN A 1 477 ? -21.799 9.984 -26.652 1.00 45.22 477 GLN A N 1
ATOM 3716 C CA . GLN A 1 477 ? -22.860 9.033 -26.989 1.00 45.22 477 GLN A CA 1
ATOM 3717 C C . GLN A 1 477 ? -24.209 9.468 -26.415 1.00 45.22 477 GLN A C 1
ATOM 3719 O O . GLN A 1 477 ? -25.201 9.513 -27.138 1.00 45.22 477 GLN A O 1
ATOM 3724 N N . ALA A 1 478 ? -24.242 9.845 -25.137 1.00 42.16 478 ALA A N 1
ATOM 3725 C CA . ALA A 1 478 ? -25.457 10.290 -24.467 1.00 42.16 478 ALA A CA 1
ATOM 3726 C C . ALA A 1 478 ? -26.023 11.585 -25.078 1.00 42.16 478 ALA A C 1
ATOM 3728 O O . ALA A 1 478 ? -27.232 11.681 -25.275 1.00 42.16 478 ALA A O 1
ATOM 3729 N N . LEU A 1 479 ? -25.170 12.553 -25.434 1.00 46.19 479 LEU A N 1
ATOM 3730 C CA . LEU A 1 479 ? -25.583 13.786 -26.119 1.00 46.19 479 LEU A CA 1
ATOM 3731 C C . LEU A 1 479 ? -26.209 13.508 -27.492 1.00 46.19 479 LEU A C 1
ATOM 3733 O O . LEU A 1 479 ? -27.244 14.083 -27.810 1.00 46.19 479 LEU A O 1
ATOM 3737 N N . GLN A 1 480 ? -25.638 12.585 -28.269 1.00 48.31 480 GLN A N 1
ATOM 3738 C CA . GLN A 1 480 ? -26.182 12.202 -29.577 1.00 48.31 480 GLN A CA 1
ATOM 3739 C C . GLN A 1 480 ? -27.511 11.446 -29.463 1.00 48.31 480 GLN A C 1
ATOM 3741 O O . GLN A 1 480 ? -28.395 11.647 -30.291 1.00 48.31 480 GLN A O 1
ATOM 3746 N N . VAL A 1 481 ? -27.681 10.609 -28.431 1.00 49.94 481 VAL A N 1
ATOM 3747 C CA . VAL A 1 481 ? -28.981 9.976 -28.143 1.00 49.94 481 VAL A CA 1
ATOM 3748 C C . VAL A 1 481 ? -30.012 11.043 -27.772 1.00 49.94 481 VAL A C 1
ATOM 3750 O O . VAL A 1 481 ? -31.141 10.971 -28.242 1.00 49.94 481 VAL A O 1
ATOM 3753 N N . MET A 1 482 ? -29.632 12.059 -26.987 1.00 51.31 482 MET A N 1
ATOM 3754 C CA . MET A 1 482 ? -30.523 13.175 -26.648 1.00 51.31 482 MET A CA 1
ATOM 3755 C C . MET A 1 482 ? -30.900 14.055 -27.842 1.00 51.31 482 MET A C 1
ATOM 3757 O O . MET A 1 482 ? -32.037 14.505 -27.903 1.00 51.31 482 MET A O 1
ATOM 3761 N N . GLU A 1 483 ? -30.000 14.277 -28.799 1.00 53.06 483 GLU A N 1
ATOM 3762 C CA . GLU A 1 483 ? -30.325 15.004 -30.038 1.00 53.06 483 GLU A CA 1
ATOM 3763 C C . GLU A 1 483 ? -31.283 14.239 -30.959 1.00 53.06 483 GLU A C 1
ATOM 3765 O O . GLU A 1 483 ? -32.021 14.856 -31.721 1.00 53.06 483 GLU A O 1
ATOM 3770 N N . LEU A 1 484 ? -31.270 12.906 -30.899 1.00 55.09 484 LEU A N 1
ATOM 3771 C CA . LEU A 1 484 ? -32.116 12.027 -31.714 1.00 55.09 484 LEU A CA 1
ATOM 3772 C C . LEU A 1 484 ? -33.424 11.630 -31.015 1.00 55.09 484 LEU A C 1
ATOM 3774 O O . LEU A 1 484 ? -34.222 10.885 -31.580 1.00 55.09 484 LEU A O 1
ATOM 3778 N N . LEU A 1 485 ? -33.640 12.100 -29.785 1.00 59.47 485 LEU A N 1
ATOM 3779 C CA . LEU A 1 485 ? -34.878 11.888 -29.050 1.00 59.47 485 LEU A CA 1
ATOM 3780 C C . LEU A 1 485 ? -35.944 12.886 -29.528 1.00 59.47 485 LEU A C 1
ATOM 3782 O O . LEU A 1 485 ? -35.987 14.029 -29.075 1.00 59.47 485 LEU A O 1
ATOM 3786 N N . ASP A 1 486 ? -36.837 12.426 -30.404 1.00 61.84 486 ASP A N 1
ATOM 3787 C CA . ASP A 1 486 ? -38.116 13.074 -30.717 1.00 61.84 486 ASP A CA 1
ATOM 3788 C C . ASP A 1 486 ? -39.311 12.125 -30.468 1.00 61.84 486 ASP A C 1
ATOM 3790 O O . ASP A 1 486 ? -39.126 10.965 -30.078 1.00 61.84 486 ASP A O 1
ATOM 3794 N N . GLU A 1 487 ? -40.542 12.637 -30.623 1.00 50.72 487 GLU A N 1
ATOM 3795 C CA . GLU A 1 487 ? -41.788 11.891 -30.351 1.00 50.72 487 GLU A CA 1
ATOM 3796 C C . GLU A 1 487 ? -41.925 10.605 -31.193 1.00 50.72 487 GLU A C 1
ATOM 3798 O O . GLU A 1 487 ? -42.592 9.670 -30.746 1.00 50.72 487 GLU A O 1
ATOM 3803 N N . ASP A 1 488 ? -41.258 10.525 -32.351 1.00 55.22 488 ASP A N 1
ATOM 3804 C CA . ASP A 1 488 ? -41.363 9.410 -33.301 1.00 55.22 488 ASP A CA 1
ATOM 3805 C C . ASP A 1 488 ? -40.214 8.390 -33.179 1.00 55.22 488 ASP A C 1
ATOM 3807 O O . ASP A 1 488 ? -40.391 7.218 -33.520 1.00 55.22 488 ASP A O 1
ATOM 3811 N N . THR A 1 489 ? -39.038 8.798 -32.689 1.00 62.72 489 THR A N 1
ATOM 3812 C CA . THR A 1 489 ? -37.837 7.946 -32.692 1.00 62.72 489 THR A CA 1
ATOM 3813 C C . THR A 1 489 ? -37.732 7.096 -31.422 1.00 62.72 489 THR A C 1
ATOM 3815 O O . THR A 1 489 ? -37.387 5.924 -31.500 1.00 62.72 489 THR A O 1
ATOM 3818 N N . GLY A 1 490 ? -38.109 7.599 -30.245 1.00 69.81 490 GLY A N 1
ATOM 3819 C CA . GLY A 1 490 ? -38.046 6.822 -28.998 1.00 69.81 490 GLY A CA 1
ATOM 3820 C C . GLY A 1 490 ? -36.622 6.397 -28.574 1.00 69.81 490 GLY A C 1
ATOM 3821 O O . GLY A 1 490 ? -35.672 6.346 -29.354 1.00 69.81 490 GLY A O 1
ATOM 3822 N N . LEU A 1 491 ? -36.441 6.097 -27.284 1.00 57.09 491 LEU A N 1
ATOM 3823 C CA . LEU A 1 491 ? -35.104 5.932 -26.692 1.00 57.09 491 LEU A CA 1
ATOM 3824 C C . LEU A 1 491 ? -34.300 4.753 -27.266 1.00 57.09 491 LEU A C 1
ATOM 3826 O O . LEU A 1 491 ? -33.097 4.885 -27.479 1.00 57.09 491 LEU A O 1
ATOM 3830 N N . GLU A 1 492 ? -34.935 3.604 -27.499 1.00 59.66 492 GLU A N 1
ATOM 3831 C CA . GLU A 1 492 ? -34.224 2.398 -27.950 1.00 59.66 492 GLU A CA 1
ATOM 3832 C C . GLU A 1 492 ? -33.788 2.491 -29.417 1.00 59.66 492 GLU A C 1
ATOM 3834 O O . GLU A 1 492 ? -32.650 2.152 -29.732 1.00 59.66 492 GLU A O 1
ATOM 3839 N N . LEU A 1 493 ? -34.613 3.065 -30.298 1.00 64.81 493 LEU A N 1
ATOM 3840 C CA . LEU A 1 493 ? -34.215 3.298 -31.688 1.00 64.81 493 LEU A CA 1
ATOM 3841 C C . LEU A 1 493 ? -33.143 4.394 -31.782 1.00 64.81 493 LEU A C 1
ATOM 3843 O O . LEU A 1 493 ? -32.209 4.264 -32.565 1.00 64.81 493 LEU A O 1
ATOM 3847 N N . ALA A 1 494 ? -33.215 5.446 -30.954 1.00 56.31 494 ALA A N 1
ATOM 3848 C CA . ALA A 1 494 ? -32.170 6.468 -30.883 1.00 56.31 494 ALA A CA 1
ATOM 3849 C C . ALA A 1 494 ? -30.821 5.868 -30.443 1.00 56.31 494 ALA A C 1
ATOM 3851 O O . ALA A 1 494 ? -29.788 6.180 -31.035 1.00 56.31 494 ALA A O 1
ATOM 3852 N N . LYS A 1 495 ? -30.818 4.947 -29.467 1.00 48.44 495 LYS A N 1
ATOM 3853 C CA . LYS A 1 495 ? -29.618 4.185 -29.080 1.00 48.44 495 LYS A CA 1
ATOM 3854 C C . LYS A 1 495 ? -29.095 3.312 -3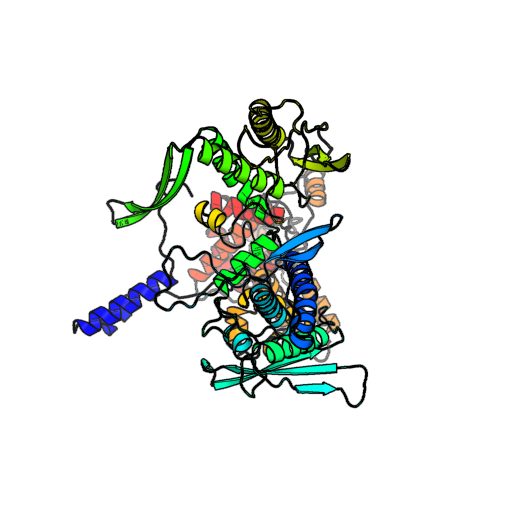0.221 1.00 48.44 495 LYS A C 1
ATOM 3856 O O . LYS A 1 495 ? -27.890 3.314 -30.455 1.00 48.44 495 LYS A O 1
ATOM 3861 N N . GLU A 1 496 ? -29.964 2.608 -30.947 1.00 58.38 496 GLU A N 1
ATOM 3862 C CA . GLU A 1 496 ? -29.573 1.789 -32.107 1.00 58.38 496 GLU A CA 1
ATOM 3863 C C . GLU A 1 496 ? -29.000 2.638 -33.252 1.00 58.38 496 GLU A C 1
ATOM 3865 O O . GLU A 1 496 ? -27.974 2.280 -33.831 1.00 58.38 496 GLU A O 1
ATOM 3870 N N . ILE A 1 497 ? -29.601 3.796 -33.540 1.00 61.88 497 ILE A N 1
ATOM 3871 C CA . ILE A 1 497 ? -29.114 4.754 -34.542 1.00 61.88 497 ILE A CA 1
ATOM 3872 C C . ILE A 1 497 ? -27.745 5.299 -34.133 1.00 61.88 497 ILE A C 1
ATOM 3874 O O . ILE A 1 497 ? -26.834 5.340 -34.958 1.00 61.88 497 ILE A O 1
ATOM 3878 N N . VAL A 1 498 ? -27.567 5.686 -32.867 1.00 56.91 498 VAL A N 1
ATOM 3879 C CA . VAL A 1 498 ? -26.282 6.176 -32.347 1.00 56.91 498 VAL A CA 1
ATOM 3880 C C . VAL A 1 498 ? -25.222 5.075 -32.370 1.00 56.91 498 VAL A C 1
ATOM 3882 O O . VAL A 1 498 ? -24.105 5.329 -32.813 1.00 56.91 498 VAL A O 1
ATOM 3885 N N . ALA A 1 499 ? -25.567 3.843 -31.995 1.00 52.91 499 ALA A N 1
ATOM 3886 C CA . ALA A 1 499 ? -24.668 2.692 -32.066 1.00 52.91 499 ALA A CA 1
ATOM 3887 C C . ALA A 1 499 ? -24.272 2.338 -33.513 1.00 52.91 499 ALA A C 1
ATOM 3889 O O . ALA A 1 499 ? -23.121 1.998 -33.766 1.00 52.91 499 ALA A O 1
ATOM 3890 N N . ALA A 1 500 ? -25.189 2.469 -34.478 1.00 58.56 500 ALA A N 1
ATOM 3891 C CA . ALA A 1 500 ? -24.907 2.270 -35.902 1.00 58.56 500 ALA A CA 1
ATOM 3892 C C . ALA A 1 500 ? -24.103 3.427 -36.529 1.00 58.56 500 ALA A C 1
ATOM 3894 O O . ALA A 1 500 ? -23.402 3.231 -37.524 1.00 58.56 500 ALA A O 1
ATOM 3895 N N . LYS A 1 501 ? -24.213 4.635 -35.964 1.00 54.16 501 LYS A N 1
ATOM 3896 C CA . LYS A 1 501 ? -23.533 5.860 -36.412 1.00 54.16 501 LYS A CA 1
ATOM 3897 C C . LYS A 1 501 ? -22.127 6.004 -35.818 1.00 54.16 501 LYS A C 1
ATOM 3899 O O . LYS A 1 501 ? -21.272 6.639 -36.434 1.00 54.16 501 LYS A O 1
ATOM 3904 N N . LEU A 1 502 ? -21.874 5.422 -34.646 1.00 54.62 502 LEU A N 1
ATOM 3905 C CA . LEU A 1 502 ? -20.605 5.539 -33.937 1.00 54.62 502 LEU A CA 1
ATOM 3906 C C . LEU A 1 502 ? -19.674 4.361 -34.211 1.00 54.62 502 LEU A C 1
ATOM 3908 O O . LEU A 1 502 ? -19.776 3.296 -33.613 1.00 54.62 502 LEU A O 1
ATOM 3912 N N . GLY A 1 503 ? -18.690 4.626 -35.066 1.00 59.41 503 GLY A N 1
ATOM 3913 C CA . GLY A 1 503 ? -17.481 3.824 -35.189 1.00 59.41 503 GLY A CA 1
ATOM 3914 C C . GLY A 1 503 ? -17.258 3.293 -36.596 1.00 59.41 503 GLY A C 1
ATOM 3915 O O . GLY A 1 503 ? -18.095 2.609 -37.186 1.00 59.41 503 GLY A O 1
ATOM 3916 N N . ILE A 1 504 ? -16.062 3.548 -37.123 1.00 67.06 504 ILE A N 1
ATOM 3917 C CA . ILE A 1 504 ? -15.540 2.748 -38.224 1.00 67.06 504 ILE A CA 1
ATOM 3918 C C . ILE A 1 504 ? -15.276 1.352 -37.646 1.00 67.06 504 ILE A C 1
ATOM 3920 O O . ILE A 1 504 ? -14.425 1.208 -36.771 1.00 67.06 504 ILE A O 1
ATOM 3924 N N . THR A 1 505 ? -15.993 0.324 -38.111 1.00 73.12 505 THR A N 1
ATOM 3925 C CA . THR A 1 505 ? -15.846 -1.043 -37.576 1.00 73.12 505 THR A CA 1
ATOM 3926 C C . THR A 1 505 ? -14.381 -1.479 -37.604 1.00 73.12 505 THR A C 1
ATOM 3928 O O . THR A 1 505 ? -13.727 -1.359 -38.644 1.00 73.12 505 THR A O 1
ATOM 3931 N N . MET A 1 506 ? -13.872 -1.999 -36.490 1.00 78.25 506 MET A N 1
ATOM 3932 C CA . MET A 1 506 ? -12.483 -2.431 -36.382 1.00 78.25 506 MET A CA 1
ATOM 3933 C C . MET A 1 506 ? -12.318 -3.896 -36.766 1.00 78.25 506 MET A C 1
ATOM 3935 O O . MET A 1 506 ? -13.086 -4.745 -36.328 1.00 78.25 506 MET A O 1
ATOM 3939 N N . LEU A 1 507 ? -11.315 -4.175 -37.592 1.00 79.62 507 LEU A N 1
ATOM 3940 C CA . LEU A 1 507 ? -10.859 -5.523 -37.892 1.00 79.62 507 LEU A CA 1
ATOM 3941 C C . LEU A 1 507 ? -9.902 -5.974 -36.797 1.00 79.62 507 LEU A C 1
ATOM 3943 O O . LEU A 1 507 ? -8.958 -5.252 -36.460 1.00 79.62 507 LEU A O 1
ATOM 3947 N N . THR A 1 508 ? -10.129 -7.184 -36.299 1.00 73.88 508 THR A N 1
ATOM 3948 C CA . THR A 1 508 ? -9.195 -7.857 -35.396 1.00 73.88 508 THR A CA 1
ATOM 3949 C C . THR A 1 508 ? -7.877 -8.166 -36.111 1.00 73.88 508 THR A C 1
ATOM 3951 O O . THR A 1 508 ? -7.807 -8.226 -37.344 1.00 73.88 508 THR A O 1
ATOM 3954 N N . HIS A 1 509 ? -6.817 -8.399 -35.335 1.00 70.75 509 HIS A N 1
ATOM 3955 C CA . HIS A 1 509 ? -5.499 -8.746 -35.867 1.00 70.75 509 HIS A CA 1
ATOM 3956 C C . HIS A 1 509 ? -5.541 -9.957 -36.823 1.00 70.75 509 HIS A C 1
ATOM 3958 O O . HIS A 1 509 ? -4.925 -9.926 -37.890 1.00 70.75 509 HIS A O 1
ATOM 3964 N N . ASP A 1 510 ? -6.307 -10.997 -36.487 1.00 67.12 510 ASP A N 1
ATOM 3965 C CA . ASP A 1 510 ? -6.375 -12.230 -37.281 1.00 67.12 510 ASP A CA 1
ATOM 3966 C C . ASP A 1 510 ? -7.160 -12.045 -38.587 1.00 67.12 510 ASP A C 1
ATOM 3968 O O . ASP A 1 510 ? -6.731 -12.511 -39.647 1.00 67.12 510 ASP A O 1
ATOM 3972 N N . GLU A 1 511 ? -8.265 -11.293 -38.552 1.00 76.19 511 GLU A N 1
ATOM 3973 C CA . GLU A 1 511 ? -9.019 -10.914 -39.754 1.00 76.19 511 GLU A CA 1
ATOM 3974 C C . GLU A 1 511 ? -8.177 -10.046 -40.692 1.00 76.19 511 GLU A C 1
ATOM 3976 O O . GLU A 1 511 ? -8.213 -10.210 -41.916 1.00 76.19 511 GLU A O 1
ATOM 3981 N N . TRP A 1 512 ? -7.394 -9.131 -40.123 1.00 83.06 512 TRP A N 1
ATOM 3982 C CA . TRP A 1 512 ? -6.506 -8.268 -40.884 1.00 83.06 512 TRP A CA 1
ATOM 3983 C C . TRP A 1 512 ? -5.361 -9.045 -41.530 1.00 83.06 512 TRP A C 1
ATOM 3985 O O . TRP A 1 512 ? -5.100 -8.876 -42.722 1.00 83.06 512 TRP A O 1
ATOM 3995 N N . LYS A 1 513 ? -4.722 -9.947 -40.781 1.00 75.19 513 LYS A N 1
ATOM 3996 C CA . LYS A 1 513 ? -3.644 -10.802 -41.286 1.00 75.19 513 LYS A CA 1
ATOM 3997 C C . LYS A 1 513 ? -4.123 -11.690 -42.435 1.00 75.19 513 LYS A C 1
ATOM 3999 O O . LYS A 1 513 ? -3.471 -11.744 -43.476 1.00 75.19 513 LYS A O 1
ATOM 4004 N N . LYS A 1 514 ? -5.311 -12.288 -42.303 1.00 80.75 514 LYS A N 1
ATOM 4005 C CA . LYS A 1 514 ? -5.940 -13.069 -43.375 1.00 80.75 514 LYS A CA 1
ATOM 4006 C C . LYS A 1 514 ? -6.159 -12.232 -44.641 1.00 80.75 514 LYS A C 1
ATOM 4008 O O . LYS A 1 514 ? -5.786 -12.653 -45.732 1.00 80.75 514 LYS A O 1
ATOM 4013 N N . LYS A 1 515 ? -6.668 -11.003 -44.508 1.00 80.00 515 LYS A N 1
ATOM 4014 C CA . LYS A 1 515 ? -6.827 -10.075 -45.644 1.00 80.00 515 LYS A CA 1
ATOM 4015 C C . LYS A 1 515 ? -5.501 -9.628 -46.263 1.00 80.00 515 LYS A C 1
ATOM 4017 O O . LYS A 1 515 ? -5.428 -9.395 -47.471 1.00 80.00 515 LYS A O 1
ATOM 4022 N N . GLN A 1 516 ? -4.438 -9.496 -45.475 1.00 79.62 516 GLN A N 1
ATOM 4023 C CA . GLN A 1 516 ? -3.107 -9.203 -46.010 1.00 79.62 516 GLN A CA 1
ATOM 4024 C C . GLN A 1 516 ? -2.556 -10.372 -46.835 1.00 79.62 516 GLN A C 1
ATOM 4026 O O . GLN A 1 516 ? -1.975 -10.143 -47.898 1.00 79.62 516 GLN A O 1
ATOM 4031 N N . GLU A 1 517 ? -2.757 -11.603 -46.368 1.00 77.31 517 GLU A N 1
ATOM 4032 C CA . GLU A 1 517 ? -2.294 -12.823 -47.033 1.00 77.31 517 GLU A CA 1
ATOM 4033 C C . GLU A 1 517 ? -3.099 -13.128 -48.309 1.00 77.31 517 GLU A C 1
ATOM 4035 O O . GLU A 1 517 ? -2.507 -13.439 -49.345 1.00 77.31 517 GLU A O 1
ATOM 4040 N N . GLU A 1 518 ? -4.426 -12.973 -48.266 1.00 80.75 518 GLU A N 1
ATOM 4041 C CA . GLU A 1 518 ? -5.336 -13.320 -49.369 1.00 80.75 518 GLU A CA 1
ATOM 4042 C C . GLU A 1 518 ? -5.478 -12.197 -50.413 1.00 80.75 518 GLU A C 1
ATOM 4044 O O . GLU A 1 518 ? -5.493 -12.463 -51.616 1.00 80.75 518 GLU A O 1
ATOM 4049 N N . GLU A 1 519 ? -5.540 -10.932 -49.984 1.00 77.06 519 GLU A N 1
ATOM 4050 C CA . GLU A 1 519 ? -5.913 -9.795 -50.845 1.00 77.06 519 GLU A CA 1
ATOM 4051 C C . GLU A 1 519 ? -4.791 -8.753 -51.001 1.00 77.06 519 GLU A C 1
ATOM 4053 O O . GLU A 1 519 ? -4.958 -7.754 -51.706 1.00 77.06 519 GLU A O 1
ATOM 4058 N N . ARG A 1 520 ? -3.634 -8.945 -50.343 1.00 77.44 520 ARG A N 1
ATOM 4059 C CA . ARG A 1 520 ? -2.565 -7.926 -50.224 1.00 77.44 520 ARG A CA 1
ATOM 4060 C C . ARG A 1 520 ? -3.103 -6.577 -49.730 1.00 77.44 520 ARG A C 1
ATOM 4062 O O . ARG A 1 520 ? -2.649 -5.515 -50.177 1.00 77.44 520 ARG A O 1
ATOM 4069 N N . ALA A 1 521 ? -4.078 -6.629 -48.822 1.00 78.94 521 ALA A N 1
ATOM 4070 C CA . ALA A 1 521 ? -4.759 -5.462 -48.281 1.00 78.94 521 ALA A CA 1
ATOM 4071 C C . ALA A 1 521 ? -3.776 -4.475 -47.623 1.00 78.94 521 ALA A C 1
ATOM 4073 O O . ALA A 1 521 ? -2.803 -4.861 -46.974 1.00 78.94 521 ALA A O 1
ATOM 4074 N N . LYS A 1 522 ? -4.029 -3.172 -47.794 1.00 81.94 522 LYS A N 1
ATOM 4075 C CA . LYS A 1 522 ? -3.231 -2.081 -47.206 1.00 81.94 522 LYS A CA 1
ATOM 4076 C C . LYS A 1 522 ? -4.135 -1.077 -46.498 1.00 81.94 522 LYS A C 1
ATOM 4078 O O . LYS A 1 522 ? -5.306 -0.933 -46.856 1.00 81.94 522 LYS A O 1
ATOM 4083 N N . THR A 1 523 ? -3.576 -0.380 -45.511 1.00 85.38 523 THR A N 1
ATOM 4084 C CA . THR A 1 523 ? -4.205 0.795 -44.898 1.00 85.38 523 THR A CA 1
ATOM 4085 C C . THR A 1 523 ? -3.819 2.068 -45.640 1.00 85.38 523 THR A C 1
ATOM 4087 O O . THR A 1 523 ? -2.717 2.183 -46.188 1.00 85.38 523 THR A O 1
ATOM 4090 N N . ASN A 1 524 ? -4.737 3.029 -45.654 1.00 81.56 524 ASN A N 1
ATOM 4091 C CA . ASN A 1 524 ? -4.514 4.367 -46.182 1.00 81.56 524 ASN A CA 1
ATOM 4092 C C . ASN A 1 524 ? -3.563 5.182 -45.263 1.00 81.56 524 ASN A C 1
ATOM 4094 O O . ASN A 1 524 ? -3.115 4.675 -44.224 1.00 81.56 524 ASN A O 1
ATOM 4098 N N . PRO A 1 525 ? -3.209 6.431 -45.626 1.00 77.19 525 PRO A N 1
ATOM 4099 C CA . PRO A 1 525 ? -2.334 7.275 -44.806 1.00 77.19 525 PRO A CA 1
ATOM 4100 C C . PRO A 1 525 ? -2.831 7.501 -43.370 1.00 77.19 525 PRO A C 1
ATOM 4102 O O . PRO A 1 525 ? -2.004 7.595 -42.468 1.00 77.19 525 PRO A O 1
ATOM 4105 N N . ASN A 1 526 ? -4.148 7.476 -43.148 1.00 81.75 526 ASN A N 1
ATOM 4106 C CA . ASN A 1 526 ? -4.784 7.667 -41.839 1.00 81.75 526 ASN A CA 1
ATOM 4107 C C . ASN A 1 526 ? -4.907 6.355 -41.040 1.00 81.75 526 ASN A C 1
ATOM 4109 O O . ASN A 1 526 ? -5.517 6.337 -39.978 1.00 81.75 526 ASN A O 1
ATOM 4113 N N . GLY A 1 527 ? -4.350 5.246 -41.544 1.00 83.50 527 GLY A N 1
ATOM 4114 C CA . GLY A 1 527 ? -4.364 3.953 -40.856 1.00 83.50 527 GLY A CA 1
ATOM 4115 C C . GLY A 1 527 ? -5.650 3.141 -41.022 1.00 83.50 527 GLY A C 1
ATOM 4116 O O . GLY A 1 527 ? -5.814 2.133 -40.346 1.00 83.50 527 GLY A O 1
ATOM 4117 N N . ILE A 1 528 ? -6.536 3.527 -41.942 1.00 87.31 528 ILE A N 1
ATOM 4118 C CA . ILE A 1 528 ? -7.839 2.883 -42.160 1.00 87.31 528 ILE A CA 1
ATOM 4119 C C . ILE A 1 528 ? -7.809 2.036 -43.434 1.00 87.31 528 ILE A C 1
ATOM 4121 O O . ILE A 1 528 ? -7.242 2.430 -44.456 1.00 87.31 528 ILE A O 1
ATOM 4125 N N . HIS A 1 529 ? -8.426 0.860 -43.383 1.00 85.44 529 HIS A N 1
ATOM 4126 C CA . HIS A 1 529 ? -8.629 -0.007 -44.536 1.00 85.44 529 HIS A CA 1
ATOM 4127 C C . HIS A 1 529 ? -9.973 0.290 -45.220 1.00 85.44 529 HIS A C 1
ATOM 4129 O O . HIS A 1 529 ? -10.960 0.620 -44.570 1.00 85.44 529 HIS A O 1
ATOM 4135 N N . CYS A 1 530 ? -10.024 0.180 -46.546 1.00 83.00 530 CYS A N 1
ATOM 4136 C CA . CYS A 1 530 ? -11.242 0.343 -47.336 1.00 83.00 530 CYS A CA 1
ATOM 4137 C C . CYS A 1 530 ? -11.113 -0.449 -48.644 1.00 83.00 530 CYS A C 1
ATOM 4139 O O . CYS A 1 530 ? -10.006 -0.640 -49.149 1.00 83.00 530 CYS A O 1
ATOM 4141 N N . ASN A 1 531 ? -12.242 -0.854 -49.228 1.00 76.81 531 ASN A N 1
ATOM 4142 C CA . ASN A 1 531 ? -12.305 -1.502 -50.544 1.00 76.81 531 ASN A CA 1
ATOM 4143 C C . ASN A 1 531 ? -12.110 -0.523 -51.728 1.00 76.81 531 ASN A C 1
ATOM 4145 O O . ASN A 1 531 ? -12.218 -0.913 -52.889 1.00 76.81 531 ASN A O 1
ATOM 4149 N N . GLY A 1 532 ? -11.846 0.758 -51.448 1.00 71.75 532 GLY A N 1
ATOM 4150 C CA . GLY A 1 532 ? -11.581 1.788 -52.452 1.00 71.75 532 GLY A CA 1
ATOM 4151 C C . GLY A 1 532 ? -12.825 2.363 -53.133 1.00 71.75 532 GLY A C 1
ATOM 4152 O O . GLY A 1 532 ? -12.661 3.153 -54.064 1.00 71.75 532 GLY A O 1
ATOM 4153 N N . GLN A 1 533 ? -14.033 2.010 -52.678 1.00 74.62 533 GLN A N 1
ATOM 4154 C CA . GLN A 1 533 ? -15.302 2.581 -53.132 1.00 74.62 533 GLN A CA 1
ATOM 4155 C C . GLN A 1 533 ? -15.933 3.408 -52.007 1.00 74.62 533 GLN A C 1
ATOM 4157 O O . GLN A 1 533 ? -16.137 2.913 -50.902 1.00 74.62 533 GLN A O 1
ATOM 4162 N N . GLN A 1 534 ? -16.230 4.680 -52.268 1.00 75.44 534 GLN A N 1
ATOM 4163 C CA . GLN A 1 534 ? -16.900 5.540 -51.294 1.00 75.44 534 GLN A CA 1
ATOM 4164 C C . GLN A 1 534 ? -18.385 5.149 -51.156 1.00 75.44 534 GLN A C 1
ATOM 4166 O O . GLN A 1 534 ? -19.126 5.143 -52.138 1.00 75.44 534 GLN A O 1
ATOM 4171 N N . SER A 1 535 ? -18.822 4.845 -49.931 1.00 77.00 535 SER A N 1
ATOM 4172 C CA . SER A 1 535 ? -20.221 4.548 -49.590 1.00 77.00 535 SER A CA 1
ATOM 4173 C C . SER A 1 535 ? -20.646 5.388 -48.387 1.00 77.00 535 SER A C 1
ATOM 4175 O O . SER A 1 535 ? -20.306 5.056 -47.252 1.00 77.00 535 SER A O 1
ATOM 4177 N N . ILE A 1 536 ? -21.345 6.500 -48.632 1.00 74.62 536 ILE A N 1
ATOM 4178 C CA . ILE A 1 536 ? -21.811 7.437 -47.598 1.00 74.62 536 ILE A CA 1
ATOM 4179 C C . ILE A 1 536 ? -23.339 7.381 -47.554 1.00 74.62 536 ILE A C 1
ATOM 4181 O O . ILE A 1 536 ? -24.000 7.646 -48.558 1.00 74.62 536 ILE A O 1
ATOM 4185 N N . ALA A 1 537 ? -23.907 7.043 -46.397 1.00 62.03 537 ALA A N 1
ATOM 4186 C CA . ALA A 1 537 ? -25.355 6.995 -46.218 1.00 62.03 537 ALA A CA 1
ATOM 4187 C C . ALA A 1 537 ? -25.959 8.407 -46.331 1.00 62.03 537 ALA A C 1
ATOM 4189 O O . ALA A 1 537 ? -25.573 9.306 -45.590 1.00 62.03 537 ALA A O 1
ATOM 4190 N N . GLY A 1 538 ? -26.888 8.610 -47.273 1.00 60.31 538 GLY A N 1
ATOM 4191 C CA . GLY A 1 538 ? -27.601 9.884 -47.455 1.00 60.31 538 GLY A CA 1
ATOM 4192 C C . GLY A 1 538 ? -26.781 11.049 -48.039 1.00 60.31 538 GLY A C 1
ATOM 4193 O O . GLY A 1 538 ? -27.305 12.156 -48.126 1.00 60.31 538 GLY A O 1
ATOM 4194 N N . GLY A 1 539 ? -25.525 10.828 -48.455 1.00 63.97 539 GLY A N 1
ATOM 4195 C CA . GLY A 1 539 ? -24.624 11.859 -49.000 1.00 63.97 539 GLY A CA 1
ATOM 4196 C C . GLY A 1 539 ? -24.297 11.694 -50.493 1.00 63.97 539 GLY A C 1
ATOM 4197 O O . GLY A 1 539 ? -24.573 10.657 -51.096 1.00 63.97 539 GLY A O 1
ATOM 4198 N N . LYS A 1 540 ? -23.677 12.714 -51.109 1.00 63.72 540 LYS A N 1
ATOM 4199 C CA . LYS A 1 540 ? -23.146 12.623 -52.484 1.00 63.72 540 LYS A CA 1
ATOM 4200 C C . LYS A 1 540 ? -21.777 11.935 -52.483 1.00 63.72 540 LYS A C 1
ATOM 4202 O O . LYS A 1 540 ? -20.908 12.304 -51.705 1.00 63.72 540 LYS A O 1
ATOM 4207 N N . ASN A 1 541 ? -21.584 10.964 -53.377 1.00 67.31 541 ASN A N 1
ATOM 4208 C CA . ASN A 1 541 ? -20.283 10.341 -53.626 1.00 67.31 541 ASN A CA 1
ATOM 4209 C C . ASN A 1 541 ? -19.461 11.235 -54.571 1.00 67.31 541 ASN A C 1
ATOM 4211 O O . ASN A 1 541 ? -19.800 11.378 -55.748 1.00 67.31 541 ASN A O 1
ATOM 4215 N N . THR A 1 542 ? -18.398 11.836 -54.044 1.00 71.00 542 THR A N 1
ATOM 4216 C CA . THR A 1 542 ? -17.523 12.806 -54.720 1.00 71.00 542 THR A CA 1
ATOM 4217 C C . THR A 1 542 ? -16.293 12.159 -55.355 1.00 71.00 542 THR A C 1
ATOM 4219 O O . THR A 1 542 ? -15.611 12.785 -56.166 1.00 71.00 542 THR A O 1
ATOM 4222 N N . GLN A 1 543 ? -16.045 10.865 -55.107 1.00 71.19 543 GLN A N 1
ATOM 4223 C CA . GLN A 1 543 ? -14.880 10.140 -55.629 1.00 71.19 543 GLN A CA 1
ATOM 4224 C C . GLN A 1 543 ? -14.754 10.218 -57.161 1.00 71.19 543 GLN A C 1
ATOM 4226 O O . GLN A 1 543 ? -13.649 10.346 -57.693 1.00 71.19 543 GLN A O 1
ATOM 4231 N N . ARG A 1 544 ? -15.876 10.150 -57.893 1.00 69.31 544 ARG A N 1
ATOM 4232 C CA . ARG A 1 544 ? -15.880 10.238 -59.366 1.00 69.31 544 ARG A CA 1
ATOM 4233 C C . ARG A 1 544 ? -15.487 11.633 -59.856 1.00 69.31 544 ARG A C 1
ATOM 4235 O O . ARG A 1 544 ? -14.762 11.746 -60.840 1.00 69.31 544 ARG A O 1
ATOM 4242 N N . GLU A 1 545 ? -15.957 12.673 -59.178 1.00 70.62 545 GLU A N 1
ATOM 4243 C CA . GLU A 1 545 ? -15.638 14.067 -59.497 1.00 70.62 545 GLU A CA 1
ATOM 4244 C C . GLU A 1 545 ? -14.161 14.359 -59.205 1.00 70.62 545 GLU A C 1
ATOM 4246 O O . GLU A 1 545 ? -13.467 14.902 -60.063 1.00 70.62 545 GLU A O 1
ATOM 4251 N N . THR A 1 546 ? -13.647 13.879 -58.070 1.00 68.00 546 THR A N 1
ATOM 4252 C CA . THR A 1 546 ? -12.230 13.978 -57.690 1.00 68.00 546 THR A CA 1
ATOM 4253 C C . THR A 1 546 ? -11.312 13.245 -58.678 1.00 68.00 546 THR A C 1
ATOM 4255 O O . THR A 1 546 ? -10.324 13.820 -59.139 1.00 68.00 546 THR A O 1
ATOM 4258 N N . ASN A 1 547 ? -11.654 12.018 -59.090 1.00 68.06 547 ASN A N 1
ATOM 4259 C CA . ASN A 1 547 ? -10.881 11.274 -60.097 1.00 68.06 547 ASN A CA 1
ATOM 4260 C C . ASN A 1 547 ? -10.862 11.984 -61.461 1.00 68.06 547 ASN A C 1
ATOM 4262 O O . ASN A 1 547 ? -9.825 12.023 -62.126 1.00 68.06 547 ASN A O 1
ATOM 4266 N N . ASN A 1 548 ? -11.989 12.583 -61.863 1.00 71.94 548 ASN A N 1
ATOM 4267 C CA . ASN A 1 548 ? -12.074 13.369 -63.094 1.00 71.94 548 ASN A CA 1
ATOM 4268 C C . ASN A 1 548 ? -11.238 14.657 -63.009 1.00 71.94 548 ASN A C 1
ATOM 4270 O O . ASN A 1 548 ? -10.539 14.983 -63.965 1.00 71.94 548 ASN A O 1
ATOM 4274 N N . ALA A 1 549 ? -11.269 15.367 -61.875 1.00 73.12 549 ALA A N 1
ATOM 4275 C CA . ALA A 1 549 ? -10.507 16.601 -61.665 1.00 73.12 549 ALA A CA 1
ATOM 4276 C C . ALA A 1 549 ? -8.988 16.362 -61.612 1.00 73.12 549 ALA A C 1
ATOM 4278 O O . ALA A 1 549 ? -8.215 17.184 -62.097 1.00 73.12 549 ALA A O 1
ATOM 4279 N N . MET A 1 550 ? -8.558 15.226 -61.057 1.00 68.00 550 MET A N 1
ATOM 4280 C CA . MET A 1 550 ? -7.143 14.846 -60.969 1.00 68.00 550 MET A CA 1
ATOM 4281 C C . MET A 1 550 ? -6.625 14.097 -62.206 1.00 68.00 550 MET A C 1
ATOM 4283 O O . MET A 1 550 ? -5.435 13.793 -62.267 1.00 68.00 550 MET A O 1
ATOM 4287 N N . ALA A 1 551 ? -7.499 13.773 -63.170 1.00 69.69 551 ALA A N 1
ATOM 4288 C CA . ALA A 1 551 ? -7.199 12.953 -64.350 1.00 69.69 551 ALA A CA 1
ATOM 4289 C C . ALA A 1 551 ? -6.489 11.617 -64.024 1.00 69.69 551 ALA A C 1
ATOM 4291 O O . ALA A 1 551 ? -5.706 11.096 -64.819 1.00 69.69 551 ALA A O 1
ATOM 4292 N N . LEU A 1 552 ? -6.765 11.055 -62.844 1.00 64.12 552 LEU A N 1
ATOM 4293 C CA . LEU A 1 552 ? -6.164 9.826 -62.330 1.00 64.12 552 LEU A CA 1
ATOM 4294 C C . LEU A 1 552 ? -7.265 8.909 -61.801 1.00 64.12 552 LEU A C 1
ATOM 4296 O O . LEU A 1 552 ? -8.156 9.336 -61.068 1.00 64.12 552 LEU A O 1
ATOM 4300 N N . GLN A 1 553 ? -7.187 7.621 -62.134 1.00 63.75 553 GLN A N 1
ATOM 4301 C CA . GLN A 1 553 ? -8.089 6.616 -61.579 1.00 63.75 553 GLN A CA 1
ATOM 4302 C C . GLN A 1 553 ? -7.576 6.179 -60.201 1.00 63.75 553 GLN A C 1
ATOM 4304 O O . GLN A 1 553 ? -6.893 5.166 -60.068 1.00 63.75 553 GLN A O 1
ATOM 4309 N N . LEU A 1 554 ? -7.866 6.980 -59.172 1.00 62.69 554 LEU A N 1
ATOM 4310 C CA . LEU A 1 554 ? -7.452 6.691 -57.801 1.00 62.69 554 LEU A CA 1
ATOM 4311 C C . LEU A 1 554 ? -8.470 5.771 -57.109 1.00 62.69 554 LEU A C 1
ATOM 4313 O O . LEU A 1 554 ? -9.688 5.989 -57.163 1.00 62.69 554 LEU A O 1
ATOM 4317 N N . HIS A 1 555 ? -7.960 4.752 -56.412 1.00 61.19 555 HIS A N 1
ATOM 4318 C CA . HIS A 1 555 ? -8.713 4.073 -55.357 1.00 61.19 555 HIS A CA 1
ATOM 4319 C C . HIS A 1 555 ? -8.922 5.091 -54.224 1.00 61.19 555 HIS A C 1
ATOM 4321 O O . HIS A 1 555 ? -7.942 5.684 -53.790 1.00 61.19 555 HIS A O 1
ATOM 4327 N N . CYS A 1 556 ? -10.184 5.337 -53.837 1.00 66.75 556 CYS A N 1
ATOM 4328 C CA . CYS A 1 556 ? -10.688 6.434 -52.986 1.00 66.75 556 CYS A CA 1
ATOM 4329 C C . CYS A 1 556 ? -9.620 7.360 -52.358 1.00 66.75 556 CYS A C 1
ATOM 4331 O O . CYS A 1 556 ? -8.947 6.961 -51.414 1.00 66.75 556 CYS A O 1
ATOM 4333 N N . ALA A 1 557 ? -9.500 8.600 -52.853 1.00 60.72 557 ALA A N 1
ATOM 4334 C CA . ALA A 1 557 ? -8.481 9.576 -52.438 1.00 60.72 557 ALA A CA 1
ATOM 4335 C C . ALA A 1 557 ? -8.917 10.522 -51.294 1.00 60.72 557 ALA A C 1
ATOM 4337 O O . ALA A 1 557 ? -8.166 11.413 -50.905 1.00 60.72 557 ALA A O 1
ATOM 4338 N N . GLU A 1 558 ? -10.130 10.351 -50.764 1.00 71.62 558 GLU A N 1
ATOM 4339 C CA . GLU A 1 558 ? -10.760 11.241 -49.774 1.00 71.62 558 GLU A CA 1
ATOM 4340 C C . GLU A 1 558 ? -10.692 10.617 -48.376 1.00 71.62 558 GLU A C 1
ATOM 4342 O O . GLU A 1 558 ? -11.697 10.249 -47.763 1.00 71.62 558 GLU A O 1
ATOM 4347 N N . TYR A 1 559 ? -9.465 10.411 -47.895 1.00 73.12 559 TYR A N 1
ATOM 4348 C CA . TYR A 1 559 ? -9.202 9.715 -46.630 1.00 73.12 559 TYR A CA 1
ATOM 4349 C C . TYR A 1 559 ? -9.708 10.487 -45.397 1.00 73.12 559 TYR A C 1
ATOM 4351 O O . TYR A 1 559 ? -9.932 9.905 -44.335 1.00 73.12 559 TYR A O 1
ATOM 4359 N N . ASP A 1 560 ? -9.917 11.793 -45.538 1.00 68.62 560 ASP A N 1
ATOM 4360 C CA . ASP A 1 560 ? -10.554 12.681 -44.566 1.00 68.62 560 ASP A CA 1
ATOM 4361 C C . ASP A 1 560 ? -12.041 12.344 -44.340 1.00 68.62 560 ASP A C 1
ATOM 4363 O O . ASP A 1 560 ? -12.572 12.527 -43.241 1.00 68.62 560 ASP A O 1
ATOM 4367 N N . MET A 1 561 ? -12.696 11.742 -45.334 1.00 76.06 561 MET A N 1
ATOM 4368 C CA . MET A 1 561 ? -14.110 11.355 -45.287 1.00 76.06 561 MET A CA 1
ATOM 4369 C C . MET A 1 561 ? -14.338 9.917 -44.806 1.00 76.06 561 MET A C 1
ATOM 4371 O O . MET A 1 561 ? -15.480 9.462 -44.743 1.00 76.06 561 MET A O 1
ATOM 4375 N N . CYS A 1 562 ? -13.281 9.189 -44.419 1.00 81.25 562 CYS A N 1
ATOM 4376 C CA . CYS A 1 562 ? -13.398 7.796 -43.973 1.00 81.25 562 CYS A CA 1
ATOM 4377 C C . CYS A 1 562 ? -14.367 7.608 -42.796 1.00 81.25 562 CYS A C 1
ATOM 4379 O O . CYS A 1 562 ? -15.056 6.596 -42.752 1.00 81.25 562 CYS A O 1
ATOM 4381 N N . HIS A 1 563 ? -14.473 8.587 -41.898 1.00 77.81 563 HIS A N 1
ATOM 4382 C CA . HIS A 1 563 ? -15.392 8.554 -40.756 1.00 77.81 563 HIS A CA 1
ATOM 4383 C C . HIS A 1 563 ? -16.886 8.531 -41.138 1.00 77.81 563 HIS A C 1
ATOM 4385 O O . HIS A 1 563 ? -17.706 8.105 -40.335 1.00 77.81 563 HIS A O 1
ATOM 4391 N N . LYS A 1 564 ? -17.244 8.938 -42.366 1.00 76.75 564 LYS A N 1
ATOM 4392 C CA . LYS A 1 564 ? -18.619 8.902 -42.907 1.00 76.75 564 LYS A CA 1
ATOM 4393 C C . LYS A 1 564 ? -18.854 7.722 -43.864 1.00 76.75 564 LYS A C 1
ATOM 4395 O O . LYS A 1 564 ? -19.946 7.579 -44.411 1.00 76.75 564 LYS A O 1
ATOM 4400 N N . CYS A 1 565 ? -17.832 6.899 -44.118 1.00 79.19 565 CYS A N 1
ATOM 4401 C CA . CYS A 1 565 ? -17.854 5.878 -45.161 1.00 79.19 565 CYS A CA 1
ATOM 4402 C C . CYS A 1 565 ? -18.086 4.475 -44.582 1.00 79.19 565 CYS A C 1
ATOM 4404 O O . CYS A 1 565 ? -17.253 3.961 -43.842 1.00 79.19 565 CYS A O 1
ATOM 4406 N N . GLN A 1 566 ? -19.157 3.799 -44.999 1.00 77.88 566 GLN A N 1
ATOM 4407 C CA . GLN A 1 566 ? -19.487 2.434 -44.555 1.00 77.88 566 GLN A CA 1
ATOM 4408 C C . GLN A 1 566 ? -18.447 1.388 -44.984 1.00 77.88 566 GLN A C 1
ATOM 4410 O O . GLN A 1 566 ? -18.308 0.333 -44.362 1.00 77.88 566 GLN A O 1
ATOM 4415 N N . SER A 1 567 ? -17.711 1.673 -46.060 1.00 79.06 567 SER A N 1
ATOM 4416 C CA . SER A 1 567 ? -16.645 0.812 -46.576 1.00 79.06 567 SER A CA 1
ATOM 4417 C C . SER A 1 567 ? -15.335 0.948 -45.797 1.00 79.06 567 SER A C 1
ATOM 4419 O O . SER A 1 567 ? -14.422 0.148 -46.011 1.00 79.06 567 SER A O 1
ATOM 4421 N N . ALA A 1 568 ? -15.227 1.940 -44.908 1.00 84.44 568 ALA A N 1
ATOM 4422 C CA . ALA A 1 568 ? -14.074 2.104 -44.040 1.00 84.44 568 ALA A CA 1
ATOM 4423 C C . ALA A 1 568 ? -14.101 1.069 -42.907 1.00 84.44 568 ALA A C 1
ATOM 4425 O O . ALA A 1 568 ? -15.140 0.806 -42.298 1.00 84.44 568 ALA A O 1
ATOM 4426 N N . LYS A 1 569 ? -12.933 0.496 -42.620 1.00 86.44 569 LYS A N 1
ATOM 4427 C CA . LYS A 1 569 ? -12.681 -0.417 -41.508 1.00 86.44 569 LYS A CA 1
ATOM 4428 C C . LYS A 1 569 ? -11.382 -0.023 -40.808 1.00 86.44 569 LYS A C 1
ATOM 4430 O O . LYS A 1 569 ? -10.351 0.139 -41.463 1.00 86.44 569 LYS A O 1
ATOM 4435 N N . ALA A 1 570 ? -11.428 0.158 -39.494 1.00 85.56 570 ALA A N 1
ATOM 4436 C CA . ALA A 1 570 ? -10.230 0.368 -38.692 1.00 85.56 570 ALA A CA 1
ATOM 4437 C C . ALA A 1 570 ? -9.468 -0.954 -38.546 1.00 85.56 570 ALA A C 1
ATOM 4439 O O . ALA A 1 570 ? -10.016 -2.022 -38.814 1.00 85.56 570 ALA A O 1
ATOM 4440 N N . VAL A 1 571 ? -8.199 -0.892 -38.157 1.00 85.81 571 VAL A N 1
ATOM 4441 C CA . VAL A 1 571 ? -7.336 -2.072 -38.057 1.00 85.81 571 VAL A CA 1
ATOM 4442 C C . VAL A 1 571 ? -6.650 -2.069 -36.700 1.00 85.81 571 VAL A C 1
ATOM 4444 O O . VAL A 1 571 ? -5.889 -1.142 -36.413 1.00 85.81 571 VAL A O 1
ATOM 4447 N N . ASP A 1 572 ? -6.888 -3.113 -35.905 1.00 82.31 572 ASP A N 1
ATOM 4448 C CA . ASP A 1 572 ? -6.275 -3.295 -34.586 1.00 82.31 572 ASP A CA 1
ATOM 4449 C C . ASP A 1 572 ? -4.820 -3.792 -34.704 1.00 82.31 572 ASP A C 1
ATOM 4451 O O . ASP A 1 572 ? -4.471 -4.930 -34.399 1.00 82.31 572 ASP A O 1
ATOM 4455 N N . GLU A 1 573 ? -3.957 -2.933 -35.249 1.00 89.31 573 GLU A N 1
ATOM 4456 C CA . GLU A 1 573 ? -2.533 -3.186 -35.474 1.00 89.31 573 GLU A CA 1
ATOM 4457 C C . GLU A 1 573 ? -1.729 -1.934 -35.109 1.00 89.31 573 GLU A C 1
ATOM 4459 O O . GLU A 1 573 ? -2.051 -0.824 -35.542 1.00 89.31 573 GLU A O 1
ATOM 4464 N N . THR A 1 574 ? -0.618 -2.105 -34.387 1.00 88.12 574 THR A N 1
ATOM 4465 C CA . THR A 1 574 ? 0.182 -1.002 -33.824 1.00 88.12 574 THR A CA 1
ATOM 4466 C C . THR A 1 574 ? 0.565 0.067 -34.849 1.00 88.12 574 THR A C 1
ATOM 4468 O O . THR A 1 574 ? 0.474 1.258 -34.564 1.00 88.12 574 THR A O 1
ATOM 4471 N N . GLN A 1 575 ? 0.967 -0.322 -36.063 1.00 89.06 575 GLN A N 1
ATOM 4472 C CA . GLN A 1 575 ? 1.344 0.638 -37.110 1.00 89.06 575 GLN A CA 1
ATOM 4473 C C . GLN A 1 575 ? 0.145 1.398 -37.686 1.00 89.06 575 GLN A C 1
ATOM 4475 O O . GLN A 1 575 ? 0.272 2.566 -38.052 1.00 89.06 575 GLN A O 1
ATOM 4480 N N . SER A 1 576 ? -1.017 0.755 -37.774 1.00 89.50 576 SER A N 1
ATOM 4481 C CA . SER A 1 576 ? -2.245 1.365 -38.289 1.00 89.50 576 SER A CA 1
ATOM 4482 C C . SER A 1 576 ? -2.827 2.351 -37.270 1.00 89.50 576 SER A C 1
ATOM 4484 O O . SER A 1 576 ? -3.148 3.483 -37.628 1.00 89.50 576 SER A O 1
ATOM 4486 N N . ILE A 1 577 ? -2.806 1.991 -35.986 1.00 92.06 577 ILE A N 1
ATOM 4487 C CA . ILE A 1 577 ? -3.184 2.874 -34.876 1.00 92.06 577 ILE A CA 1
ATOM 4488 C C . ILE A 1 577 ? -2.208 4.050 -34.717 1.00 92.06 577 ILE A C 1
ATOM 4490 O O . ILE A 1 577 ? -2.635 5.190 -34.546 1.00 92.06 577 ILE A O 1
ATOM 4494 N N . TYR A 1 578 ? -0.901 3.831 -34.885 1.00 92.31 578 TYR A N 1
ATOM 4495 C CA . TYR A 1 578 ? 0.095 4.909 -34.864 1.00 92.31 578 TYR A CA 1
ATOM 4496 C C . TYR A 1 578 ? -0.133 5.959 -35.974 1.00 92.31 578 TYR A C 1
ATOM 4498 O O . TYR A 1 578 ? 0.008 7.165 -35.735 1.00 92.31 578 TYR A O 1
ATOM 4506 N N . LYS A 1 579 ? -0.544 5.534 -37.180 1.00 90.81 579 LYS A N 1
ATOM 4507 C CA . LYS A 1 579 ? -0.955 6.456 -38.257 1.00 90.81 579 LYS A CA 1
ATOM 4508 C C . LYS A 1 579 ? -2.207 7.249 -37.887 1.00 90.81 579 LYS A C 1
ATOM 4510 O O . LYS A 1 579 ? -2.230 8.455 -38.120 1.00 90.81 579 LYS A O 1
ATOM 4515 N N . LEU A 1 580 ? -3.210 6.597 -37.295 1.00 90.69 580 LEU A N 1
ATOM 4516 C CA . LEU A 1 580 ? -4.459 7.245 -36.891 1.00 90.69 580 LEU A CA 1
ATOM 4517 C C . LEU A 1 580 ? -4.221 8.315 -35.814 1.00 90.69 580 LEU A C 1
ATOM 4519 O O . LEU A 1 580 ? -4.679 9.443 -35.974 1.00 90.69 580 LEU A O 1
ATOM 4523 N N . ILE A 1 581 ? -3.420 8.005 -34.786 1.00 90.44 581 ILE A N 1
ATOM 4524 C CA . ILE A 1 581 ? -2.983 8.972 -33.759 1.00 90.44 581 ILE A CA 1
ATOM 4525 C C . ILE A 1 581 ? -2.292 10.171 -34.414 1.00 90.44 581 ILE A C 1
ATOM 4527 O O . ILE A 1 581 ? -2.621 11.320 -34.128 1.00 90.44 581 ILE A O 1
ATOM 4531 N N . SER A 1 582 ? -1.361 9.904 -35.336 1.00 89.44 582 SER A N 1
ATOM 4532 C CA . SER A 1 582 ? -0.625 10.957 -36.042 1.00 89.44 582 SER A CA 1
ATOM 4533 C C . SER A 1 582 ? -1.546 11.848 -36.878 1.00 89.44 582 SER A C 1
ATOM 4535 O O . SER A 1 582 ? -1.310 13.048 -36.974 1.00 89.44 582 SER A O 1
ATOM 4537 N N . PHE A 1 583 ? -2.596 11.281 -37.477 1.00 88.44 583 PHE A N 1
ATOM 4538 C CA . PHE A 1 583 ? -3.570 12.028 -38.269 1.00 88.44 583 PHE A CA 1
ATOM 4539 C C . PHE A 1 583 ? -4.485 12.898 -37.402 1.00 88.44 583 PHE A C 1
ATOM 4541 O O . PHE A 1 583 ? -4.685 14.069 -37.721 1.00 88.44 583 PHE A O 1
ATOM 4548 N N . ILE A 1 584 ? -4.972 12.372 -36.273 1.00 88.06 584 ILE A N 1
ATOM 4549 C CA . ILE A 1 584 ? -5.761 13.139 -35.294 1.00 88.06 584 ILE A CA 1
ATOM 4550 C C . ILE A 1 584 ? -4.949 14.323 -34.756 1.00 88.06 584 ILE A C 1
ATOM 4552 O O . ILE A 1 584 ? -5.459 15.440 -34.683 1.00 88.06 584 ILE A O 1
ATOM 4556 N N . ASP A 1 585 ? -3.679 14.099 -34.415 1.00 87.81 585 ASP A N 1
ATOM 4557 C CA . ASP A 1 585 ? -2.782 15.147 -33.922 1.00 87.81 585 ASP A CA 1
ATOM 4558 C C . ASP A 1 585 ? -2.582 16.275 -34.953 1.00 87.81 585 ASP A C 1
ATOM 4560 O O . ASP A 1 585 ? -2.653 17.457 -34.615 1.00 87.81 585 ASP A O 1
ATOM 4564 N N . VAL A 1 586 ? -2.429 15.920 -36.233 1.00 85.25 586 VAL A N 1
ATOM 4565 C CA . VAL A 1 586 ? -2.310 16.881 -37.342 1.00 85.25 586 VAL A CA 1
ATOM 4566 C C . VAL A 1 586 ? -3.610 17.665 -37.571 1.00 85.25 586 VAL A C 1
ATOM 4568 O O . VAL A 1 586 ? -3.558 18.872 -37.804 1.00 85.25 586 VAL A O 1
ATOM 4571 N N . LEU A 1 587 ? -4.783 17.037 -37.430 1.00 81.56 587 LEU A N 1
ATOM 4572 C CA . LEU A 1 587 ? -6.073 17.741 -37.487 1.00 81.56 587 LEU A CA 1
ATOM 4573 C C . LEU A 1 587 ? -6.245 18.734 -36.326 1.00 81.56 587 LEU A C 1
ATOM 4575 O O . LEU A 1 587 ? -6.695 19.858 -36.543 1.00 81.56 587 LEU A O 1
ATOM 4579 N N . LYS A 1 588 ? -5.853 18.353 -35.104 1.00 82.12 588 LYS A N 1
ATOM 4580 C CA . LYS A 1 588 ? -5.911 19.234 -33.925 1.00 82.12 588 LYS A CA 1
ATOM 4581 C C . LYS A 1 588 ? -4.975 20.432 -34.049 1.00 82.12 588 LYS A C 1
ATOM 4583 O O . LYS A 1 588 ? -5.364 21.549 -33.715 1.00 82.12 588 LYS A O 1
ATOM 4588 N N . GLU A 1 589 ? -3.758 20.225 -34.551 1.00 79.94 589 GLU A N 1
ATOM 4589 C CA . GLU A 1 589 ? -2.842 21.334 -34.833 1.00 79.94 589 GLU A CA 1
ATOM 4590 C C . GLU A 1 589 ? -3.432 22.292 -35.876 1.00 79.94 589 GLU A C 1
ATOM 4592 O O . GLU A 1 589 ? -3.358 23.508 -35.707 1.00 79.94 589 GLU A O 1
ATOM 4597 N N . ALA A 1 590 ? -4.078 21.762 -36.916 1.00 75.75 590 ALA A N 1
ATOM 4598 C CA . ALA A 1 590 ? -4.712 22.578 -37.942 1.00 75.75 590 ALA A CA 1
ATOM 4599 C C . ALA A 1 590 ? -5.869 23.426 -37.382 1.00 75.75 590 ALA A C 1
ATOM 4601 O O . ALA A 1 590 ? -5.955 24.610 -37.695 1.00 75.75 590 ALA A O 1
ATOM 4602 N N . VAL A 1 591 ? -6.696 22.878 -36.487 1.00 75.75 591 VAL A N 1
ATOM 4603 C CA . VAL A 1 591 ? -7.736 23.647 -35.773 1.00 75.75 591 VAL A CA 1
ATOM 4604 C C . VAL A 1 591 ? -7.128 24.759 -34.912 1.00 75.75 591 VAL A C 1
ATOM 4606 O O . VAL A 1 591 ? -7.624 25.883 -34.917 1.00 75.75 591 VAL A O 1
ATOM 4609 N N . ASN A 1 592 ? -6.018 24.489 -34.218 1.00 74.56 592 ASN A N 1
ATOM 4610 C CA . ASN A 1 592 ? -5.339 25.503 -33.406 1.00 74.56 592 ASN A CA 1
ATOM 4611 C C . ASN A 1 592 ? -4.770 26.655 -34.252 1.00 74.56 592 ASN A C 1
ATOM 4613 O O . ASN A 1 592 ? -4.771 27.803 -33.809 1.00 74.56 592 ASN A O 1
ATOM 4617 N N . LEU A 1 593 ? -4.287 26.360 -35.463 1.00 71.06 593 LEU A N 1
ATOM 4618 C CA . LEU A 1 593 ? -3.767 27.363 -36.399 1.00 71.06 593 LEU A CA 1
ATOM 4619 C C . LEU A 1 593 ? -4.879 28.132 -37.128 1.00 71.06 593 LEU A C 1
ATOM 4621 O O . LEU A 1 593 ? -4.669 29.284 -37.511 1.00 71.06 593 LEU A O 1
ATOM 4625 N N . TYR A 1 594 ? -6.062 27.531 -37.277 1.00 71.50 594 TYR A N 1
ATOM 4626 C CA . TYR A 1 594 ? -7.230 28.126 -37.924 1.00 71.50 594 TYR A CA 1
ATOM 4627 C C . TYR A 1 594 ? -8.465 28.040 -37.006 1.00 71.50 594 TYR A C 1
ATOM 4629 O O . TYR A 1 594 ? -9.343 27.211 -37.236 1.00 71.50 594 TYR A O 1
ATOM 4637 N N . PRO A 1 595 ? -8.594 28.927 -35.997 1.00 61.28 595 PRO A N 1
ATOM 4638 C CA . PRO A 1 595 ? -9.657 28.854 -34.982 1.00 61.28 595 PRO A CA 1
ATOM 4639 C C . PRO A 1 595 ? -11.083 29.005 -35.533 1.00 61.28 595 PRO A C 1
ATOM 4641 O O . PRO A 1 595 ? -12.045 28.639 -34.869 1.00 61.28 595 PRO A O 1
ATOM 4644 N N . ASN A 1 596 ? -11.218 29.537 -36.753 1.00 62.56 596 ASN A N 1
ATOM 4645 C CA . ASN A 1 596 ? -12.486 29.648 -37.479 1.00 62.56 596 ASN A CA 1
ATOM 4646 C C . ASN A 1 596 ? -12.793 28.395 -38.328 1.00 62.56 596 ASN A C 1
ATOM 4648 O O . ASN A 1 596 ? -13.614 28.468 -39.244 1.00 62.56 596 ASN A O 1
ATOM 4652 N N . ALA A 1 597 ? -12.091 27.279 -38.101 1.00 61.81 597 ALA A N 1
ATOM 4653 C CA . ALA A 1 597 ? -12.336 26.017 -38.787 1.00 61.81 597 ALA A CA 1
ATOM 4654 C C . ALA A 1 597 ? -13.801 25.583 -38.627 1.00 61.81 597 ALA A C 1
ATOM 4656 O O . ALA A 1 597 ? -14.413 25.771 -37.575 1.00 61.81 597 ALA A O 1
ATOM 4657 N N . GLN A 1 598 ? -14.366 25.003 -39.686 1.00 63.03 598 GLN A N 1
ATOM 4658 C CA . GLN A 1 598 ? -15.770 24.600 -39.708 1.00 63.03 598 GLN A CA 1
ATOM 4659 C C . GLN A 1 598 ? -16.070 23.536 -38.636 1.00 63.03 598 GLN A C 1
ATOM 4661 O O . GLN A 1 598 ? -15.217 22.708 -38.304 1.00 63.03 598 GLN A O 1
ATOM 4666 N N . GLN A 1 599 ? -17.309 23.530 -38.128 1.00 63.03 599 GLN A N 1
ATOM 4667 C CA . GLN A 1 599 ? -17.823 22.538 -37.168 1.00 63.03 599 GLN A CA 1
ATOM 4668 C C . GLN A 1 599 ? -17.536 21.090 -37.615 1.00 63.03 599 GLN A C 1
ATOM 4670 O O . GLN A 1 599 ? -17.181 20.240 -36.801 1.00 63.03 599 GLN A O 1
ATOM 4675 N N . GLU A 1 600 ? -17.569 20.839 -38.925 1.00 63.59 600 GLU A N 1
ATOM 4676 C CA . GLU A 1 600 ? -17.295 19.538 -39.543 1.00 63.59 600 GLU A CA 1
ATOM 4677 C C . GLU A 1 600 ? -15.886 18.983 -39.241 1.00 63.59 600 GLU A C 1
ATOM 4679 O O . GLU A 1 600 ? -15.689 17.769 -39.160 1.00 63.59 600 GLU A O 1
ATOM 4684 N N . VAL A 1 601 ? -14.893 19.845 -39.005 1.00 69.44 601 VAL A N 1
ATOM 4685 C CA . VAL A 1 601 ? -13.525 19.423 -38.655 1.00 69.44 601 VAL A CA 1
ATOM 4686 C C . VAL A 1 601 ? -13.474 18.889 -37.221 1.00 69.44 601 VAL A C 1
ATOM 4688 O O . VAL A 1 601 ? -12.785 17.905 -36.949 1.00 69.44 601 VAL A O 1
ATOM 4691 N N . HIS A 1 602 ? -14.242 19.496 -36.313 1.00 70.88 602 HIS A N 1
ATOM 4692 C CA . HIS A 1 602 ? -14.365 19.041 -34.929 1.00 70.88 602 HIS A CA 1
ATOM 4693 C C . HIS A 1 602 ? -15.116 17.705 -34.853 1.00 70.88 602 HIS A C 1
ATOM 4695 O O . HIS A 1 602 ? -14.671 16.791 -34.160 1.00 70.88 602 HIS A O 1
ATOM 4701 N N . GLU A 1 603 ? -16.193 17.554 -35.630 1.00 69.62 603 GLU A N 1
ATOM 4702 C CA . GLU A 1 603 ? -16.929 16.287 -35.768 1.00 69.62 603 GLU A CA 1
ATOM 4703 C C . GLU A 1 603 ? -16.034 15.161 -36.304 1.00 69.62 603 GLU A C 1
ATOM 4705 O O . GLU A 1 603 ? -16.060 14.036 -35.801 1.00 69.62 603 GLU A O 1
ATOM 4710 N N . ARG A 1 604 ? -15.181 15.472 -37.286 1.00 77.25 604 ARG A N 1
ATOM 4711 C CA . ARG A 1 604 ? -14.216 14.526 -37.856 1.00 77.25 604 ARG A CA 1
ATOM 4712 C C . ARG A 1 604 ? -13.183 14.058 -36.832 1.00 77.25 604 ARG A C 1
ATOM 4714 O O . ARG A 1 604 ? -12.895 12.863 -36.773 1.00 77.25 604 ARG A O 1
ATOM 4721 N N . ILE A 1 605 ? -12.622 14.978 -36.042 1.00 79.31 605 ILE A N 1
ATOM 4722 C CA . ILE A 1 605 ? -11.675 14.639 -34.967 1.00 79.31 605 ILE A CA 1
ATOM 4723 C C . ILE A 1 605 ? -12.349 13.689 -33.977 1.00 79.31 605 ILE A C 1
ATOM 4725 O O . ILE A 1 605 ? -11.817 12.610 -33.727 1.00 79.31 605 ILE A O 1
ATOM 4729 N N . ALA A 1 606 ? -13.547 14.040 -33.504 1.00 74.12 606 ALA A N 1
ATOM 4730 C CA . ALA A 1 606 ? -14.292 13.220 -32.555 1.00 74.12 606 ALA A CA 1
ATOM 4731 C C . ALA A 1 606 ? -14.573 11.808 -33.102 1.00 74.12 606 ALA A C 1
ATOM 4733 O O . ALA A 1 606 ? -14.375 10.818 -32.402 1.00 74.12 606 ALA A O 1
ATOM 4734 N N . ALA A 1 607 ? -14.963 11.680 -34.374 1.00 75.94 607 ALA A N 1
ATOM 4735 C CA . ALA A 1 607 ? -15.256 10.379 -34.976 1.00 75.94 607 ALA A CA 1
ATOM 4736 C C . ALA A 1 607 ? -14.015 9.469 -35.102 1.00 75.94 607 ALA A C 1
ATOM 4738 O O . ALA A 1 607 ? -14.100 8.250 -34.905 1.00 75.94 607 ALA A O 1
ATOM 4739 N N . PHE A 1 608 ? -12.845 10.040 -35.408 1.00 84.00 608 PHE A N 1
ATOM 4740 C CA . PHE A 1 608 ? -11.593 9.279 -35.439 1.00 84.00 608 PHE A CA 1
ATOM 4741 C C . PHE A 1 608 ? -11.069 8.946 -34.039 1.00 84.00 608 PHE A C 1
ATOM 4743 O O . PHE A 1 608 ? -10.506 7.868 -33.866 1.00 84.00 608 PHE A O 1
ATOM 4750 N N . GLU A 1 609 ? -11.294 9.804 -33.042 1.00 80.94 609 GLU A N 1
ATOM 4751 C CA . GLU A 1 609 ? -10.992 9.501 -31.636 1.00 80.94 609 GLU A CA 1
ATOM 4752 C C . GLU A 1 609 ? -11.837 8.331 -31.119 1.00 80.94 609 GLU A C 1
ATOM 4754 O O . GLU A 1 609 ? -11.285 7.371 -30.596 1.00 80.94 609 GLU A O 1
ATOM 4759 N N . VAL A 1 610 ? -13.144 8.317 -31.397 1.00 72.38 610 VAL A N 1
ATOM 4760 C CA . VAL A 1 610 ? -14.017 7.176 -31.055 1.00 72.38 610 VAL A CA 1
ATOM 4761 C C . VAL A 1 610 ? -13.540 5.878 -31.723 1.00 72.38 610 VAL A C 1
ATOM 4763 O O . VAL A 1 610 ? -13.566 4.804 -31.122 1.00 72.38 610 VAL A O 1
ATOM 4766 N N . THR A 1 611 ? -13.061 5.968 -32.967 1.00 78.81 611 THR A N 1
ATOM 4767 C CA . THR A 1 611 ? -12.485 4.818 -33.683 1.00 78.81 611 THR A CA 1
ATOM 4768 C C . THR A 1 611 ? -11.175 4.349 -33.040 1.00 78.81 611 THR A C 1
ATOM 4770 O O . THR A 1 611 ? -10.951 3.147 -32.914 1.00 78.81 611 THR A O 1
ATOM 4773 N N . LEU A 1 612 ? -10.317 5.278 -32.612 1.00 80.81 612 LEU A N 1
ATOM 4774 C CA . LEU A 1 612 ? -9.072 4.985 -31.898 1.00 80.81 612 LEU A CA 1
ATOM 4775 C C . LEU A 1 612 ? -9.340 4.284 -30.559 1.00 80.81 612 LEU A C 1
ATOM 4777 O O . LEU A 1 612 ? -8.589 3.393 -30.157 1.00 80.81 612 LEU A O 1
ATOM 4781 N N . ASP A 1 613 ? -10.429 4.656 -29.892 1.00 69.75 613 ASP A N 1
ATOM 4782 C CA . ASP A 1 613 ? -10.784 4.121 -28.583 1.00 69.75 613 ASP A CA 1
ATOM 4783 C C . ASP A 1 613 ? -11.232 2.658 -28.613 1.00 69.75 613 ASP A C 1
ATOM 4785 O O . ASP A 1 613 ? -11.192 1.975 -27.591 1.00 69.75 613 ASP A O 1
ATOM 4789 N N . SER A 1 614 ? -11.579 2.157 -29.794 1.00 71.44 614 SER A N 1
ATOM 4790 C CA . SER A 1 614 ? -11.951 0.760 -30.011 1.00 71.44 614 SER A CA 1
ATOM 4791 C C . SER A 1 614 ? -10.738 -0.172 -30.203 1.00 71.44 614 SER A C 1
ATOM 4793 O O . SER A 1 614 ? -10.927 -1.377 -30.346 1.00 71.44 614 SER A O 1
ATOM 4795 N N . ALA A 1 615 ? -9.504 0.358 -30.217 1.00 75.44 615 ALA A N 1
ATOM 4796 C CA . ALA A 1 615 ? -8.280 -0.440 -30.347 1.00 75.44 615 ALA A CA 1
ATOM 4797 C C . ALA A 1 615 ? -7.967 -1.215 -29.062 1.00 75.44 615 ALA A C 1
ATOM 4799 O O . ALA A 1 615 ? -8.220 -0.726 -27.954 1.00 75.44 615 ALA A O 1
ATOM 4800 N N . SER A 1 616 ? -7.366 -2.400 -29.196 1.00 74.12 616 SER A N 1
ATOM 4801 C CA . SER A 1 616 ? -6.944 -3.176 -28.032 1.00 74.12 616 SER A CA 1
ATOM 4802 C C . SER A 1 616 ? -5.867 -2.432 -27.242 1.00 74.12 616 SER A C 1
ATOM 4804 O O . SER A 1 616 ? -5.041 -1.689 -27.784 1.00 74.12 616 SER A O 1
ATOM 4806 N N . LYS A 1 617 ? -5.886 -2.624 -25.919 1.00 69.38 617 LYS A N 1
ATOM 4807 C CA . LYS A 1 617 ? -5.044 -1.874 -24.981 1.00 69.38 617 LYS A CA 1
ATOM 4808 C C . LYS A 1 617 ? -3.555 -1.978 -25.324 1.00 69.38 617 LYS A C 1
ATOM 4810 O O . LYS A 1 617 ? -2.883 -0.957 -25.436 1.00 69.38 617 LYS A O 1
ATOM 4815 N N . ASP A 1 618 ? -3.070 -3.190 -25.584 1.00 74.44 618 ASP A N 1
ATOM 4816 C CA . ASP A 1 618 ? -1.664 -3.430 -25.920 1.00 74.44 618 ASP A CA 1
ATOM 4817 C C . ASP A 1 618 ? -1.266 -2.761 -27.245 1.00 74.44 618 ASP A C 1
ATOM 4819 O O . ASP A 1 618 ? -0.169 -2.214 -27.376 1.00 74.44 618 ASP A O 1
ATOM 4823 N N . VAL A 1 619 ? -2.153 -2.766 -28.245 1.00 81.75 619 VAL A N 1
ATOM 4824 C CA . VAL A 1 619 ? -1.912 -2.121 -29.542 1.00 81.75 619 VAL A CA 1
ATOM 4825 C C . VAL A 1 619 ? -1.840 -0.603 -29.388 1.00 81.75 619 VAL A C 1
ATOM 4827 O O . VAL A 1 619 ? -0.926 0.024 -29.936 1.00 81.75 619 VAL A O 1
ATOM 4830 N N . HIS A 1 620 ? -2.767 -0.024 -28.625 1.00 82.06 620 HIS A N 1
ATOM 4831 C CA . HIS A 1 620 ? -2.816 1.405 -28.343 1.00 82.06 620 HIS A CA 1
ATOM 4832 C C . HIS A 1 620 ? -1.578 1.874 -27.565 1.00 82.06 620 HIS A C 1
ATOM 4834 O O . HIS A 1 620 ? -0.917 2.829 -27.981 1.00 82.06 620 HIS A O 1
ATOM 4840 N N . ASP A 1 621 ? -1.207 1.174 -26.492 1.00 83.00 621 ASP A N 1
ATOM 4841 C CA . ASP A 1 621 ? -0.056 1.528 -25.655 1.00 83.00 621 ASP A CA 1
ATOM 4842 C C . ASP A 1 621 ? 1.257 1.469 -26.453 1.00 83.00 621 ASP A C 1
ATOM 4844 O O . ASP A 1 621 ? 2.079 2.390 -26.394 1.00 83.00 621 ASP A O 1
ATOM 4848 N N . ASN A 1 622 ? 1.422 0.445 -27.296 1.00 83.88 622 ASN A N 1
ATOM 4849 C CA . ASN A 1 622 ? 2.567 0.339 -28.202 1.00 83.88 622 ASN A CA 1
ATOM 4850 C C . ASN A 1 622 ? 2.586 1.455 -29.265 1.00 83.88 622 ASN A C 1
ATOM 4852 O O . ASN A 1 622 ? 3.656 1.968 -29.611 1.00 83.88 622 ASN A O 1
ATOM 4856 N N . ALA A 1 623 ? 1.425 1.862 -29.784 1.00 87.88 623 ALA A N 1
ATOM 4857 C CA . ALA A 1 623 ? 1.322 2.939 -30.766 1.00 87.88 623 ALA A CA 1
ATOM 4858 C C . ALA A 1 623 ? 1.637 4.315 -30.151 1.00 87.88 623 ALA A C 1
ATOM 4860 O O . ALA A 1 623 ? 2.358 5.109 -30.760 1.00 87.88 623 ALA A O 1
ATOM 4861 N N . ILE A 1 624 ? 1.180 4.574 -28.923 1.00 83.19 624 ILE A N 1
ATOM 4862 C CA . ILE A 1 624 ? 1.535 5.772 -28.149 1.00 83.19 624 ILE A CA 1
ATOM 4863 C C . ILE A 1 624 ? 3.032 5.787 -27.831 1.00 83.19 624 ILE A C 1
ATOM 4865 O O . ILE A 1 624 ? 3.680 6.825 -27.971 1.00 83.19 624 ILE A O 1
ATOM 4869 N N . ALA A 1 625 ? 3.621 4.643 -27.475 1.00 88.75 625 ALA A N 1
ATOM 4870 C CA . ALA A 1 625 ? 5.063 4.543 -27.267 1.00 88.75 625 ALA A CA 1
ATOM 4871 C C . ALA A 1 625 ? 5.857 4.902 -28.540 1.00 88.75 625 ALA A C 1
ATOM 4873 O O . ALA A 1 625 ? 6.862 5.613 -28.456 1.00 88.75 625 ALA A O 1
ATOM 4874 N N . LEU A 1 626 ? 5.398 4.471 -29.723 1.00 86.88 626 LEU A N 1
ATOM 4875 C CA . LEU A 1 626 ? 5.996 4.864 -31.006 1.00 86.88 626 LEU A CA 1
ATOM 4876 C C . LEU A 1 626 ? 5.839 6.357 -31.291 1.00 86.88 626 LEU A C 1
ATOM 4878 O O . LEU A 1 626 ? 6.810 6.984 -31.713 1.00 86.88 626 LEU A O 1
ATOM 4882 N N . PHE A 1 627 ? 4.663 6.928 -31.034 1.00 87.69 627 PHE A N 1
ATOM 4883 C CA . PHE A 1 627 ? 4.415 8.359 -31.205 1.00 87.69 627 PHE A CA 1
ATOM 4884 C C . PHE A 1 627 ? 5.304 9.205 -30.289 1.00 87.69 627 PHE A C 1
ATOM 4886 O O . PHE A 1 627 ? 5.979 10.119 -30.755 1.00 87.69 627 PHE A O 1
ATOM 4893 N N . ASN A 1 628 ? 5.408 8.844 -29.010 1.00 84.75 628 ASN A N 1
ATOM 4894 C CA . ASN A 1 628 ? 6.269 9.535 -28.050 1.00 84.75 628 ASN A CA 1
ATOM 4895 C C . ASN A 1 628 ? 7.758 9.422 -28.411 1.00 84.75 628 ASN A C 1
ATOM 4897 O O . ASN A 1 628 ? 8.527 10.350 -28.171 1.00 84.75 628 ASN A O 1
ATOM 4901 N N . LYS A 1 629 ? 8.177 8.285 -28.982 1.00 86.62 629 LYS A N 1
ATOM 4902 C CA . LYS A 1 629 ? 9.575 8.039 -29.357 1.00 86.62 629 LYS A CA 1
ATOM 4903 C C . LYS A 1 629 ? 9.974 8.719 -30.668 1.00 86.62 629 LYS A C 1
ATOM 4905 O O . LYS A 1 629 ? 11.074 9.257 -30.756 1.00 86.62 629 LYS A O 1
ATOM 4910 N N . ASN A 1 630 ? 9.125 8.636 -31.690 1.00 85.50 630 ASN A N 1
ATOM 4911 C CA . ASN A 1 630 ? 9.469 9.000 -33.068 1.00 85.50 630 ASN A CA 1
ATOM 4912 C C . ASN A 1 630 ? 8.764 10.278 -33.555 1.00 85.50 630 ASN A C 1
ATOM 4914 O O . ASN A 1 630 ? 9.068 10.752 -34.648 1.00 85.50 630 ASN A O 1
ATOM 4918 N N . GLY A 1 631 ? 7.821 10.826 -32.787 1.00 83.56 631 GLY A N 1
ATOM 4919 C CA . GLY A 1 631 ? 6.909 11.870 -33.250 1.00 83.56 631 GLY A CA 1
ATOM 4920 C C . GLY A 1 631 ? 5.848 11.317 -34.206 1.00 83.56 631 GLY A C 1
ATOM 4921 O O . GLY A 1 631 ? 5.488 10.139 -34.150 1.00 83.56 631 GLY A O 1
ATOM 4922 N N . ARG A 1 632 ? 5.337 12.163 -35.107 1.00 86.00 632 ARG A N 1
ATOM 4923 C CA . ARG A 1 632 ? 4.310 11.782 -36.094 1.00 86.00 632 ARG A CA 1
ATOM 4924 C C . ARG A 1 632 ? 4.816 10.738 -37.080 1.00 86.00 632 ARG A C 1
ATOM 4926 O O . ARG A 1 632 ? 5.967 10.771 -37.514 1.00 86.00 632 ARG A O 1
ATOM 4933 N N . HIS A 1 633 ? 3.921 9.848 -37.498 1.00 87.75 633 HIS A N 1
ATOM 4934 C CA . HIS A 1 633 ? 4.225 8.857 -38.519 1.00 87.75 633 HIS A CA 1
ATOM 4935 C C . HIS A 1 633 ? 4.662 9.559 -39.828 1.00 87.75 633 HIS A C 1
ATOM 4937 O O . HIS A 1 633 ? 3.910 10.389 -40.337 1.00 87.75 633 HIS A O 1
ATOM 4943 N N . PRO A 1 634 ? 5.778 9.165 -40.482 1.00 81.19 634 PRO A N 1
ATOM 4944 C CA . PRO A 1 634 ? 6.332 9.838 -41.676 1.00 81.19 634 PRO A CA 1
ATOM 4945 C C . PRO A 1 634 ? 5.437 9.914 -42.925 1.00 81.19 634 PRO A C 1
ATOM 4947 O O . PRO A 1 634 ? 5.837 10.457 -43.948 1.00 81.19 634 PRO A O 1
ATOM 4950 N N . ARG A 1 635 ? 4.251 9.303 -42.878 1.00 77.25 635 ARG A N 1
ATOM 4951 C CA . ARG A 1 635 ? 3.270 9.276 -43.976 1.00 77.25 635 ARG A CA 1
ATOM 4952 C C . ARG A 1 635 ? 2.107 10.236 -43.732 1.00 77.25 635 ARG A C 1
ATOM 4954 O O . ARG A 1 635 ? 1.247 10.345 -44.593 1.00 77.25 635 ARG A O 1
ATOM 4961 N N . VAL A 1 636 ? 2.090 10.899 -42.578 1.00 79.56 636 VAL A N 1
ATOM 4962 C CA . VAL A 1 636 ? 1.085 11.879 -42.191 1.00 79.56 636 VAL A CA 1
ATOM 4963 C C . VAL A 1 636 ? 1.787 13.230 -42.090 1.00 79.56 636 VAL A C 1
ATOM 4965 O O . VAL A 1 636 ? 2.689 13.407 -41.274 1.00 79.56 636 VAL A O 1
ATOM 4968 N N . SER A 1 637 ? 1.396 14.168 -42.950 1.00 76.12 637 SER A N 1
ATOM 4969 C CA . SER A 1 637 ? 1.935 15.534 -42.994 1.00 76.12 637 SER A CA 1
ATOM 4970 C C . SER A 1 637 ? 0.830 16.563 -42.785 1.00 76.12 637 SER A C 1
ATOM 4972 O O . SER A 1 637 ? -0.346 16.254 -42.973 1.00 76.12 637 SER A O 1
ATOM 4974 N N . MET A 1 638 ? 1.214 17.800 -42.465 1.00 72.12 638 MET A N 1
ATOM 4975 C CA . MET A 1 638 ? 0.282 18.919 -42.293 1.00 72.12 638 MET A CA 1
ATOM 4976 C C . MET A 1 638 ? -0.591 19.173 -43.533 1.00 72.12 638 MET A C 1
ATOM 4978 O O . MET A 1 638 ? -1.760 19.532 -43.403 1.00 72.12 638 MET A O 1
ATOM 4982 N N . ASP A 1 639 ? -0.069 18.894 -44.731 1.00 68.38 639 ASP A N 1
ATOM 4983 C CA . ASP A 1 639 ? -0.810 19.026 -45.993 1.00 68.38 639 ASP A CA 1
ATOM 4984 C C . ASP A 1 639 ? -2.091 18.175 -46.008 1.00 68.38 639 ASP A C 1
ATOM 4986 O O . ASP A 1 639 ? -3.096 18.568 -46.599 1.00 68.38 639 ASP A O 1
ATOM 4990 N N . HIS A 1 640 ? -2.086 17.039 -45.299 1.00 65.75 640 HIS A N 1
ATOM 4991 C CA . HIS A 1 640 ? -3.251 16.163 -45.176 1.00 65.75 640 HIS A CA 1
ATOM 4992 C C . HIS A 1 640 ? -4.377 16.798 -44.343 1.00 65.75 640 HIS A C 1
ATOM 4994 O O . HIS A 1 640 ? -5.544 16.533 -44.621 1.00 65.75 640 HIS A O 1
ATOM 5000 N N . ALA A 1 641 ? -4.061 17.641 -43.350 1.00 64.56 641 ALA A N 1
ATOM 5001 C CA . ALA A 1 641 ? -5.070 18.370 -42.576 1.00 64.56 641 ALA A CA 1
ATOM 5002 C C . ALA A 1 641 ? -5.530 19.661 -43.261 1.00 64.56 641 ALA A C 1
ATOM 5004 O O . ALA A 1 641 ? -6.708 19.990 -43.181 1.00 64.56 641 ALA A O 1
ATOM 5005 N N . ILE A 1 642 ? -4.645 20.369 -43.970 1.00 64.19 642 ILE A N 1
ATOM 5006 C CA . ILE A 1 642 ? -5.000 21.614 -44.674 1.00 64.19 642 ILE A CA 1
ATOM 5007 C C . ILE A 1 642 ? -6.034 21.345 -45.778 1.00 64.19 642 ILE A C 1
ATOM 5009 O O . ILE A 1 642 ? -7.005 22.088 -45.909 1.00 64.19 642 ILE A O 1
ATOM 5013 N N . LEU A 1 643 ? -5.895 20.242 -46.522 1.00 64.06 643 LEU A N 1
ATOM 5014 C CA . LEU A 1 643 ? -6.911 19.802 -47.491 1.00 64.06 643 LEU A CA 1
ATOM 5015 C C . LEU A 1 643 ? -8.268 19.514 -46.835 1.00 64.06 643 LEU A C 1
ATOM 5017 O O . LEU A 1 643 ? -9.312 19.756 -47.433 1.00 64.06 643 LEU A O 1
ATOM 5021 N N . ALA A 1 644 ? -8.236 19.029 -45.598 1.00 59.66 644 ALA A N 1
ATOM 5022 C CA . ALA A 1 644 ? -9.400 18.695 -44.794 1.00 59.66 644 ALA A CA 1
ATOM 5023 C C . ALA A 1 644 ? -10.128 19.932 -44.223 1.00 59.66 644 ALA A C 1
ATOM 5025 O O . ALA A 1 644 ? -11.267 19.786 -43.785 1.00 59.66 644 ALA A O 1
ATOM 5026 N N . LEU A 1 645 ? -9.482 21.107 -44.201 1.00 58.38 645 LEU A N 1
ATOM 5027 C CA . LEU A 1 645 ? -10.045 22.385 -43.735 1.00 58.38 645 LEU A CA 1
ATOM 5028 C C . LEU A 1 645 ? -10.708 23.213 -44.852 1.00 58.38 645 LEU A C 1
ATOM 5030 O O . LEU A 1 645 ? -11.507 24.100 -44.558 1.00 58.38 645 LEU A O 1
ATOM 5034 N N . HIS A 1 646 ? -10.319 22.987 -46.112 1.00 57.09 646 HIS A N 1
ATOM 5035 C CA . HIS A 1 646 ? -10.718 23.800 -47.272 1.00 57.09 646 HIS A CA 1
ATOM 5036 C C . HIS A 1 646 ? -11.707 23.107 -48.224 1.00 57.09 646 HIS A C 1
ATOM 5038 O O . HIS A 1 646 ? -12.074 23.693 -49.246 1.00 57.09 646 HIS A O 1
ATOM 5044 N N . ARG A 1 647 ? -12.112 21.878 -47.903 1.00 55.50 647 ARG A N 1
ATOM 5045 C CA . ARG A 1 647 ? -13.261 21.181 -48.488 1.00 55.50 647 ARG A CA 1
ATOM 5046 C C . ARG A 1 647 ? -14.436 21.323 -47.545 1.00 55.50 647 ARG A C 1
ATOM 5048 O O . ARG A 1 647 ? -15.542 21.560 -48.073 1.00 55.50 647 ARG A O 1
#

Secondary structure (DSSP, 8-state):
--TT-B-PPPHHHHHHHHHHHHHHHHHTT--HHHHHHTSPPP---PPPPPPPPHHHHHHHHHHHHHHHHHHHHHHHHHHHTTPPPPSEEEEEEE-SS-EEEEEEE-------SS--TTS--B-TTSHHHHHHHHHHHHHHHHH---HHHHHT-BSPPEEEE-SS-TT-EEEEEEEEEGGGTEEEEEEEESS-SSS--TTHHHHHHHHHHHHHHHH---TT-BS---BBTTSSBPS---HHHHHHHHHHHTT-B-TTGGGGHHHHHHHHHHHHTTEEEEEEEEE-TTS-EEEEEEEEE--HHHHHHHHHHHHHHHHHTT--S--TTEEEEEEEPPP-TTSEEEEEEEETTS-EEEEEEEGGGHHHHHHHHHHHHHHHHT-S-TTS--BTT-BS-TTS--B--SSS-S--HHHHHHTTPPTTTSB----HHHHHHHHHHHHHHHHHHHHHHHHHT--HHHHHHHT--S-HHHHHHHHHHHHHHHHT--TTTHHHHHHHHHHHHS--PEEPHHHHHHHHHHH-----TTS-EE-S---BTTS---HHHHHHHTTS--S---GGGGGGBTTEEEE-SHHHHHHHHHHHHHHHHHHHH-TT--HHHHHHHHHHHHHHHTS-HHHHHHHHHHHHHH-S-TT--HHHHHHHH--

pLDDT: mean 81.38, std 14.09, range [39.94, 98.44]

Radius of gyration: 31.31 Å; chains: 1; bounding box: 73×78×100 Å

Foldseek 3Di:
DDFFAFDDDDLLNVQVVLVVVLVVCVVVVHDSPVVVVVDDHRDNQDDFDAFDDPVLVVLLCQLLVQLQVQLLVLLLVCLVVVHDDDQWGWGWADLDVDIDTATQGQQQDDPDPPPDPPPKDGDLRHSLNLSLLSLLLLCLQQQLAAPQFSQQFADDWDKDADPVDNVKIKTKTWGADVVVRDIDIGIQILDDDQDPRNCRVVSVVSLLSSQCSQPVRDGSHTSGFTAISVSHTDPDSPSVVNLLNSQFQSVQWFLQLLVCQVLLLVQLVLLVVQKDWFWDWDQDPVRTTTIHIDIDGHDNVSSLVSNLQSLVSNVVSFDSDQLFQWADDWDWDDADPVQWIWTWTAGPVGDIDITIDHPVCVVVVVVLNVSLVVLLVLAPDPPATRGSRFDDDSPDRTHTDRHRHPDGPVVCVRSVPDASNTTDGRGSSNSSLNVLVSQCVPPNLVSSCSSHVDDSVCCVSHRPDDPVLVVVVVVVLVVQLVVQDDPPCDNVNSNVVSVVLAEQAADEPVRVVVCCVPPVWDADLLLKTFPLAFDAPPDDDCQVVVCVVVVHPDSNPPVLCLLRGNRIYHYQALVSLLSNVLQLVLLVVVCVVPVVFDPVSVVSSVRSSSHSVPHDPVSNVSSVVCCVVPNHDPSHDNVSNVVVRPD